Protein AF-A0A7C1CJ80-F1 (afdb_monomer)

Mean predicted aligned error: 14.69 Å

Foldseek 3Di:
DDDDDDDYDDDDDDDDDDDDDDDDDDPPVVVVVVVVVVVVVCCVVVVPQWPLNVPDPPVLVPPVVPPDPDPPPVNVVVVVCVCCVVVVVVCVPADDDDPVVVCLVPVLLVVLSLLLVVLLVPQQFAQEEEEEQAQAEPWQFLLDLSNVPPCPPVLLHVFDDLVLLLVLLVLCLVSGHAEYEYHLHYACCVVVVSVLSSLLSNLVSNHAYEYEHCQLNDDLVSLVSCLVSQHAYYEHEAAALDQVLRCVGTNDSSHVSSLVRLLSNQVSCVVVVGPDHQYEYEHEQFQSCLLCLQVVLVSCLVSVHQEYEYDYGDDNDPSSVRGHHDPVSLVCSVVSLVNNVVNNSVSNHHYQSQQSDFDPPDDVPPLDDDDDLCPPDPQLRSLSFLFSQLSHYWYQRRSQFIDSDSQDDDPPGDGSVPDRPVCSNVDPVSVVVSNCRSRVNDDPSRSPDSVCRGPSNVSSSVSSNCCCPDPSNDDNPPVSVVVLLVVCCVPPNDPVSVVVVVVVVVVVVVVVPDD

Radius of gyration: 27.19 Å; Cα contacts (8 Å, |Δi|>4): 680; chains: 1; bounding box: 58×79×98 Å

Structure (mmCIF, N/CA/C/O backbone):
data_AF-A0A7C1CJ80-F1
#
_entry.id   AF-A0A7C1CJ80-F1
#
loop_
_atom_site.group_PDB
_atom_site.id
_atom_site.type_symbol
_atom_site.label_atom_id
_atom_site.label_alt_id
_atom_site.label_comp_id
_atom_site.label_asym_id
_atom_site.label_entity_id
_atom_site.label_seq_id
_atom_site.pdbx_PDB_ins_code
_atom_site.Cartn_x
_atom_site.Cartn_y
_atom_site.Cartn_z
_atom_site.occupancy
_atom_site.B_iso_or_equiv
_atom_site.auth_seq_id
_atom_site.auth_comp_id
_atom_site.auth_asym_id
_atom_site.auth_atom_id
_atom_site.pdbx_PDB_model_num
ATOM 1 N N . MET A 1 1 ? -9.833 -29.906 66.293 1.00 32.06 1 MET A N 1
ATOM 2 C CA . MET A 1 1 ? -9.841 -31.360 66.577 1.00 32.06 1 MET A CA 1
ATOM 3 C C . MET A 1 1 ? -9.552 -32.049 65.247 1.00 32.06 1 MET A C 1
ATOM 5 O O . MET A 1 1 ? -10.345 -31.872 64.340 1.00 32.06 1 MET A O 1
ATOM 9 N N . LEU A 1 2 ? -8.313 -32.477 64.955 1.00 24.19 2 LEU A N 1
ATOM 10 C CA . LEU A 1 2 ? -7.686 -33.752 65.395 1.00 24.19 2 LEU A CA 1
ATOM 11 C C . LEU A 1 2 ? -8.567 -34.959 65.008 1.00 24.19 2 LEU A C 1
ATOM 13 O O . LEU A 1 2 ? -9.756 -34.901 65.272 1.00 24.19 2 LEU A O 1
ATOM 17 N N . MET A 1 3 ? -8.135 -36.101 64.471 1.00 23.27 3 MET A N 1
ATOM 18 C CA . MET A 1 3 ? -6.884 -36.723 64.008 1.00 23.27 3 MET A CA 1
ATOM 19 C C . MET A 1 3 ? -7.325 -38.038 63.287 1.00 23.27 3 MET A C 1
ATOM 21 O O . MET A 1 3 ? -8.325 -38.623 63.682 1.00 23.27 3 MET A O 1
ATOM 25 N N . ARG A 1 4 ? -6.781 -38.420 62.119 1.00 25.86 4 ARG A N 1
ATOM 26 C CA . ARG A 1 4 ? -5.706 -39.425 61.881 1.00 25.86 4 ARG A CA 1
ATOM 27 C C . ARG A 1 4 ? -5.922 -40.857 62.412 1.00 25.86 4 ARG A C 1
ATOM 29 O O . ARG A 1 4 ? -5.970 -41.050 63.617 1.00 25.86 4 ARG A O 1
ATOM 36 N N . SER A 1 5 ? -5.713 -41.831 61.515 1.00 27.09 5 SER A N 1
ATOM 37 C CA . SER A 1 5 ? -4.835 -43.001 61.735 1.00 27.09 5 SER A CA 1
ATOM 38 C C . SER A 1 5 ? -4.381 -43.643 60.399 1.00 27.09 5 SER A C 1
ATOM 40 O O . SER A 1 5 ? -5.200 -44.004 59.562 1.00 27.09 5 SER A O 1
ATOM 42 N N . GLY A 1 6 ? -3.052 -43.725 60.193 1.00 23.97 6 GLY A N 1
ATOM 43 C CA . GLY A 1 6 ? -2.359 -44.654 59.264 1.00 23.97 6 GLY A CA 1
ATOM 44 C C . GLY A 1 6 ? -2.085 -46.007 59.956 1.00 23.97 6 GLY A C 1
ATOM 45 O O . GLY A 1 6 ? -2.734 -46.228 60.982 1.00 23.97 6 GLY A O 1
ATOM 46 N N . PRO A 1 7 ? -1.159 -46.899 59.499 1.00 35.75 7 PRO A N 1
ATOM 47 C CA . PRO A 1 7 ? 0.264 -46.623 59.143 1.00 35.75 7 PRO A CA 1
ATOM 48 C C . PRO A 1 7 ? 0.810 -47.394 57.890 1.00 35.75 7 PRO A C 1
ATOM 50 O O . PRO A 1 7 ? 0.202 -48.363 57.461 1.00 35.75 7 PRO A O 1
ATOM 53 N N . GLY A 1 8 ? 1.842 -46.939 57.146 1.00 24.77 8 GLY A N 1
ATOM 54 C CA . GLY A 1 8 ? 3.305 -47.205 57.301 1.00 24.77 8 GLY A CA 1
ATOM 55 C C . GLY A 1 8 ? 3.822 -48.165 56.186 1.00 24.77 8 GLY A C 1
ATOM 56 O O . GLY A 1 8 ? 3.079 -49.059 55.820 1.00 24.77 8 GLY A O 1
ATOM 57 N N . GLY A 1 9 ? 5.002 -48.112 55.538 1.00 22.58 9 GLY A N 1
ATOM 58 C CA . GLY A 1 9 ? 6.196 -47.253 55.510 1.00 22.58 9 GLY A CA 1
ATOM 59 C C . GLY A 1 9 ? 7.297 -47.851 54.573 1.00 22.58 9 GLY A C 1
ATOM 60 O O . GLY A 1 9 ? 7.325 -49.057 54.369 1.00 22.58 9 GLY A O 1
ATOM 61 N N . PHE A 1 10 ? 8.190 -46.979 54.066 1.00 24.66 10 PHE A N 1
ATOM 62 C CA . PHE A 1 10 ? 9.623 -47.140 53.680 1.00 24.66 10 PHE A CA 1
ATOM 63 C C . PHE A 1 10 ? 10.163 -47.831 52.381 1.00 24.66 10 PHE A C 1
ATOM 65 O O . PHE A 1 10 ? 10.167 -49.044 52.234 1.00 24.66 10 PHE A O 1
ATOM 72 N N . GLU A 1 11 ? 10.755 -46.965 51.525 1.00 23.78 11 GLU A N 1
ATOM 73 C CA . GLU A 1 11 ? 12.081 -46.962 50.832 1.00 23.78 11 GLU A CA 1
ATOM 74 C C . GLU A 1 11 ? 12.670 -48.169 50.048 1.00 23.78 11 GLU A C 1
ATOM 76 O O . GLU A 1 11 ? 12.978 -49.209 50.619 1.00 23.78 11 GLU A O 1
ATOM 81 N N . LYS A 1 12 ? 13.086 -47.929 48.781 1.00 24.56 12 LYS A N 1
ATOM 82 C CA . LYS A 1 12 ? 14.504 -47.722 48.350 1.00 24.56 12 LYS A CA 1
ATOM 83 C C . LYS A 1 12 ? 14.667 -47.590 46.815 1.00 24.56 12 LYS A C 1
ATOM 85 O O . LYS A 1 12 ? 14.111 -48.363 46.043 1.00 24.56 12 LYS A O 1
ATOM 90 N N . LEU A 1 13 ? 15.494 -46.629 46.387 1.00 31.25 13 LEU A N 1
ATOM 91 C CA . LEU A 1 13 ? 16.082 -46.501 45.037 1.00 31.25 13 LEU A CA 1
ATOM 92 C C . LEU A 1 13 ? 17.229 -47.513 44.831 1.00 31.25 13 LEU A C 1
ATOM 94 O O . LEU A 1 13 ? 17.943 -47.793 45.796 1.00 31.25 13 LEU A O 1
ATOM 98 N N . PRO A 1 14 ? 17.523 -47.925 43.579 1.00 26.61 14 PRO A N 1
ATOM 99 C CA . PRO A 1 14 ? 18.894 -48.285 43.217 1.00 26.61 14 PRO A CA 1
ATOM 100 C C . PRO A 1 14 ? 19.442 -47.540 41.982 1.00 26.61 14 PRO A C 1
ATOM 102 O O . PRO A 1 14 ? 18.918 -47.609 40.873 1.00 26.61 14 PRO A O 1
ATOM 105 N N . ASP A 1 15 ? 20.516 -46.811 42.282 1.00 24.42 15 ASP A N 1
ATOM 106 C CA . ASP A 1 15 ? 21.799 -46.548 41.612 1.00 24.42 15 ASP A CA 1
ATOM 107 C C . ASP A 1 15 ? 22.055 -46.851 40.113 1.00 24.42 15 ASP A C 1
ATOM 109 O O . ASP A 1 15 ? 21.655 -47.856 39.525 1.00 24.42 15 ASP A O 1
ATOM 113 N N . GLN A 1 16 ? 22.865 -45.967 39.519 1.00 28.50 16 GLN A N 1
ATOM 114 C CA . GLN A 1 16 ? 23.411 -46.040 38.170 1.00 28.50 16 GLN A CA 1
ATOM 115 C C . GLN A 1 16 ? 24.690 -46.898 38.086 1.00 28.50 16 GLN A C 1
ATOM 117 O O . GLN A 1 16 ? 25.599 -46.757 38.895 1.00 28.50 16 GLN A O 1
ATOM 122 N N . ARG A 1 17 ? 24.830 -47.578 36.931 1.00 24.22 17 ARG A N 1
ATOM 123 C CA . ARG A 1 17 ? 26.057 -47.971 36.178 1.00 24.22 17 ARG A CA 1
ATOM 124 C C . ARG A 1 17 ? 26.317 -49.484 36.084 1.00 24.22 17 ARG A C 1
ATOM 126 O O . ARG A 1 17 ? 27.004 -50.046 36.923 1.00 24.22 17 ARG A O 1
ATOM 133 N N . ARG A 1 18 ? 26.022 -50.072 34.910 1.00 24.44 18 ARG A N 1
ATOM 134 C CA . ARG A 1 18 ? 27.035 -50.614 33.963 1.00 24.44 18 ARG A CA 1
ATOM 135 C C . ARG A 1 18 ? 26.413 -51.249 32.700 1.00 24.44 18 ARG A C 1
ATOM 137 O O . ARG A 1 18 ? 25.606 -52.154 32.770 1.00 24.44 18 ARG A O 1
ATOM 144 N N . MET A 1 19 ? 26.944 -50.797 31.559 1.00 21.62 19 MET A N 1
ATOM 145 C CA . MET A 1 19 ? 27.255 -51.528 30.313 1.00 21.62 19 MET A CA 1
ATOM 146 C C . MET A 1 19 ? 26.172 -52.075 29.344 1.00 21.62 19 MET A C 1
ATOM 148 O O . MET A 1 19 ? 25.641 -53.159 29.499 1.00 21.62 19 MET A O 1
ATOM 152 N N . ARG A 1 20 ? 26.141 -51.387 28.184 1.00 23.27 20 ARG A N 1
ATOM 153 C CA . ARG A 1 20 ? 26.343 -51.875 26.792 1.00 23.27 20 ARG A CA 1
ATOM 154 C C . ARG A 1 20 ? 25.223 -52.623 26.029 1.00 23.27 20 ARG A C 1
ATOM 156 O O . ARG A 1 20 ? 25.040 -53.816 26.159 1.00 23.27 20 ARG A O 1
ATOM 163 N N . ARG A 1 21 ? 24.745 -51.891 25.004 1.00 26.27 21 ARG A N 1
ATOM 164 C CA . ARG A 1 21 ? 24.535 -52.264 23.582 1.00 26.27 21 ARG A CA 1
ATOM 165 C C . ARG A 1 21 ? 23.590 -53.437 23.258 1.00 26.27 21 ARG A C 1
ATOM 167 O O . ARG A 1 21 ? 24.019 -54.579 23.213 1.00 26.27 21 ARG A O 1
ATOM 174 N N . SER A 1 22 ? 22.440 -53.099 22.673 1.00 24.34 22 SER A N 1
ATOM 175 C CA . SER A 1 22 ? 22.038 -53.709 21.401 1.00 24.34 22 SER A CA 1
ATOM 176 C C . SER A 1 22 ? 21.477 -52.637 20.457 1.00 24.34 22 SER A C 1
ATOM 178 O O . SER A 1 22 ? 20.646 -51.799 20.796 1.00 24.34 22 SER A O 1
ATOM 180 N N . THR A 1 23 ? 22.087 -52.585 19.282 1.00 31.33 23 THR A N 1
ATOM 181 C CA . THR A 1 23 ? 21.821 -51.685 18.164 1.00 31.33 23 THR A CA 1
ATOM 182 C C . THR A 1 23 ? 21.024 -52.449 17.126 1.00 31.33 23 THR A C 1
ATOM 184 O O . THR A 1 23 ? 21.566 -53.397 16.578 1.00 31.33 23 THR A O 1
ATOM 187 N N . PHE A 1 24 ? 19.818 -52.002 16.793 1.00 26.25 24 PHE A N 1
ATOM 188 C CA . PHE A 1 24 ? 19.193 -52.153 15.473 1.00 26.25 24 PHE A CA 1
ATOM 189 C C . PHE A 1 24 ? 17.956 -51.230 15.465 1.00 26.25 24 PHE A C 1
ATOM 191 O O . PHE A 1 24 ? 17.377 -51.000 16.515 1.00 26.25 24 PHE A O 1
ATOM 198 N N . ILE A 1 25 ? 17.556 -50.650 14.327 1.00 26.50 25 ILE A N 1
ATOM 199 C CA . ILE A 1 25 ? 16.473 -49.630 14.192 1.00 26.50 25 ILE A CA 1
ATOM 200 C C . ILE A 1 25 ? 16.898 -48.165 14.503 1.00 26.50 25 ILE A C 1
ATOM 202 O O . ILE A 1 25 ? 16.121 -47.327 14.945 1.00 26.50 25 ILE A O 1
ATOM 206 N N . GLY A 1 26 ? 18.151 -47.787 14.216 1.00 27.77 26 GLY A N 1
ATOM 207 C CA . GLY A 1 26 ? 18.629 -46.393 14.360 1.00 27.77 26 GLY A CA 1
ATOM 208 C C . GLY A 1 26 ? 18.973 -45.651 13.059 1.00 27.77 26 GLY A C 1
ATOM 209 O O . GLY A 1 26 ? 19.124 -44.425 13.065 1.00 27.77 26 GLY A O 1
ATOM 210 N N . SER A 1 27 ? 19.140 -46.359 11.937 1.00 28.72 27 SER A N 1
ATOM 211 C CA . SER A 1 27 ? 19.806 -45.806 10.745 1.00 28.72 27 SER A CA 1
ATOM 212 C C . SER A 1 27 ? 18.858 -45.344 9.633 1.00 28.72 27 SER A C 1
ATOM 214 O O . SER A 1 27 ? 19.208 -44.413 8.904 1.00 28.72 27 SER A O 1
ATOM 216 N N . ILE A 1 28 ? 17.650 -45.907 9.531 1.00 28.52 28 ILE A N 1
ATOM 217 C CA . ILE A 1 28 ? 16.726 -45.612 8.421 1.00 28.52 28 ILE A CA 1
ATOM 218 C C . ILE A 1 28 ? 15.969 -44.286 8.649 1.00 28.52 28 ILE A C 1
ATOM 220 O O . ILE A 1 28 ? 15.872 -43.468 7.734 1.00 28.52 28 ILE A O 1
ATOM 224 N N . ASN A 1 29 ? 15.584 -43.962 9.890 1.00 32.41 29 ASN A N 1
ATOM 225 C CA . ASN A 1 29 ? 14.816 -42.739 10.178 1.00 32.41 29 ASN A CA 1
ATOM 226 C C . ASN A 1 29 ? 15.629 -41.430 10.108 1.00 32.41 29 ASN A C 1
ATOM 228 O O . ASN A 1 29 ? 15.096 -40.379 9.757 1.00 32.41 29 ASN A O 1
ATOM 232 N N . ARG A 1 30 ? 16.947 -41.451 10.364 1.00 30.34 30 ARG A N 1
ATOM 233 C CA . ARG A 1 30 ? 17.761 -40.215 10.338 1.00 30.34 30 ARG A CA 1
ATOM 234 C C . ARG A 1 30 ? 18.088 -39.723 8.931 1.00 30.34 30 ARG A C 1
ATOM 236 O O . ARG A 1 30 ? 18.327 -38.530 8.772 1.00 30.34 30 ARG A O 1
ATOM 243 N N . ARG A 1 31 ? 18.136 -40.593 7.917 1.00 29.23 31 ARG A N 1
ATOM 244 C CA . ARG A 1 31 ? 18.405 -40.177 6.526 1.00 29.23 31 ARG A CA 1
ATOM 245 C C . ARG A 1 31 ? 17.174 -39.534 5.883 1.00 29.23 31 ARG A C 1
ATOM 247 O O . ARG A 1 31 ? 17.321 -38.508 5.223 1.00 29.23 31 ARG A O 1
ATOM 254 N N . ILE A 1 32 ? 15.982 -40.060 6.166 1.00 29.53 32 ILE A N 1
ATOM 255 C CA . ILE A 1 32 ? 14.705 -39.547 5.644 1.00 29.53 32 ILE A CA 1
ATOM 256 C C . ILE A 1 32 ? 14.380 -38.172 6.258 1.00 29.53 32 ILE A C 1
ATOM 258 O O . ILE A 1 32 ? 14.171 -37.211 5.518 1.00 29.53 32 ILE A O 1
ATOM 262 N N . LEU A 1 33 ? 14.504 -38.020 7.586 1.00 29.06 33 LEU A N 1
ATOM 263 C CA . LEU A 1 33 ? 14.348 -36.728 8.282 1.00 29.06 33 LEU A CA 1
ATOM 264 C C . LEU A 1 33 ? 15.415 -35.684 7.890 1.00 29.06 33 LEU A C 1
ATOM 266 O O . LEU A 1 33 ? 15.130 -34.486 7.848 1.00 29.06 33 LEU A O 1
ATOM 270 N N . LYS A 1 34 ? 16.650 -36.106 7.571 1.00 34.12 34 LYS A N 1
ATOM 271 C CA . LYS A 1 34 ? 17.707 -35.211 7.053 1.00 34.12 34 LYS A CA 1
ATOM 272 C C . LYS A 1 34 ? 17.404 -34.721 5.636 1.00 34.12 34 LYS A C 1
ATOM 274 O O . LYS A 1 34 ? 17.614 -33.544 5.356 1.00 34.12 34 LYS A O 1
ATOM 279 N N . ALA A 1 35 ? 16.902 -35.591 4.760 1.00 31.19 35 ALA A N 1
ATOM 280 C CA . ALA A 1 35 ? 16.550 -35.235 3.387 1.00 31.19 35 ALA A CA 1
ATOM 281 C C . ALA A 1 35 ? 15.314 -34.322 3.323 1.00 31.19 35 ALA A C 1
ATOM 283 O O . ALA A 1 35 ? 15.304 -33.371 2.543 1.00 31.19 35 ALA A O 1
ATOM 284 N N . GLN A 1 36 ? 14.309 -34.559 4.172 1.00 30.47 36 GLN A N 1
ATOM 285 C CA . GLN A 1 36 ? 13.109 -33.721 4.265 1.00 30.47 36 GLN A CA 1
ATOM 286 C C . GLN A 1 36 ? 13.424 -32.308 4.780 1.00 30.47 36 GLN A C 1
ATOM 288 O O . GLN A 1 36 ? 12.963 -31.341 4.184 1.00 30.47 36 GLN A O 1
ATOM 293 N N . ASN A 1 37 ? 14.292 -32.161 5.787 1.00 34.91 37 ASN A N 1
ATOM 294 C CA . ASN A 1 37 ? 14.703 -30.845 6.299 1.00 34.91 37 ASN A CA 1
ATOM 295 C C . ASN A 1 37 ? 15.610 -30.063 5.331 1.00 34.91 37 ASN A C 1
ATOM 297 O O . ASN A 1 37 ? 15.487 -28.847 5.214 1.00 34.91 37 ASN A O 1
ATOM 301 N N . LEU A 1 38 ? 16.491 -30.743 4.587 1.00 34.38 38 LEU A N 1
ATOM 302 C CA . LEU A 1 38 ? 17.273 -30.120 3.508 1.00 34.38 38 LEU A CA 1
ATOM 303 C C . LEU A 1 38 ? 16.391 -29.698 2.332 1.00 34.38 38 LEU A C 1
ATOM 305 O O . LEU A 1 38 ? 16.620 -28.635 1.758 1.00 34.38 38 LEU A O 1
ATOM 309 N N . LYS A 1 39 ? 15.379 -30.502 1.985 1.00 32.44 39 LYS A N 1
ATOM 310 C CA . LYS A 1 39 ? 14.361 -30.123 1.000 1.00 32.44 39 LYS A CA 1
ATOM 311 C C . LYS A 1 39 ? 13.548 -28.933 1.494 1.00 32.44 39 LYS A C 1
ATOM 313 O O . LYS A 1 39 ? 13.377 -28.018 0.710 1.00 32.44 39 LYS A O 1
ATOM 318 N N . LEU A 1 40 ? 13.131 -28.895 2.761 1.00 32.91 40 LEU A N 1
ATOM 319 C CA . LEU A 1 40 ? 12.368 -27.792 3.353 1.00 32.91 40 LEU A CA 1
ATOM 320 C C . LEU A 1 40 ? 13.165 -26.481 3.372 1.00 32.91 40 LEU A C 1
ATOM 322 O O . LEU A 1 40 ? 12.684 -25.475 2.872 1.00 32.91 40 LEU A O 1
ATOM 326 N N . LEU A 1 41 ? 14.418 -26.503 3.833 1.00 33.41 41 LEU A N 1
ATOM 327 C CA . LEU A 1 41 ? 15.299 -25.328 3.819 1.00 33.41 41 LEU A CA 1
ATOM 328 C C . LEU A 1 41 ? 15.647 -24.878 2.398 1.00 33.41 41 LEU A C 1
ATOM 330 O O . LEU A 1 41 ? 15.712 -23.681 2.131 1.00 33.41 41 LEU A O 1
ATOM 334 N N . ARG A 1 42 ? 15.825 -25.816 1.457 1.00 32.03 42 ARG A N 1
ATOM 335 C CA . ARG A 1 42 ? 15.950 -25.469 0.037 1.00 32.03 42 ARG A CA 1
ATOM 336 C C . ARG A 1 42 ? 14.641 -24.918 -0.522 1.00 32.03 42 ARG A C 1
ATOM 338 O O . ARG A 1 42 ? 14.708 -24.015 -1.332 1.00 32.03 42 ARG A O 1
ATOM 345 N N . ARG A 1 43 ? 13.473 -25.399 -0.100 1.00 31.52 43 ARG A N 1
ATOM 346 C CA . ARG A 1 43 ? 12.167 -24.900 -0.553 1.00 31.52 43 ARG A CA 1
ATOM 347 C C . ARG A 1 43 ? 11.888 -23.496 -0.019 1.00 31.52 43 ARG A C 1
ATOM 349 O O . ARG A 1 43 ? 11.425 -22.670 -0.783 1.00 31.52 43 ARG A O 1
ATOM 356 N N . ILE A 1 44 ? 12.257 -23.213 1.229 1.00 34.66 44 ILE A N 1
ATOM 357 C CA . ILE A 1 44 ? 12.165 -21.882 1.845 1.00 34.66 44 ILE A CA 1
ATOM 358 C C . ILE A 1 44 ? 13.151 -20.917 1.165 1.00 34.66 44 ILE A C 1
ATOM 360 O O . ILE A 1 44 ? 12.764 -19.854 0.700 1.00 34.66 44 ILE A O 1
ATOM 364 N N . TYR A 1 45 ? 14.418 -21.312 1.001 1.00 31.52 45 TYR A N 1
ATOM 365 C CA . TYR A 1 45 ? 15.436 -20.432 0.416 1.00 31.52 45 TYR A CA 1
ATOM 366 C C . TYR A 1 45 ? 15.276 -20.252 -1.106 1.00 31.52 45 TYR A C 1
ATOM 368 O O . TYR A 1 45 ? 15.279 -19.132 -1.604 1.00 31.52 45 TYR A O 1
ATOM 376 N N . TRP A 1 46 ? 15.092 -21.336 -1.870 1.00 35.56 46 TRP A N 1
ATOM 377 C CA . TRP A 1 46 ? 14.916 -21.277 -3.330 1.00 35.56 46 TRP A CA 1
ATOM 378 C C . TRP A 1 46 ? 13.499 -20.893 -3.757 1.00 35.56 46 TRP A C 1
ATOM 380 O O . TRP A 1 46 ? 13.339 -20.351 -4.851 1.00 35.56 46 TRP A O 1
ATOM 390 N N . GLY A 1 47 ? 12.486 -21.153 -2.925 1.00 37.97 47 GLY A N 1
ATOM 391 C CA . GLY A 1 47 ? 11.126 -20.649 -3.129 1.00 37.97 47 GLY A CA 1
ATOM 392 C C . GLY A 1 47 ? 11.084 -19.126 -3.065 1.00 37.97 47 GLY A C 1
ATOM 393 O O . GLY A 1 47 ? 10.415 -18.509 -3.884 1.00 37.97 47 GLY A O 1
ATOM 394 N N . HIS A 1 48 ? 11.901 -18.517 -2.202 1.00 39.38 48 HIS A N 1
ATOM 395 C CA . HIS A 1 48 ? 12.021 -17.061 -2.11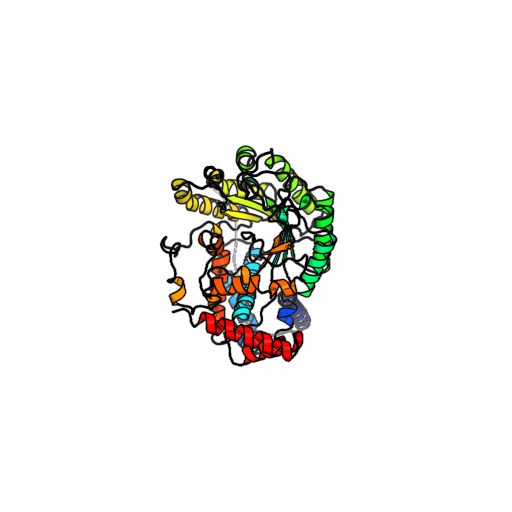5 1.00 39.38 48 HIS A CA 1
ATOM 396 C C . HIS A 1 48 ? 13.027 -16.459 -3.117 1.00 39.38 48 HIS A C 1
ATOM 398 O O . HIS A 1 48 ? 12.879 -15.293 -3.475 1.00 39.38 48 HIS A O 1
AT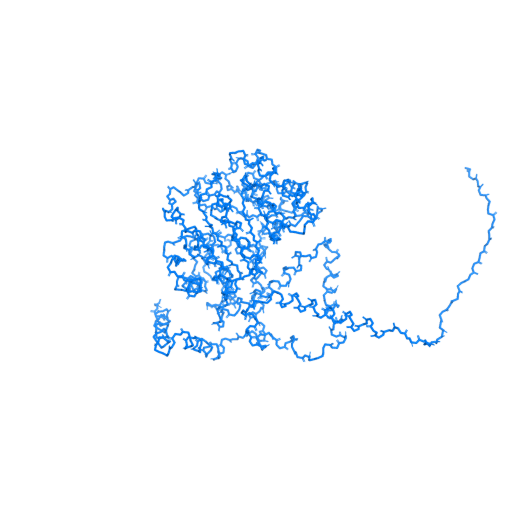OM 404 N N . CYS A 1 49 ? 13.967 -17.233 -3.686 1.00 38.47 49 CYS A N 1
ATOM 405 C CA . CYS A 1 49 ? 14.918 -16.724 -4.692 1.00 38.47 49 CYS A CA 1
ATOM 406 C C . CYS A 1 49 ? 14.308 -16.474 -6.089 1.00 38.47 49 CYS A C 1
ATOM 408 O O . CYS A 1 49 ? 13.857 -17.414 -6.758 1.00 38.47 49 CYS A O 1
ATOM 410 N N . SER A 1 50 ? 14.339 -15.216 -6.540 1.00 47.09 50 SER A N 1
ATOM 411 C CA . SER A 1 50 ? 13.893 -14.724 -7.858 1.00 47.09 50 SER A CA 1
ATOM 412 C C . SER A 1 50 ? 14.656 -15.326 -9.031 1.00 47.09 50 SER A C 1
ATOM 414 O O . SER A 1 50 ? 15.796 -15.745 -8.844 1.00 47.09 50 SER A O 1
ATOM 416 N N . PRO A 1 51 ? 14.071 -15.377 -10.251 1.00 45.88 51 PRO A N 1
ATOM 417 C CA . PRO A 1 51 ? 14.808 -15.763 -11.456 1.00 45.88 51 PRO A CA 1
ATOM 418 C C . PRO A 1 51 ? 16.140 -15.010 -11.577 1.00 45.88 51 PRO A C 1
ATOM 420 O O . PRO A 1 51 ? 17.170 -15.617 -11.861 1.00 45.88 51 PRO A O 1
ATOM 423 N N . TYR A 1 52 ? 16.139 -13.721 -1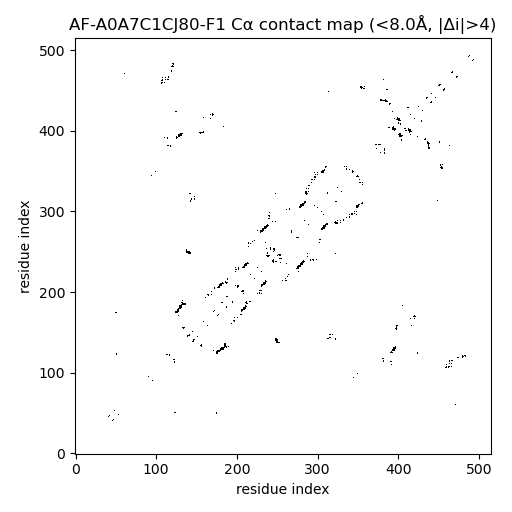1.218 1.00 54.22 52 TYR A N 1
ATOM 424 C CA . TYR A 1 52 ? 17.345 -12.911 -11.063 1.00 54.22 52 TYR A CA 1
ATOM 425 C C . TYR A 1 52 ? 18.333 -13.502 -10.038 1.00 54.22 52 TYR A C 1
ATOM 427 O O . TYR A 1 52 ? 19.479 -13.771 -10.383 1.00 54.22 52 TYR A O 1
ATOM 435 N N . GLU A 1 53 ? 17.914 -13.779 -8.802 1.00 51.09 53 GLU A N 1
ATOM 436 C CA . GLU A 1 53 ? 18.790 -14.363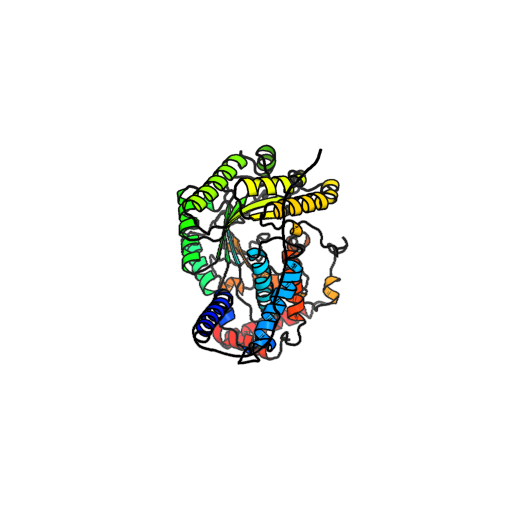 -7.767 1.00 51.09 53 GLU A CA 1
ATOM 437 C C . GLU A 1 53 ? 19.341 -15.739 -8.154 1.00 51.09 53 GLU A C 1
ATOM 439 O O . GLU A 1 53 ? 20.505 -16.035 -7.893 1.00 51.09 53 GLU A O 1
ATOM 444 N N . ARG A 1 54 ? 18.545 -16.556 -8.850 1.00 46.31 54 ARG A N 1
ATOM 445 C CA . ARG A 1 54 ? 18.986 -17.851 -9.389 1.00 46.31 54 ARG A CA 1
ATOM 446 C C . ARG A 1 54 ? 20.012 -17.704 -10.518 1.00 46.31 54 ARG A C 1
ATOM 448 O O . ARG A 1 54 ? 20.781 -18.633 -10.744 1.00 46.31 54 ARG A O 1
ATOM 455 N N . SER A 1 55 ? 20.032 -16.560 -11.206 1.00 43.41 55 SER A N 1
ATOM 456 C CA . SER A 1 55 ? 20.971 -16.264 -12.297 1.00 43.41 55 SER A CA 1
ATOM 457 C C . SER A 1 55 ? 22.319 -15.697 -11.825 1.00 43.41 55 SER A C 1
ATOM 459 O O . SER A 1 55 ? 23.276 -15.658 -12.601 1.00 43.41 55 SER A O 1
ATOM 461 N N . LEU A 1 56 ? 22.434 -15.273 -10.558 1.00 42.72 56 LEU A N 1
ATOM 462 C CA . LEU A 1 56 ? 23.673 -14.699 -10.031 1.00 42.72 56 LEU A CA 1
ATOM 463 C C . LEU A 1 56 ? 24.751 -15.780 -9.806 1.00 42.72 56 LEU A C 1
ATOM 465 O O . LEU A 1 56 ? 24.461 -16.836 -9.239 1.00 42.72 56 LEU A O 1
ATOM 469 N N . PRO A 1 57 ? 26.030 -15.537 -10.168 1.00 37.03 57 PRO A N 1
ATOM 470 C CA . PRO A 1 57 ? 27.094 -16.511 -9.939 1.00 37.03 57 PRO A CA 1
ATOM 471 C C . PRO A 1 57 ? 27.251 -16.841 -8.445 1.00 37.03 57 PRO A C 1
ATOM 473 O O . PRO A 1 57 ? 27.292 -15.943 -7.605 1.00 37.03 57 PRO A O 1
ATOM 476 N N . HIS A 1 58 ? 27.469 -18.116 -8.101 1.00 36.53 58 HIS A N 1
ATOM 477 C CA . HIS A 1 58 ? 27.595 -18.602 -6.712 1.00 36.53 58 HIS A CA 1
ATOM 478 C C . HIS A 1 58 ? 28.595 -17.835 -5.814 1.00 36.53 58 HIS A C 1
ATOM 480 O O . HIS A 1 58 ? 28.500 -17.913 -4.593 1.00 36.53 58 HIS A O 1
ATOM 486 N N . ARG A 1 59 ? 29.551 -17.081 -6.382 1.00 31.30 59 ARG A N 1
ATOM 487 C CA . ARG A 1 59 ? 30.507 -16.237 -5.635 1.00 31.30 59 ARG A CA 1
ATOM 488 C C . ARG A 1 59 ? 29.913 -14.951 -5.040 1.00 31.30 59 ARG A C 1
ATOM 490 O O . ARG A 1 59 ? 30.557 -14.390 -4.159 1.00 31.30 59 ARG A O 1
ATOM 497 N N . TRP A 1 60 ? 28.745 -14.498 -5.502 1.00 34.53 60 TRP A N 1
ATOM 498 C CA . TRP A 1 60 ? 28.056 -13.294 -5.002 1.00 34.53 60 TRP A CA 1
ATOM 499 C C . TRP A 1 60 ? 27.282 -13.557 -3.699 1.00 34.53 60 TRP A C 1
ATOM 501 O O . TRP A 1 60 ? 26.961 -12.640 -2.950 1.00 34.53 60 TRP A O 1
ATOM 511 N N . TYR A 1 61 ? 27.070 -14.832 -3.364 1.00 36.50 61 TYR A N 1
ATOM 512 C CA . TYR A 1 61 ? 26.682 -15.271 -2.031 1.00 36.50 61 TYR A CA 1
ATOM 513 C C . TYR A 1 61 ? 27.968 -15.468 -1.222 1.00 36.50 61 TYR A C 1
ATOM 515 O O . TYR A 1 61 ? 28.702 -16.425 -1.455 1.00 36.50 61 TYR A O 1
ATOM 523 N N . GLY A 1 62 ? 28.284 -14.530 -0.323 1.00 32.69 62 GLY A N 1
ATOM 524 C CA . GLY A 1 62 ? 29.555 -14.465 0.412 1.00 32.69 62 GLY A CA 1
ATOM 525 C C . GLY A 1 62 ? 30.165 -15.823 0.803 1.00 32.69 62 GLY A C 1
ATOM 526 O O . GLY A 1 62 ? 29.487 -16.727 1.300 1.00 32.69 62 GLY A O 1
ATOM 527 N N . LYS A 1 63 ? 31.488 -15.948 0.609 1.00 29.56 63 LYS A N 1
ATOM 528 C CA . LYS A 1 63 ? 32.297 -17.171 0.818 1.00 29.56 63 LYS A CA 1
ATOM 529 C C . LYS A 1 63 ? 32.112 -17.855 2.184 1.00 29.56 63 LYS A C 1
ATOM 531 O O . LYS A 1 63 ? 32.479 -19.022 2.302 1.00 29.56 63 LYS A O 1
ATOM 536 N N . GLN A 1 64 ? 31.557 -17.180 3.192 1.00 34.59 64 GLN A N 1
ATOM 537 C CA . GLN A 1 64 ? 31.339 -17.754 4.523 1.00 34.59 64 GLN A CA 1
ATOM 538 C C . GLN A 1 64 ? 30.197 -18.784 4.584 1.00 34.59 64 GLN A C 1
ATOM 540 O O . GLN A 1 64 ? 30.256 -19.675 5.425 1.00 34.59 64 GLN A O 1
ATOM 545 N N . PHE A 1 65 ? 29.220 -18.754 3.668 1.00 30.14 65 PHE A N 1
ATOM 546 C CA . PHE A 1 65 ? 28.133 -19.752 3.651 1.00 30.14 65 PHE A CA 1
ATOM 547 C C . PHE A 1 65 ? 28.444 -21.006 2.818 1.00 30.14 65 PHE A C 1
ATOM 549 O O . PHE A 1 65 ? 27.826 -22.051 3.014 1.00 30.14 65 PHE A O 1
ATOM 556 N N . TYR A 1 66 ? 29.411 -20.922 1.899 1.00 31.06 66 TYR A N 1
ATOM 557 C CA . TYR A 1 66 ? 29.620 -21.931 0.852 1.00 31.06 66 TYR A CA 1
ATOM 558 C C . TYR A 1 66 ? 30.892 -22.780 1.001 1.00 31.06 66 TYR A C 1
ATOM 560 O O . TYR A 1 66 ? 31.092 -23.713 0.224 1.00 31.06 66 TYR A O 1
ATOM 568 N N . ARG A 1 67 ? 31.769 -22.510 1.980 1.00 25.14 67 ARG A N 1
ATOM 569 C CA . ARG A 1 67 ? 33.089 -23.173 2.057 1.00 25.14 67 ARG A CA 1
ATOM 570 C C . ARG A 1 67 ? 33.182 -24.469 2.861 1.00 25.14 67 ARG A C 1
ATOM 572 O O . ARG A 1 67 ? 34.290 -24.912 3.148 1.00 25.14 67 ARG A O 1
ATOM 579 N N . ARG A 1 68 ? 32.073 -25.155 3.135 1.00 28.11 68 ARG A N 1
ATOM 580 C CA . ARG A 1 68 ? 32.136 -26.586 3.467 1.00 28.11 68 ARG A CA 1
ATOM 581 C C . ARG A 1 68 ? 31.118 -27.352 2.634 1.00 28.11 68 ARG A C 1
ATOM 583 O O . ARG A 1 68 ? 29.922 -27.284 2.887 1.00 28.11 68 ARG A O 1
ATOM 590 N N . LYS A 1 69 ? 31.627 -28.115 1.658 1.00 30.66 69 LYS A N 1
ATOM 591 C CA . LYS A 1 69 ? 30.879 -29.145 0.912 1.00 30.66 69 LYS A CA 1
ATOM 592 C C . LYS A 1 69 ? 30.304 -30.244 1.819 1.00 30.66 69 LYS A C 1
ATOM 594 O O . LYS A 1 69 ? 29.527 -31.062 1.354 1.00 30.66 69 LYS A O 1
ATOM 599 N N . GLU A 1 70 ? 30.596 -30.207 3.115 1.00 32.81 70 GLU A N 1
ATOM 600 C CA . GLU A 1 70 ? 29.970 -31.032 4.134 1.00 32.81 70 GLU A CA 1
ATOM 601 C C . GLU A 1 70 ? 29.662 -30.166 5.356 1.00 32.81 70 GLU A C 1
ATOM 603 O O . GLU A 1 70 ? 30.548 -29.761 6.114 1.00 32.81 70 GLU A O 1
ATOM 608 N N . TRP A 1 71 ? 28.384 -29.865 5.574 1.00 31.72 71 TRP A N 1
ATOM 609 C CA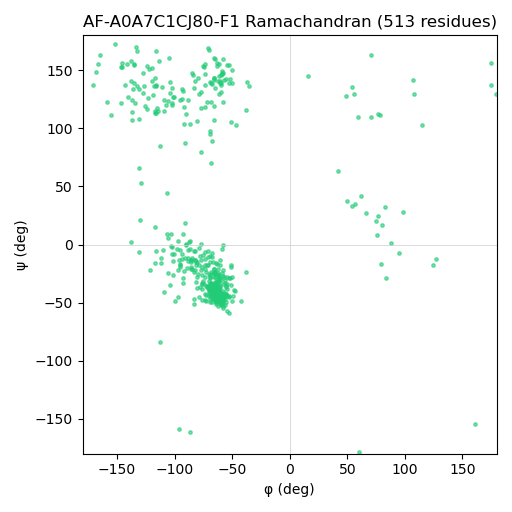 . TRP A 1 71 ? 27.947 -29.373 6.874 1.00 31.72 71 TRP A CA 1
ATOM 610 C C . TRP A 1 71 ? 28.066 -30.534 7.866 1.00 31.72 71 TRP A C 1
ATOM 612 O O . TRP A 1 71 ? 27.178 -31.379 7.962 1.00 31.72 71 TRP A O 1
ATOM 622 N N . SER A 1 72 ? 29.187 -30.610 8.589 1.00 37.75 72 SER A N 1
ATOM 623 C CA . SER A 1 72 ? 29.342 -31.587 9.672 1.00 37.75 72 SER A CA 1
ATOM 624 C C . SER A 1 72 ? 28.248 -31.367 10.728 1.00 37.75 72 SER A C 1
ATOM 626 O O . SER A 1 72 ? 27.849 -30.227 10.988 1.00 37.75 72 SER A O 1
ATOM 628 N N . CYS A 1 73 ? 27.771 -32.438 11.376 1.00 31.00 73 CYS A N 1
ATOM 629 C CA . CYS A 1 73 ? 26.711 -32.368 12.395 1.00 31.00 73 CYS A CA 1
ATOM 630 C C . CYS A 1 73 ? 26.975 -31.315 13.491 1.00 31.00 73 CYS A C 1
ATOM 632 O O . CYS A 1 73 ? 26.021 -30.749 14.017 1.00 31.00 73 CYS A O 1
ATOM 634 N N . ARG A 1 74 ? 28.241 -30.995 13.793 1.00 30.03 74 ARG A N 1
ATOM 635 C CA . ARG A 1 74 ? 28.621 -29.942 14.749 1.00 30.03 74 ARG A CA 1
ATOM 636 C C . ARG A 1 74 ? 28.276 -28.528 14.268 1.00 30.03 74 ARG A C 1
ATOM 638 O O . ARG A 1 74 ? 27.877 -27.709 15.083 1.00 30.03 74 ARG A O 1
ATOM 645 N N . THR A 1 75 ? 28.352 -28.247 12.967 1.00 35.06 75 THR A N 1
ATOM 646 C CA . THR A 1 75 ? 28.046 -26.927 12.384 1.00 35.06 75 THR A CA 1
ATOM 647 C C . THR A 1 75 ? 26.538 -26.672 12.316 1.00 35.06 75 THR A C 1
ATOM 649 O O . THR A 1 75 ? 26.096 -25.559 12.564 1.00 35.06 75 THR A O 1
ATOM 652 N N . LEU A 1 76 ? 25.731 -27.712 12.078 1.00 34.19 76 LEU A N 1
ATOM 653 C 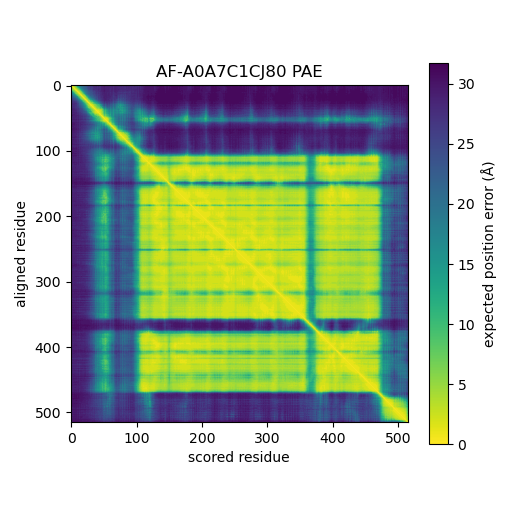CA . LEU A 1 76 ? 24.264 -27.635 12.143 1.00 34.19 76 LEU A CA 1
ATOM 654 C C . LEU A 1 76 ? 23.741 -27.572 13.583 1.00 34.19 76 LEU A C 1
ATOM 656 O O . LEU A 1 76 ? 22.763 -26.882 13.838 1.00 34.19 76 LEU A O 1
ATOM 660 N N . LEU A 1 77 ? 24.401 -28.235 14.538 1.00 31.69 77 LEU A N 1
ATOM 661 C CA . LEU A 1 77 ? 24.127 -28.058 15.969 1.00 31.69 77 LEU A CA 1
ATOM 662 C C . LEU A 1 77 ? 24.566 -26.680 16.470 1.00 31.69 77 LEU A C 1
ATOM 664 O O . LEU A 1 77 ? 23.887 -26.129 17.326 1.00 31.69 77 LEU A O 1
ATOM 668 N N . ALA A 1 78 ? 25.637 -26.103 15.916 1.00 33.53 78 ALA A N 1
ATOM 669 C CA . ALA A 1 78 ? 26.038 -24.723 16.174 1.00 33.53 78 ALA A CA 1
ATOM 670 C C . ALA A 1 78 ? 25.081 -23.713 15.525 1.00 33.53 78 ALA A C 1
ATOM 672 O O . ALA A 1 78 ? 24.758 -22.731 16.169 1.00 33.53 78 ALA A O 1
ATOM 673 N N . PHE A 1 79 ? 24.554 -23.972 14.321 1.00 33.56 79 PHE A N 1
ATOM 674 C CA . PHE A 1 79 ? 23.531 -23.140 13.670 1.00 33.56 79 PHE A CA 1
ATOM 675 C C . PHE A 1 79 ? 22.179 -23.252 14.382 1.00 33.56 79 PHE A C 1
ATOM 677 O O . PHE A 1 79 ? 21.536 -22.249 14.650 1.00 33.56 79 PHE A O 1
ATOM 684 N N . ARG A 1 80 ? 21.794 -24.460 14.813 1.00 32.06 80 ARG A N 1
ATOM 685 C CA . ARG A 1 80 ? 20.623 -24.681 15.665 1.00 32.06 80 ARG A CA 1
ATOM 686 C C . ARG A 1 80 ? 20.817 -24.044 17.037 1.00 32.06 80 ARG A C 1
ATOM 688 O O . ARG A 1 80 ? 19.887 -23.415 17.499 1.00 32.06 80 ARG A O 1
ATOM 695 N N . ARG A 1 81 ? 22.002 -24.112 17.659 1.00 30.64 81 ARG A N 1
ATOM 696 C CA . ARG A 1 81 ? 22.330 -23.353 18.882 1.00 30.64 81 ARG A CA 1
ATOM 697 C C . ARG A 1 81 ? 22.440 -21.852 18.629 1.00 30.64 81 ARG A C 1
ATOM 699 O O . ARG A 1 81 ? 22.151 -21.107 19.541 1.00 30.64 81 ARG A O 1
ATOM 706 N N . PHE A 1 82 ? 22.812 -21.377 17.447 1.00 34.97 82 PHE A N 1
ATOM 707 C CA . PHE A 1 82 ? 22.859 -19.950 17.116 1.00 34.97 82 PHE A CA 1
ATOM 708 C C . PHE A 1 82 ? 21.437 -19.401 16.950 1.00 34.97 82 PHE A C 1
ATOM 710 O O . PHE A 1 82 ? 21.073 -18.438 17.617 1.00 34.97 82 PHE A O 1
ATOM 717 N N . CYS A 1 83 ? 20.597 -20.099 16.181 1.00 33.38 83 CYS A N 1
ATOM 718 C CA . CYS A 1 83 ? 19.174 -19.810 16.043 1.00 33.38 83 CYS A CA 1
ATOM 719 C C . CYS A 1 83 ? 18.421 -19.987 17.369 1.00 33.38 83 CYS A C 1
ATOM 721 O O . CYS A 1 83 ? 17.664 -19.100 17.712 1.00 33.38 83 CYS A O 1
ATOM 723 N N . PHE A 1 84 ? 18.663 -21.042 18.162 1.00 30.95 84 PHE A N 1
ATOM 724 C CA . PHE A 1 84 ? 18.005 -21.257 19.466 1.00 30.95 84 PHE A CA 1
ATOM 725 C C . PHE A 1 84 ? 18.628 -20.486 20.638 1.00 30.95 84 PHE A C 1
ATOM 727 O O . PHE A 1 84 ? 17.937 -20.287 21.620 1.00 30.95 84 PHE A O 1
ATOM 734 N N . SER A 1 85 ? 19.888 -20.041 20.605 1.00 30.23 85 SER A N 1
ATOM 735 C CA . SER A 1 85 ? 20.450 -19.192 21.682 1.00 30.23 85 SER A CA 1
ATOM 736 C C . SER A 1 85 ? 20.158 -17.711 21.471 1.00 30.23 85 SER A C 1
ATOM 738 O O . SER A 1 85 ? 20.175 -16.957 22.443 1.00 30.23 85 SER A O 1
ATOM 740 N N . ARG A 1 86 ? 19.862 -17.296 20.228 1.00 32.75 86 ARG A N 1
ATOM 741 C CA . ARG A 1 86 ? 19.219 -16.008 19.951 1.00 32.75 86 ARG A CA 1
ATOM 742 C C . ARG A 1 86 ? 17.704 -16.114 20.111 1.00 32.75 86 ARG A C 1
ATOM 744 O O . ARG A 1 86 ? 17.176 -15.391 20.939 1.00 32.75 86 ARG A O 1
ATOM 751 N N . ALA A 1 87 ? 17.021 -17.078 19.492 1.00 30.75 87 ALA A N 1
ATOM 752 C CA . ALA A 1 87 ? 15.583 -17.279 19.717 1.00 30.75 87 ALA A CA 1
ATOM 753 C C . ALA A 1 87 ? 15.251 -17.613 21.178 1.00 30.75 87 ALA A C 1
ATOM 755 O O . ALA A 1 87 ? 14.227 -17.186 21.665 1.00 30.75 87 ALA A O 1
ATOM 756 N N . GLY A 1 88 ? 16.124 -18.291 21.924 1.00 25.92 88 GLY A N 1
ATOM 757 C CA . GLY A 1 88 ? 15.943 -18.568 23.355 1.00 25.92 88 GLY A CA 1
ATOM 758 C C . GLY A 1 88 ? 16.206 -17.368 24.269 1.00 25.92 88 GLY A C 1
ATOM 759 O O . GLY A 1 88 ? 15.719 -17.364 25.390 1.00 25.92 88 GLY A O 1
ATOM 760 N N . ARG A 1 89 ? 16.928 -16.341 23.794 1.00 28.62 89 ARG A N 1
ATOM 761 C CA . ARG A 1 89 ? 17.025 -15.032 24.467 1.00 28.62 89 ARG A CA 1
ATOM 762 C C . ARG A 1 89 ? 15.870 -14.092 24.110 1.00 28.62 89 ARG A C 1
ATOM 764 O O . ARG A 1 89 ? 15.598 -13.176 24.871 1.00 28.62 89 ARG A O 1
ATOM 771 N N . TYR A 1 90 ? 15.193 -14.333 22.987 1.00 29.28 90 TYR A N 1
ATOM 772 C CA . TYR A 1 90 ? 13.995 -13.596 22.572 1.00 29.28 90 TYR A CA 1
ATOM 773 C C . TYR A 1 90 ? 12.684 -14.269 23.042 1.00 29.28 90 TYR A C 1
ATOM 775 O O . TYR A 1 90 ? 11.732 -13.569 23.364 1.00 29.28 90 TYR A O 1
ATOM 783 N N . ASN A 1 91 ? 12.655 -15.597 23.208 1.00 25.86 91 ASN A N 1
ATOM 784 C CA . ASN A 1 91 ? 11.499 -16.369 23.693 1.00 25.86 91 ASN A CA 1
ATOM 785 C C . ASN A 1 91 ? 11.235 -16.217 25.197 1.00 25.86 91 ASN A C 1
ATOM 787 O O . ASN A 1 91 ? 10.187 -16.645 25.665 1.00 25.86 91 ASN A O 1
ATOM 791 N N . SER A 1 92 ? 12.166 -15.649 25.970 1.00 24.83 92 SER A N 1
ATOM 792 C CA . SER A 1 92 ? 11.899 -15.276 27.365 1.00 24.83 92 SER A CA 1
ATOM 793 C C . SER A 1 92 ? 11.317 -13.865 27.503 1.00 24.83 92 SER A C 1
ATOM 795 O O . SER A 1 92 ? 11.009 -13.462 28.618 1.00 24.83 92 SER A O 1
ATOM 797 N N . LEU A 1 93 ? 11.200 -13.108 26.402 1.00 27.03 93 LEU A N 1
ATOM 798 C CA . LEU A 1 93 ? 10.709 -11.725 26.395 1.00 27.03 93 LEU A CA 1
ATOM 799 C C . LEU A 1 93 ? 9.480 -11.514 25.504 1.00 27.03 93 LEU A C 1
ATOM 801 O O . LEU A 1 93 ? 8.734 -10.575 25.750 1.00 27.03 93 LEU A O 1
ATOM 805 N N . PHE A 1 94 ? 9.227 -12.383 24.522 1.00 26.33 94 PHE A N 1
ATOM 806 C CA . PHE A 1 94 ? 8.069 -12.261 23.641 1.00 26.33 94 PHE A CA 1
ATOM 807 C C . PHE A 1 94 ? 7.378 -13.611 23.470 1.00 26.33 94 PHE A C 1
ATOM 809 O O . PHE A 1 94 ? 7.990 -14.605 23.069 1.00 26.33 94 PHE A O 1
ATOM 816 N N . GLY A 1 95 ? 6.097 -13.620 23.845 1.00 25.33 95 GLY A N 1
ATOM 817 C CA . GLY A 1 95 ? 5.171 -14.720 23.637 1.00 25.33 95 GLY A CA 1
ATOM 818 C C . GLY A 1 95 ? 5.044 -15.074 22.158 1.00 25.33 95 GLY A C 1
ATOM 819 O O . GLY A 1 95 ? 5.403 -14.312 21.267 1.00 25.33 95 GLY A O 1
ATOM 820 N N . SER A 1 96 ? 4.584 -16.293 21.932 1.00 29.92 96 SER A N 1
ATOM 821 C CA . SER A 1 96 ? 4.465 -16.975 20.651 1.00 29.92 96 SER A CA 1
ATOM 822 C C . SER A 1 96 ? 3.832 -16.140 19.531 1.00 29.92 96 SER A C 1
ATOM 824 O O . SER A 1 96 ? 2.615 -16.098 19.441 1.00 29.92 96 SER A O 1
ATOM 826 N N . ASP A 1 97 ? 4.648 -15.618 18.612 1.00 31.22 97 ASP A N 1
ATOM 827 C CA . ASP A 1 97 ? 4.324 -15.671 17.185 1.00 31.22 97 ASP A CA 1
ATOM 828 C C . ASP A 1 97 ? 5.571 -15.584 16.304 1.00 31.22 97 ASP A C 1
ATOM 830 O O . ASP A 1 97 ? 6.304 -14.598 16.253 1.00 31.22 97 ASP A O 1
ATOM 834 N N . SER A 1 98 ? 5.866 -16.698 15.640 1.00 28.12 98 SER A N 1
ATOM 835 C CA . SER A 1 98 ? 7.147 -16.912 14.965 1.00 28.12 98 SER A CA 1
ATOM 836 C C . SER A 1 98 ? 7.111 -16.558 13.480 1.00 28.12 98 SER A C 1
ATOM 838 O O . SER A 1 98 ? 8.161 -16.351 12.895 1.00 28.12 98 SER A O 1
ATOM 840 N N . THR A 1 99 ? 5.955 -16.419 12.840 1.00 27.66 99 THR A N 1
ATOM 841 C CA . THR A 1 99 ? 5.857 -16.254 11.377 1.00 27.66 99 THR A CA 1
ATOM 842 C C . THR A 1 99 ? 6.171 -14.834 10.895 1.00 27.66 99 THR A C 1
ATOM 844 O O . THR A 1 99 ? 6.984 -14.690 9.981 1.00 27.66 99 THR A O 1
ATOM 847 N N . ALA A 1 100 ? 5.642 -13.791 11.544 1.00 29.23 100 ALA A N 1
ATOM 848 C CA . ALA A 1 100 ? 5.933 -12.393 11.193 1.00 29.23 100 ALA A CA 1
ATOM 849 C C . ALA A 1 100 ? 7.404 -12.014 11.474 1.00 29.23 100 ALA A C 1
ATOM 851 O O . ALA A 1 100 ? 8.091 -11.430 10.634 1.00 29.23 100 ALA A O 1
ATOM 852 N N . ILE A 1 101 ? 7.938 -12.457 12.618 1.00 30.34 101 ILE A N 1
ATOM 853 C CA . ILE A 1 101 ? 9.331 -12.212 13.024 1.00 30.34 101 ILE A CA 1
ATOM 854 C C . ILE A 1 101 ? 10.320 -13.022 12.164 1.00 30.34 101 ILE A C 1
ATOM 856 O O . ILE A 1 101 ? 11.405 -12.532 11.833 1.00 30.34 101 ILE A O 1
ATOM 860 N N . LEU A 1 102 ? 9.965 -14.250 11.754 1.00 26.22 102 LEU A N 1
ATOM 861 C CA . LEU A 1 102 ? 10.795 -15.032 10.830 1.00 26.22 102 LEU A CA 1
ATOM 862 C C . LEU A 1 102 ? 10.816 -14.400 9.430 1.00 26.22 102 LEU A C 1
ATOM 864 O O . LEU A 1 102 ? 11.886 -14.360 8.823 1.00 26.22 102 LEU A O 1
ATOM 868 N N . GLY A 1 103 ? 9.697 -13.850 8.948 1.00 32.59 103 GLY A N 1
ATOM 869 C CA . GLY A 1 103 ? 9.638 -13.089 7.695 1.00 32.59 103 GLY A CA 1
ATOM 870 C C . GLY A 1 103 ? 10.617 -11.911 7.685 1.00 32.59 103 GLY A C 1
ATOM 871 O O . GLY A 1 103 ? 11.483 -11.839 6.809 1.00 32.59 103 GLY A O 1
ATOM 872 N N . GLU A 1 104 ? 10.583 -11.052 8.710 1.00 35.84 104 GLU A N 1
ATOM 873 C CA . GLU A 1 104 ? 11.525 -9.926 8.831 1.00 35.84 104 GLU A CA 1
ATOM 874 C C . GLU A 1 104 ? 12.990 -10.389 8.928 1.00 35.84 104 GLU A C 1
ATOM 876 O O . GLU A 1 104 ? 13.871 -9.815 8.282 1.00 35.84 104 GLU A O 1
ATOM 881 N N . CYS A 1 105 ? 13.267 -11.472 9.663 1.00 37.28 105 CYS A N 1
ATOM 882 C CA . CYS A 1 105 ? 14.622 -12.010 9.820 1.00 37.28 105 CYS A CA 1
ATOM 883 C C . CYS A 1 105 ? 15.232 -12.574 8.522 1.00 37.28 105 CYS A C 1
ATOM 885 O O . CYS A 1 105 ? 16.460 -12.634 8.411 1.00 37.28 105 CYS A O 1
ATOM 887 N N . PHE A 1 106 ? 14.420 -12.993 7.543 1.00 46.59 106 PHE A N 1
ATOM 888 C CA . PHE A 1 106 ? 14.901 -13.544 6.266 1.00 46.59 106 PHE A CA 1
ATOM 889 C C . PHE A 1 106 ? 14.790 -12.566 5.090 1.00 46.59 106 PHE A C 1
ATOM 891 O O . PHE A 1 106 ? 15.681 -12.557 4.235 1.00 46.59 106 PHE A O 1
ATOM 898 N N . VAL A 1 107 ? 13.753 -11.726 5.048 1.00 58.03 107 VAL A N 1
ATOM 899 C CA . VAL A 1 107 ? 13.520 -10.777 3.947 1.00 58.03 107 VAL A CA 1
ATOM 900 C C . VAL A 1 107 ? 14.500 -9.609 4.011 1.00 58.03 107 VAL A C 1
ATOM 902 O O . VAL A 1 107 ? 15.085 -9.257 2.986 1.00 58.03 107 VAL A O 1
ATOM 905 N N . GLN A 1 108 ? 14.763 -9.061 5.203 1.00 67.88 108 GLN A N 1
ATOM 906 C CA . GLN A 1 108 ? 15.644 -7.898 5.367 1.00 67.88 108 GLN A CA 1
ATOM 907 C C . GLN A 1 108 ? 17.074 -8.163 4.847 1.00 67.88 108 GLN A C 1
ATOM 909 O O . GLN A 1 108 ? 17.572 -7.371 4.042 1.00 67.88 108 GLN A O 1
ATOM 914 N N . PRO A 1 109 ? 17.733 -9.302 5.156 1.00 74.00 109 PRO A N 1
ATOM 915 C CA . PRO A 1 109 ? 19.055 -9.604 4.601 1.00 74.00 109 PRO A CA 1
ATOM 916 C C . PRO A 1 109 ? 19.068 -9.872 3.090 1.00 74.00 109 PRO A C 1
ATOM 918 O O . PRO A 1 109 ? 20.061 -9.569 2.423 1.00 74.00 109 PRO A O 1
ATOM 921 N N . VAL A 1 110 ? 18.007 -10.468 2.531 1.00 80.62 110 VAL A N 1
ATOM 922 C CA . VAL A 1 110 ? 17.896 -10.701 1.079 1.00 80.62 110 VAL A CA 1
ATOM 923 C C . VAL A 1 110 ? 17.717 -9.369 0.359 1.00 80.62 110 VAL A C 1
ATOM 925 O O . VAL A 1 110 ? 18.477 -9.064 -0.562 1.00 80.62 110 VAL A O 1
ATOM 928 N N . MET A 1 111 ? 16.783 -8.546 0.831 1.00 86.19 111 MET A N 1
ATOM 929 C CA . MET A 1 111 ? 16.526 -7.219 0.288 1.00 86.19 111 MET A CA 1
ATOM 930 C C . MET A 1 111 ? 17.765 -6.331 0.378 1.00 86.19 111 MET A C 1
ATOM 932 O O . MET A 1 111 ? 18.171 -5.746 -0.624 1.00 86.19 111 MET A O 1
ATOM 936 N N . ALA A 1 112 ? 18.440 -6.305 1.529 1.00 86.75 112 ALA A N 1
ATOM 937 C CA . ALA A 1 112 ? 19.667 -5.539 1.705 1.00 86.75 112 ALA A CA 1
ATOM 938 C C . ALA A 1 112 ? 20.737 -5.904 0.664 1.00 86.75 112 ALA A C 1
ATOM 940 O O . ALA A 1 112 ? 21.359 -5.025 0.068 1.00 86.75 112 ALA A O 1
ATOM 941 N N . ARG A 1 113 ? 20.913 -7.198 0.363 1.00 84.19 113 ARG A N 1
ATOM 942 C CA . ARG A 1 113 ? 21.840 -7.646 -0.691 1.00 84.19 113 ARG A CA 1
ATOM 943 C C . ARG A 1 113 ? 21.403 -7.210 -2.085 1.00 84.19 113 ARG A C 1
ATOM 945 O O . ARG A 1 113 ? 22.252 -6.789 -2.868 1.00 84.19 113 ARG A O 1
ATOM 952 N N . ARG A 1 114 ? 20.106 -7.296 -2.404 1.00 88.88 114 ARG A N 1
ATOM 953 C CA . ARG A 1 114 ? 19.566 -6.785 -3.677 1.00 88.88 114 ARG A CA 1
ATOM 954 C C . ARG A 1 114 ? 19.869 -5.297 -3.822 1.00 88.88 114 ARG A C 1
ATOM 956 O O . ARG A 1 114 ? 20.401 -4.887 -4.845 1.00 88.88 114 ARG A O 1
ATOM 963 N N . LEU A 1 115 ? 19.622 -4.512 -2.781 1.00 90.31 115 LEU A N 1
ATOM 964 C CA . LEU A 1 115 ? 19.909 -3.081 -2.773 1.00 90.31 115 LEU A CA 1
ATOM 965 C C . LEU A 1 115 ? 21.409 -2.813 -2.982 1.00 90.31 115 LEU A C 1
ATOM 967 O O . LEU A 1 115 ? 21.779 -2.060 -3.877 1.00 90.31 115 LEU A O 1
ATOM 971 N N . VAL A 1 116 ? 22.305 -3.524 -2.294 1.00 87.19 116 VAL A N 1
ATOM 972 C CA . VAL A 1 116 ? 23.761 -3.391 -2.517 1.00 87.19 116 VAL A CA 1
ATOM 973 C C . VAL A 1 116 ? 24.191 -3.773 -3.949 1.00 87.19 116 VAL A C 1
ATOM 975 O O . VAL A 1 116 ? 25.179 -3.247 -4.467 1.00 87.19 116 VAL A O 1
ATOM 978 N N . HIS A 1 117 ? 23.460 -4.640 -4.657 1.00 86.62 117 HIS A N 1
ATOM 979 C CA . HIS A 1 117 ? 23.753 -4.941 -6.066 1.00 86.62 117 HIS A CA 1
ATOM 980 C C . HIS A 1 117 ? 23.526 -3.749 -7.012 1.00 86.62 117 HIS A C 1
ATOM 982 O O . HIS A 1 117 ? 24.186 -3.681 -8.055 1.00 86.62 117 HIS A O 1
ATOM 988 N N . TRP A 1 118 ? 22.666 -2.790 -6.653 1.00 86.38 118 TRP A N 1
ATOM 989 C CA . TRP A 1 118 ? 22.513 -1.543 -7.408 1.00 86.38 118 TRP A CA 1
ATOM 990 C C . TRP A 1 118 ? 23.797 -0.715 -7.414 1.00 86.38 118 TRP A C 1
ATOM 992 O O . TRP A 1 118 ? 24.210 -0.256 -8.480 1.00 86.38 118 TRP A O 1
ATOM 1002 N N . GLN A 1 119 ? 24.496 -0.639 -6.275 1.00 79.94 119 GLN A N 1
ATOM 1003 C CA . GLN A 1 119 ? 25.809 0.013 -6.167 1.00 79.94 119 GLN A CA 1
ATOM 1004 C C . GLN A 1 119 ? 26.827 -0.575 -7.157 1.00 79.94 119 GLN A C 1
ATOM 1006 O O . GLN A 1 119 ? 27.686 0.121 -7.696 1.00 79.94 119 GLN A O 1
ATOM 1011 N N . ASN A 1 120 ? 26.698 -1.873 -7.435 1.00 76.44 120 ASN A N 1
ATOM 1012 C CA . ASN A 1 120 ? 27.575 -2.626 -8.327 1.00 76.44 120 ASN A CA 1
ATOM 1013 C C . ASN A 1 120 ? 27.116 -2.632 -9.790 1.00 76.44 120 ASN A C 1
ATOM 1015 O O . ASN A 1 120 ? 27.788 -3.207 -10.648 1.00 76.44 120 ASN A O 1
ATOM 1019 N N . GLY A 1 121 ? 25.996 -1.973 -10.095 1.00 78.44 121 GLY A N 1
ATOM 1020 C CA . GLY A 1 121 ? 25.508 -1.824 -11.456 1.00 78.44 121 GLY A CA 1
ATOM 1021 C C . GLY A 1 121 ? 24.764 -3.023 -12.033 1.00 78.44 121 GLY A C 1
ATOM 1022 O O . GLY A 1 121 ? 24.626 -3.083 -13.251 1.00 78.44 121 GLY A O 1
ATOM 1023 N N . LEU A 1 122 ? 24.314 -3.961 -11.193 1.00 79.25 122 LEU A N 1
ATOM 1024 C CA . LEU A 1 122 ? 23.552 -5.135 -11.633 1.00 79.25 122 LEU A CA 1
ATOM 1025 C C . LEU A 1 122 ? 22.054 -4.857 -11.835 1.00 79.25 122 LEU A C 1
ATOM 1027 O O . LEU A 1 122 ? 21.380 -5.686 -12.431 1.00 79.25 122 LEU A O 1
ATOM 1031 N N . CYS A 1 123 ? 21.554 -3.717 -11.344 1.00 87.06 123 CYS A N 1
ATOM 1032 C CA . CYS A 1 123 ? 20.171 -3.247 -11.489 1.00 87.06 123 CYS A CA 1
ATOM 1033 C C . CYS A 1 123 ? 19.099 -4.349 -11.308 1.00 87.06 123 CYS A C 1
ATOM 1035 O O . CYS A 1 123 ? 18.389 -4.660 -12.265 1.00 87.06 123 CYS A O 1
ATOM 1037 N N . PRO A 1 124 ? 18.986 -4.969 -10.112 1.00 89.88 124 PRO A N 1
ATOM 1038 C CA . PRO A 1 124 ? 17.946 -5.957 -9.833 1.00 89.88 124 PRO A CA 1
ATOM 1039 C C . PRO A 1 124 ? 16.540 -5.474 -10.220 1.00 89.88 124 PRO A C 1
ATOM 1041 O O . PRO A 1 124 ? 16.263 -4.275 -10.122 1.00 89.88 124 PRO A O 1
ATOM 1044 N N . PRO A 1 125 ? 15.629 -6.389 -10.589 1.00 91.31 125 PRO A N 1
ATOM 1045 C CA . PRO A 1 125 ? 14.241 -6.026 -10.846 1.00 91.31 125 PRO A CA 1
ATOM 1046 C C . PRO A 1 125 ? 13.545 -5.529 -9.568 1.00 91.31 125 PRO A C 1
ATOM 1048 O O . PRO A 1 125 ? 14.009 -5.857 -8.461 1.00 91.31 125 PRO A O 1
ATOM 1051 N N . PRO A 1 126 ? 12.430 -4.784 -9.696 1.00 94.44 126 PRO A N 1
ATOM 1052 C CA . PRO A 1 126 ? 11.642 -4.397 -8.537 1.00 94.44 126 PRO A CA 1
ATOM 1053 C C . PRO A 1 126 ? 11.161 -5.657 -7.816 1.00 94.44 126 PRO A C 1
ATOM 1055 O O . PRO A 1 126 ? 10.791 -6.653 -8.439 1.00 94.44 126 PRO A O 1
ATOM 1058 N N . TRP A 1 127 ? 11.231 -5.640 -6.490 1.00 93.94 127 TRP A N 1
ATOM 1059 C CA . TRP A 1 127 ? 10.659 -6.697 -5.663 1.00 93.94 127 TRP A CA 1
ATOM 1060 C C . TRP A 1 127 ? 9.137 -6.604 -5.655 1.00 93.94 127 TRP A C 1
ATOM 1062 O O . TRP A 1 127 ? 8.453 -7.616 -5.808 1.00 93.94 127 TRP A O 1
ATOM 1072 N N . GLU A 1 128 ? 8.637 -5.380 -5.514 1.00 95.44 128 GLU A N 1
ATOM 1073 C CA . GLU A 1 128 ? 7.221 -5.062 -5.428 1.00 95.44 128 GLU A CA 1
ATOM 1074 C C . GLU A 1 128 ? 6.784 -4.204 -6.616 1.00 95.44 128 GLU A C 1
ATOM 1076 O O . GLU A 1 128 ? 7.467 -3.254 -7.005 1.00 95.44 128 GLU A O 1
ATOM 1081 N N . LEU A 1 129 ? 5.629 -4.543 -7.178 1.00 97.88 129 LEU A N 1
ATOM 1082 C CA . LEU A 1 129 ? 4.888 -3.698 -8.098 1.00 97.88 129 LEU A CA 1
ATOM 1083 C C . LEU A 1 129 ? 3.564 -3.338 -7.429 1.00 97.88 129 LEU A C 1
ATOM 1085 O O . LEU A 1 129 ? 2.746 -4.217 -7.170 1.00 97.88 129 LEU A O 1
ATOM 1089 N N . MET A 1 130 ? 3.343 -2.054 -7.174 1.00 97.81 130 MET A N 1
ATOM 1090 C CA . MET A 1 130 ? 2.030 -1.543 -6.805 1.00 97.81 130 MET A CA 1
ATOM 1091 C C . MET A 1 130 ? 1.315 -1.060 -8.063 1.00 97.81 130 MET A C 1
ATOM 1093 O O . MET A 1 130 ? 1.895 -0.346 -8.879 1.00 97.81 130 MET A O 1
ATOM 1097 N N . ILE A 1 131 ? 0.051 -1.426 -8.222 1.00 97.81 131 ILE A N 1
ATOM 1098 C CA . ILE A 1 131 ? -0.801 -0.931 -9.299 1.00 97.81 131 ILE A CA 1
ATOM 1099 C C . ILE A 1 131 ? -2.006 -0.202 -8.714 1.00 97.81 131 ILE A C 1
ATOM 1101 O O . ILE A 1 131 ? -2.609 -0.661 -7.741 1.00 97.81 131 ILE A O 1
ATOM 1105 N N . CYS A 1 132 ? -2.381 0.901 -9.357 1.00 96.25 132 CYS A N 1
ATOM 1106 C CA . CYS A 1 132 ? -3.577 1.680 -9.060 1.00 96.25 132 CYS A CA 1
ATOM 1107 C C . CYS A 1 132 ? -4.540 1.558 -10.253 1.00 96.25 132 CYS A C 1
ATOM 1109 O O . CYS A 1 132 ? -4.523 2.420 -11.127 1.00 96.25 132 CYS A O 1
ATOM 1111 N N . PRO A 1 133 ? -5.382 0.512 -10.352 1.00 95.81 133 PRO A N 1
ATOM 1112 C CA . PRO A 1 133 ? -6.148 0.239 -11.576 1.00 95.81 133 PRO A CA 1
ATOM 1113 C C . PRO A 1 133 ? -7.188 1.309 -11.907 1.00 95.81 133 PRO A C 1
ATOM 1115 O O . PRO A 1 133 ? -7.651 1.417 -13.037 1.00 95.81 133 PRO A O 1
ATOM 1118 N N . THR A 1 134 ? -7.594 2.097 -10.920 1.00 94.75 134 THR A N 1
ATOM 1119 C CA . THR A 1 134 ? -8.544 3.192 -11.075 1.00 94.75 134 THR A CA 1
ATOM 1120 C C . THR A 1 134 ? -8.176 4.311 -10.120 1.00 94.75 134 THR A C 1
ATOM 1122 O O . THR A 1 134 ? -7.576 4.063 -9.073 1.00 94.75 134 THR A O 1
ATOM 1125 N N . HIS A 1 135 ? -8.546 5.535 -10.487 1.00 92.19 135 HIS A N 1
ATOM 1126 C CA . HIS A 1 135 ? -8.492 6.696 -9.603 1.00 92.19 135 HIS A CA 1
ATOM 1127 C C . HIS A 1 135 ? -9.889 7.112 -9.112 1.00 92.19 135 HIS A C 1
ATOM 1129 O O . HIS A 1 135 ? -10.054 8.127 -8.442 1.00 92.19 135 HIS A O 1
ATOM 1135 N N . ARG A 1 136 ? -10.930 6.335 -9.429 1.00 93.06 136 ARG A N 1
ATOM 1136 C CA . ARG A 1 136 ? -12.299 6.564 -8.954 1.00 93.06 136 ARG A CA 1
ATOM 1137 C C . ARG A 1 136 ? -12.486 5.930 -7.575 1.00 93.06 136 ARG A C 1
ATOM 1139 O O . ARG A 1 136 ? -11.888 4.905 -7.279 1.00 93.06 136 ARG A O 1
ATOM 1146 N N . CYS A 1 137 ? -13.324 6.527 -6.727 1.00 93.81 137 CYS A N 1
ATOM 1147 C CA . CYS A 1 137 ? -13.791 5.947 -5.458 1.00 93.81 137 CYS A CA 1
ATOM 1148 C C . CYS A 1 137 ? -15.286 6.170 -5.343 1.00 93.81 137 CYS A C 1
ATOM 1150 O O . CYS A 1 137 ? -15.786 7.196 -5.798 1.00 93.81 137 CYS A O 1
ATOM 1152 N N . ASN A 1 138 ? -15.936 5.298 -4.583 1.00 94.31 138 ASN A N 1
ATOM 1153 C CA . ASN A 1 138 ? -17.249 5.562 -4.015 1.00 94.31 138 ASN A CA 1
ATOM 1154 C C . ASN A 1 138 ? -17.206 6.411 -2.723 1.00 94.31 138 ASN A C 1
ATOM 1156 O O . ASN A 1 138 ? -18.221 6.997 -2.379 1.00 94.31 138 ASN A O 1
ATOM 1160 N N . LEU A 1 139 ? -16.060 6.531 -2.036 1.00 93.31 139 LEU A N 1
ATOM 1161 C CA . LEU A 1 139 ? -15.879 7.392 -0.850 1.00 93.31 139 LEU A CA 1
ATOM 1162 C C . LEU A 1 139 ? -15.087 8.681 -1.150 1.00 93.31 139 LEU A C 1
ATOM 1164 O O . LEU A 1 139 ? -14.322 8.739 -2.114 1.00 93.31 139 LEU A O 1
ATOM 1168 N N . LYS A 1 140 ? -15.217 9.695 -0.283 1.00 91.62 140 LYS A N 1
ATOM 1169 C CA . LYS A 1 140 ? -14.498 10.987 -0.364 1.00 91.62 140 LYS A CA 1
ATOM 1170 C C . LYS A 1 140 ? -13.814 11.355 0.962 1.00 91.62 140 LYS A C 1
ATOM 1172 O O . LYS A 1 140 ? -14.068 12.417 1.510 1.00 91.62 140 LYS A O 1
ATOM 1177 N N . CYS A 1 141 ? -13.008 10.448 1.516 1.00 93.06 141 CYS A N 1
ATOM 1178 C CA . CYS A 1 141 ? -12.422 10.592 2.857 1.00 93.06 141 CYS A CA 1
ATOM 1179 C C . CYS A 1 141 ? -11.677 11.929 3.033 1.00 93.06 141 CYS A C 1
ATOM 1181 O O . CYS A 1 141 ? -10.901 12.311 2.156 1.00 93.06 141 CYS A O 1
ATOM 1183 N N . GLY A 1 142 ? -11.818 12.582 4.189 1.00 91.75 142 GLY A N 1
ATOM 1184 C CA . GLY A 1 142 ? -11.145 13.850 4.506 1.00 91.75 142 GLY A CA 1
ATOM 1185 C C . GLY A 1 142 ? -9.622 13.744 4.650 1.00 91.75 142 GLY A C 1
ATOM 1186 O O . GLY A 1 142 ? -8.931 14.748 4.733 1.00 91.75 142 GLY A O 1
ATOM 1187 N N . ILE A 1 143 ? -9.070 12.533 4.631 1.00 90.44 143 ILE A N 1
ATOM 1188 C CA . ILE A 1 143 ? -7.622 12.268 4.688 1.00 90.44 143 ILE A CA 1
ATOM 1189 C C . ILE A 1 143 ? -7.009 11.897 3.332 1.00 90.44 143 ILE A C 1
ATOM 1191 O O . ILE A 1 143 ? -5.818 11.614 3.243 1.00 90.44 143 ILE A O 1
ATOM 1195 N N . CYS A 1 144 ? -7.818 11.820 2.275 1.00 89.38 144 CYS A N 1
ATOM 1196 C CA . CYS A 1 144 ? -7.363 11.369 0.965 1.00 89.38 144 CYS A CA 1
ATOM 1197 C C . CYS A 1 144 ? -6.926 12.561 0.111 1.00 89.38 144 CYS A C 1
ATOM 1199 O O . CYS A 1 144 ? -7.703 13.499 -0.045 1.00 89.38 144 CYS A O 1
ATOM 1201 N N . ALA A 1 145 ? -5.749 12.480 -0.522 1.00 81.94 145 ALA A N 1
ATOM 1202 C CA . ALA A 1 145 ? -5.284 13.477 -1.497 1.00 81.94 145 ALA A CA 1
ATOM 1203 C C . ALA A 1 145 ? -6.364 13.820 -2.536 1.00 81.94 145 ALA A C 1
ATOM 1205 O O . ALA A 1 145 ? -6.624 14.978 -2.826 1.00 81.94 145 ALA A O 1
ATOM 1206 N N . ARG A 1 146 ? -7.106 12.805 -2.989 1.00 84.38 146 ARG A N 1
ATOM 1207 C CA . ARG A 1 146 ? -8.168 12.919 -4.001 1.00 84.38 146 ARG A CA 1
ATOM 1208 C C . ARG A 1 146 ? -9.349 13.798 -3.613 1.00 84.38 146 ARG A C 1
ATOM 1210 O O . ARG A 1 146 ? -10.120 14.187 -4.483 1.00 84.38 146 ARG A O 1
ATOM 1217 N N . THR A 1 147 ? -9.549 14.017 -2.319 1.00 82.00 147 THR A N 1
ATOM 1218 C CA . THR A 1 147 ? -10.602 14.902 -1.815 1.00 82.00 147 THR A CA 1
ATOM 1219 C C . THR A 1 147 ? -10.169 16.364 -1.901 1.00 82.00 147 THR A C 1
ATOM 1221 O O . THR A 1 147 ? -11.026 17.226 -2.058 1.00 82.00 147 THR A O 1
ATOM 1224 N N . TRP A 1 148 ? -8.861 16.627 -1.829 1.00 74.75 148 TRP A N 1
ATOM 1225 C CA . TRP A 1 148 ? -8.281 17.967 -1.704 1.00 74.75 148 TRP A CA 1
ATOM 1226 C C . TRP A 1 148 ? -7.503 18.435 -2.929 1.00 74.75 148 TRP A C 1
ATOM 1228 O O . TRP A 1 148 ? -7.164 19.608 -3.023 1.00 74.75 148 TRP A O 1
ATOM 1238 N N . GLU A 1 149 ? -7.209 17.544 -3.871 1.00 67.88 149 GLU A N 1
ATOM 1239 C CA . GLU A 1 149 ? -6.686 17.922 -5.177 1.00 67.88 149 GLU A CA 1
ATOM 1240 C C . GLU A 1 149 ? -7.779 18.679 -5.950 1.00 67.88 149 GLU A C 1
ATOM 1242 O O . GLU A 1 149 ? -8.570 18.084 -6.686 1.00 67.88 149 GLU A O 1
ATOM 1247 N N . GLU A 1 150 ? -7.819 20.008 -5.783 1.00 48.97 150 GLU A N 1
ATOM 1248 C CA . GLU A 1 150 ? -8.727 20.925 -6.498 1.00 48.97 150 GLU A CA 1
ATOM 1249 C C . GLU A 1 150 ? -8.661 20.724 -8.021 1.00 48.97 150 GLU A C 1
ATOM 1251 O O . GLU A 1 150 ? -9.647 20.907 -8.741 1.00 48.97 150 GLU A O 1
ATOM 1256 N N . HIS A 1 151 ? -7.501 20.279 -8.510 1.00 52.75 151 HIS A N 1
ATOM 1257 C CA . HIS A 1 151 ? -7.234 19.941 -9.900 1.00 52.75 151 HIS A CA 1
ATOM 1258 C C . HIS A 1 151 ? -6.557 18.575 -9.995 1.00 52.75 151 HIS A C 1
ATOM 1260 O O . HIS A 1 151 ? -5.400 18.476 -10.404 1.00 52.75 151 HIS A O 1
ATOM 1266 N N . LEU A 1 152 ? -7.287 17.515 -9.621 1.00 65.06 152 LEU A N 1
ATOM 1267 C CA . LEU A 1 152 ? -6.961 16.143 -10.025 1.00 65.06 152 LEU A CA 1
ATOM 1268 C C . LEU A 1 152 ? -6.451 16.160 -11.464 1.00 65.06 152 LEU A C 1
ATOM 1270 O O . LEU A 1 152 ? -7.199 16.539 -12.372 1.00 65.06 152 LEU A O 1
ATOM 1274 N N . HIS A 1 153 ? -5.186 15.788 -11.672 1.00 70.81 153 HIS A N 1
ATOM 1275 C CA . HIS A 1 153 ? -4.602 15.917 -12.999 1.00 70.81 153 HIS A CA 1
ATOM 1276 C C . HIS A 1 153 ? -5.459 15.107 -13.987 1.00 70.81 153 HIS A C 1
ATOM 1278 O O . HIS A 1 153 ? -5.624 13.901 -13.774 1.00 70.81 153 HIS A O 1
ATOM 1284 N N . PRO A 1 154 ? -6.018 15.707 -15.061 1.00 75.75 154 PRO A N 1
ATOM 1285 C CA . PRO A 1 154 ? -7.037 15.053 -15.887 1.00 75.75 154 PRO A CA 1
ATOM 1286 C C . PRO A 1 154 ? -6.605 13.689 -16.435 1.00 75.75 154 PRO A C 1
ATOM 1288 O O . PRO A 1 154 ? -7.421 12.787 -16.632 1.00 75.75 154 PRO A O 1
ATOM 1291 N N . THR A 1 155 ? -5.297 13.500 -16.630 1.00 81.12 155 THR A N 1
ATOM 1292 C CA . THR A 1 155 ? -4.734 12.225 -17.080 1.00 81.12 155 THR A CA 1
ATOM 1293 C C . THR A 1 155 ? -4.969 11.080 -16.095 1.00 81.12 155 THR A C 1
ATOM 1295 O O . THR A 1 155 ? -5.126 9.959 -16.562 1.00 81.12 155 THR A O 1
ATOM 1298 N N . LEU A 1 156 ? -5.068 11.309 -14.778 1.00 82.69 156 LEU A N 1
ATOM 1299 C CA . LEU A 1 156 ? -5.366 10.271 -13.774 1.00 82.69 156 LEU A CA 1
ATOM 1300 C C . LEU A 1 156 ? -6.732 9.606 -13.990 1.00 82.69 156 LEU A C 1
ATOM 1302 O O . LEU A 1 156 ? -6.905 8.430 -13.653 1.00 82.69 156 LEU A O 1
ATOM 1306 N N . LEU A 1 157 ? -7.682 10.332 -14.585 1.00 85.12 157 LEU A N 1
ATOM 1307 C CA . LEU A 1 157 ? -9.000 9.815 -14.959 1.00 85.12 157 LEU A CA 1
ATOM 1308 C C . LEU A 1 157 ? -9.005 9.146 -16.342 1.00 85.12 157 LEU A C 1
ATOM 1310 O O . LEU A 1 157 ? -9.918 8.379 -16.646 1.00 85.12 157 LEU A O 1
ATOM 1314 N N . ASN A 1 158 ? -7.970 9.368 -17.157 1.00 90.69 158 ASN A N 1
ATOM 1315 C CA . ASN A 1 158 ? -7.732 8.606 -18.378 1.00 90.69 158 ASN A CA 1
ATOM 1316 C C . ASN A 1 158 ? -7.131 7.241 -18.010 1.00 90.69 158 ASN A C 1
ATOM 1318 O O . ASN A 1 158 ? -5.917 7.030 -18.066 1.00 90.69 158 ASN A O 1
ATOM 1322 N N . GLU A 1 159 ? -7.994 6.321 -17.582 1.00 94.12 159 GLU A N 1
ATOM 1323 C CA . GLU A 1 159 ? -7.609 4.990 -17.117 1.00 94.12 159 GLU A CA 1
ATOM 1324 C C . GLU A 1 159 ? -7.019 4.128 -18.245 1.00 94.12 159 GLU A C 1
ATOM 1326 O O . GLU A 1 159 ? -7.452 4.160 -19.399 1.00 94.12 159 GLU A O 1
ATOM 1331 N N . VAL A 1 160 ? -6.017 3.320 -17.909 1.00 95.50 160 VAL A N 1
ATOM 1332 C CA . VAL A 1 160 ? -5.460 2.316 -18.817 1.00 95.50 160 VAL A CA 1
ATOM 1333 C C . VAL A 1 160 ? -6.495 1.195 -19.067 1.00 95.50 160 VAL A C 1
ATOM 1335 O O . VAL A 1 160 ? -7.167 0.761 -18.115 1.00 95.50 160 VAL A O 1
ATOM 1338 N N . PRO A 1 161 ? -6.627 0.705 -20.319 1.00 96.50 161 PRO A N 1
ATOM 1339 C CA . PRO A 1 161 ? -7.490 -0.429 -20.661 1.00 96.50 161 PRO A CA 1
ATOM 1340 C C . PRO A 1 161 ? -7.150 -1.731 -19.911 1.00 96.50 161 PRO A C 1
ATOM 1342 O O . PRO A 1 161 ? -5.990 -1.999 -19.592 1.00 96.50 161 PRO A O 1
ATOM 1345 N N . ASP A 1 162 ? -8.161 -2.567 -19.657 1.00 97.81 162 ASP A N 1
ATOM 1346 C CA . ASP A 1 162 ? -8.046 -3.843 -18.923 1.00 97.81 162 ASP A CA 1
ATOM 1347 C C . ASP A 1 162 ? -6.962 -4.779 -19.480 1.00 97.81 162 ASP A C 1
ATOM 1349 O O . ASP A 1 162 ? -6.172 -5.361 -18.732 1.00 97.81 162 ASP A O 1
ATOM 1353 N N . ASP A 1 163 ? -6.906 -4.932 -20.802 1.00 97.81 163 ASP A N 1
ATOM 1354 C CA . ASP A 1 163 ? -5.951 -5.802 -21.488 1.00 97.81 163 ASP A CA 1
ATOM 1355 C C . ASP A 1 163 ? -4.503 -5.368 -21.232 1.00 97.81 163 ASP A C 1
ATOM 1357 O O . ASP A 1 163 ? -3.613 -6.211 -21.086 1.00 97.81 163 ASP A O 1
ATOM 1361 N N . ARG A 1 164 ? -4.258 -4.059 -21.103 1.00 97.88 164 ARG A N 1
ATOM 1362 C CA . ARG A 1 164 ? -2.923 -3.538 -20.813 1.00 97.88 164 ARG A CA 1
ATOM 1363 C C . ARG A 1 164 ? -2.490 -3.829 -19.378 1.00 97.88 164 ARG A C 1
ATOM 1365 O O . ARG A 1 164 ? -1.314 -4.148 -19.178 1.00 97.88 164 ARG A O 1
ATOM 1372 N N . TRP A 1 165 ? -3.403 -3.789 -18.408 1.00 98.19 165 TRP A N 1
ATOM 1373 C CA . TRP A 1 165 ? -3.122 -4.226 -17.034 1.00 98.19 165 TRP A CA 1
ATOM 1374 C C . TRP A 1 165 ? -2.770 -5.711 -16.974 1.00 98.19 165 TRP A C 1
ATOM 1376 O O . TRP A 1 165 ? -1.821 -6.103 -16.301 1.00 98.19 165 TRP A O 1
ATOM 1386 N N . LEU A 1 166 ? -3.474 -6.549 -17.733 1.00 98.31 166 LEU A N 1
ATOM 1387 C CA . LEU A 1 166 ? -3.173 -7.980 -17.782 1.00 98.31 166 LEU A CA 1
ATOM 1388 C C . LEU A 1 166 ? -1.835 -8.275 -18.464 1.00 98.31 166 LEU A C 1
ATOM 1390 O O . LEU A 1 166 ? -1.153 -9.207 -18.037 1.00 98.31 166 LEU A O 1
ATOM 1394 N N . ARG A 1 167 ? -1.440 -7.484 -19.473 1.00 98.12 167 ARG A N 1
ATOM 1395 C CA . ARG A 1 167 ? -0.076 -7.522 -20.033 1.00 98.12 167 ARG A CA 1
ATOM 1396 C C . ARG A 1 167 ? 0.974 -7.052 -19.029 1.00 98.12 167 ARG A C 1
ATOM 1398 O O . ARG A 1 167 ? 2.058 -7.615 -18.984 1.00 98.12 167 ARG A O 1
ATOM 1405 N N . LEU A 1 168 ? 0.662 -6.056 -18.195 1.00 98.44 168 LEU A N 1
ATOM 1406 C CA . LEU A 1 168 ? 1.583 -5.583 -17.156 1.00 98.44 168 LEU A CA 1
ATOM 1407 C C . LEU A 1 168 ? 1.926 -6.704 -16.167 1.00 98.44 168 LEU A C 1
ATOM 1409 O O . LEU A 1 168 ? 3.075 -6.809 -15.754 1.00 98.44 168 LEU A O 1
ATOM 1413 N N . VAL A 1 169 ? 0.960 -7.564 -15.824 1.00 98.31 169 VAL A N 1
ATOM 1414 C CA . VAL A 1 169 ? 1.223 -8.739 -14.978 1.00 98.31 169 VAL A CA 1
ATOM 1415 C C . VAL A 1 169 ? 2.203 -9.703 -15.660 1.00 98.31 169 VAL A C 1
ATOM 1417 O O . VAL A 1 169 ? 3.132 -10.164 -15.003 1.00 98.31 169 VAL A O 1
ATOM 1420 N N . ASP A 1 170 ? 2.064 -9.959 -16.969 1.00 97.75 170 ASP A N 1
ATOM 1421 C CA . ASP A 1 170 ? 3.034 -10.782 -17.719 1.00 97.75 170 ASP A CA 1
ATOM 1422 C C . ASP A 1 170 ? 4.436 -10.160 -17.696 1.00 97.75 170 ASP A C 1
ATOM 1424 O O . ASP A 1 170 ? 5.428 -10.842 -17.432 1.00 97.75 170 ASP A O 1
ATOM 1428 N N . GLU A 1 171 ? 4.521 -8.850 -17.936 1.00 98.25 171 GLU A N 1
ATOM 1429 C CA . GLU A 1 171 ? 5.777 -8.096 -17.909 1.00 98.25 171 GLU A CA 1
ATOM 1430 C C . GLU A 1 171 ? 6.421 -8.122 -16.515 1.00 98.25 171 GLU A C 1
ATOM 1432 O O . GLU A 1 171 ? 7.633 -8.299 -16.402 1.00 98.25 171 GLU A O 1
ATOM 1437 N N . ALA A 1 172 ? 5.625 -8.004 -15.448 1.00 97.38 172 ALA A N 1
ATOM 1438 C CA . ALA A 1 172 ? 6.082 -8.088 -14.063 1.00 97.38 172 ALA A CA 1
ATOM 1439 C C . ALA A 1 172 ? 6.665 -9.469 -13.738 1.00 97.38 172 ALA A C 1
ATOM 1441 O O . ALA A 1 172 ? 7.761 -9.566 -13.173 1.00 97.38 172 ALA A O 1
ATOM 1442 N N . VAL A 1 173 ? 5.978 -10.537 -14.151 1.00 94.56 173 VAL A N 1
ATOM 1443 C CA . VAL A 1 173 ? 6.454 -11.921 -14.013 1.00 94.56 173 VAL A CA 1
ATOM 1444 C C . VAL A 1 173 ? 7.771 -12.108 -14.767 1.00 94.56 173 VAL A C 1
ATOM 1446 O O . VAL A 1 173 ? 8.739 -12.617 -14.197 1.00 94.56 173 VAL A O 1
ATOM 1449 N N . ALA A 1 174 ? 7.833 -11.661 -16.025 1.00 94.38 174 ALA A N 1
ATOM 1450 C CA . ALA A 1 174 ? 9.021 -11.775 -16.867 1.00 94.38 174 ALA A CA 1
ATOM 1451 C C . ALA A 1 174 ? 10.215 -10.984 -16.308 1.00 94.38 174 ALA A C 1
ATOM 1453 O O . ALA A 1 174 ? 11.350 -11.464 -16.346 1.00 94.38 174 ALA A O 1
ATOM 1454 N N . LEU A 1 175 ? 9.963 -9.799 -15.743 1.00 93.56 175 LEU A N 1
ATOM 1455 C CA . LEU A 1 175 ? 10.978 -8.966 -15.099 1.00 93.56 175 LEU A CA 1
ATOM 1456 C C . LEU A 1 175 ? 11.473 -9.577 -13.776 1.00 93.56 175 LEU A C 1
ATOM 1458 O O . LEU A 1 175 ? 12.612 -9.341 -13.376 1.00 93.56 175 LEU A O 1
ATOM 1462 N N . GLY A 1 176 ? 10.659 -10.405 -13.118 1.00 90.62 176 GLY A N 1
ATOM 1463 C CA . GLY A 1 176 ? 11.008 -11.095 -11.876 1.00 90.62 176 GLY A CA 1
ATOM 1464 C C . GLY A 1 176 ? 10.487 -10.416 -10.608 1.00 90.62 176 GLY A C 1
ATOM 1465 O O . GLY A 1 176 ? 11.102 -10.584 -9.548 1.00 90.62 176 GLY A O 1
ATOM 1466 N N . VAL A 1 177 ? 9.376 -9.680 -10.718 1.00 94.31 177 VAL A N 1
ATOM 1467 C CA . VAL A 1 177 ? 8.604 -9.148 -9.582 1.00 94.31 177 VAL A CA 1
ATOM 1468 C C . VAL A 1 177 ? 8.148 -10.291 -8.672 1.00 94.31 177 VAL A C 1
ATOM 1470 O O . VAL A 1 177 ? 7.918 -11.416 -9.124 1.00 94.31 177 VAL A O 1
ATOM 1473 N N . ARG A 1 178 ? 8.065 -10.017 -7.367 1.00 90.69 178 ARG A N 1
ATOM 1474 C CA . ARG A 1 178 ? 7.643 -10.987 -6.346 1.00 90.69 178 ARG A CA 1
ATOM 1475 C C . ARG A 1 178 ? 6.284 -10.702 -5.759 1.00 90.69 178 ARG A C 1
ATOM 1477 O O . ARG A 1 178 ? 5.526 -11.638 -5.531 1.00 90.69 178 ARG A O 1
ATOM 1484 N N . TYR A 1 179 ? 6.028 -9.428 -5.517 1.00 95.31 179 TYR A N 1
ATOM 1485 C CA . TYR A 1 179 ? 4.883 -8.973 -4.761 1.00 95.31 179 TYR A CA 1
ATOM 1486 C C . TYR A 1 179 ? 4.070 -8.002 -5.610 1.00 95.31 179 TYR A C 1
ATOM 1488 O O . TYR A 1 179 ? 4.622 -7.037 -6.142 1.00 95.31 179 TYR A O 1
ATOM 1496 N N . LEU A 1 180 ? 2.779 -8.280 -5.764 1.00 98.25 180 LEU A N 1
ATOM 1497 C CA . LEU A 1 180 ? 1.830 -7.414 -6.451 1.00 98.25 180 LEU A CA 1
ATOM 1498 C C . LEU A 1 180 ? 0.883 -6.797 -5.425 1.00 98.25 180 LEU A C 1
ATOM 1500 O O . LEU A 1 180 ? 0.080 -7.498 -4.814 1.00 98.25 180 LEU A O 1
ATOM 1504 N N . SER A 1 181 ? 0.951 -5.480 -5.279 1.00 97.81 181 SER A N 1
ATOM 1505 C CA . SER A 1 181 ? 0.055 -4.712 -4.417 1.00 97.81 181 SER A CA 1
ATOM 1506 C C . SER A 1 181 ? -0.977 -3.980 -5.275 1.00 97.81 181 SER A C 1
ATOM 1508 O O . SER A 1 181 ? -0.630 -3.333 -6.262 1.00 97.81 181 SER A O 1
ATOM 1510 N N . ILE A 1 182 ? -2.256 -4.098 -4.938 1.00 98.31 182 ILE A N 1
ATOM 1511 C CA . ILE A 1 182 ? -3.373 -3.496 -5.670 1.00 98.31 182 ILE A CA 1
ATOM 1512 C C . ILE A 1 182 ? -4.050 -2.494 -4.737 1.00 98.31 182 ILE A C 1
ATOM 1514 O O . ILE A 1 182 ? -4.648 -2.894 -3.739 1.00 98.31 182 ILE A O 1
ATOM 1518 N N . GLY A 1 183 ? -3.968 -1.200 -5.048 1.00 94.12 183 GLY A N 1
ATOM 1519 C CA . GLY A 1 183 ? -4.530 -0.146 -4.197 1.00 94.12 183 GLY A CA 1
ATOM 1520 C C . GLY A 1 183 ? -3.933 1.232 -4.480 1.00 94.12 183 GLY A C 1
ATOM 1521 O O . GLY A 1 183 ? -3.477 1.494 -5.585 1.00 94.12 183 GLY A O 1
ATOM 1522 N N . GLY A 1 184 ? -3.956 2.128 -3.491 1.00 79.38 184 GLY A N 1
ATOM 1523 C CA . GLY A 1 184 ? -3.169 3.374 -3.482 1.00 79.38 184 GLY A CA 1
ATOM 1524 C C . GLY A 1 184 ? -3.690 4.562 -4.307 1.00 79.38 184 GLY A C 1
ATOM 1525 O O . GLY A 1 184 ? -3.268 5.681 -4.053 1.00 79.38 184 GLY A O 1
ATOM 1526 N N . GLY A 1 185 ? -4.609 4.364 -5.258 1.00 83.88 185 GLY A N 1
ATOM 1527 C CA . GLY A 1 185 ? -5.240 5.453 -6.023 1.00 83.88 185 GLY A CA 1
ATOM 1528 C C . GLY A 1 185 ? -6.727 5.609 -5.703 1.00 83.88 185 GLY A C 1
ATOM 1529 O O . GLY A 1 185 ? -7.148 6.445 -4.908 1.00 83.88 185 GLY A O 1
ATOM 1530 N N . GLY A 1 186 ? -7.543 4.802 -6.369 1.00 91.81 186 GLY A N 1
ATOM 1531 C CA . GLY A 1 186 ? -8.986 4.721 -6.193 1.00 91.81 186 GLY A CA 1
ATOM 1532 C C . GLY A 1 186 ? -9.444 3.602 -5.259 1.00 91.81 186 GLY A C 1
ATOM 1533 O O . GLY A 1 186 ? -8.672 3.061 -4.473 1.00 91.81 186 GLY A O 1
ATOM 1534 N N . GLU A 1 187 ? -10.709 3.221 -5.410 1.00 96.31 187 GLU A N 1
ATOM 1535 C CA . GLU A 1 187 ? -11.253 1.974 -4.884 1.00 96.31 187 GLU A CA 1
ATOM 1536 C C . GLU A 1 187 ? -11.132 0.883 -5.963 1.00 96.31 187 GLU A C 1
ATOM 1538 O O . GLU A 1 187 ? -11.917 0.892 -6.919 1.00 96.31 187 GLU A O 1
ATOM 1543 N N . PRO A 1 188 ? -10.172 -0.057 -5.859 1.00 97.00 188 PRO A N 1
ATOM 1544 C CA . PRO A 1 188 ? -9.949 -1.063 -6.898 1.00 97.00 188 PRO A CA 1
ATOM 1545 C C . PRO A 1 188 ? -11.175 -1.947 -7.152 1.00 97.00 188 PRO A C 1
ATOM 1547 O O . PRO A 1 188 ? -11.393 -2.360 -8.292 1.00 97.00 188 PRO A O 1
ATOM 1550 N N . THR A 1 189 ? -12.018 -2.194 -6.145 1.00 96.25 189 THR A N 1
ATOM 1551 C CA . THR A 1 189 ? -13.210 -3.051 -6.290 1.00 96.25 189 THR A CA 1
ATOM 1552 C C . THR A 1 189 ? -14.309 -2.446 -7.175 1.00 96.25 189 THR A C 1
ATOM 1554 O O . THR A 1 189 ? -15.198 -3.177 -7.615 1.00 96.25 189 THR A O 1
ATOM 1557 N N . LEU A 1 190 ? -14.206 -1.167 -7.571 1.00 96.44 190 LEU A N 1
ATOM 1558 C CA . LEU A 1 190 ? -15.015 -0.604 -8.667 1.00 96.44 190 LEU A CA 1
ATOM 1559 C C . LEU A 1 190 ? -14.746 -1.294 -10.015 1.00 96.44 190 LEU A C 1
ATOM 1561 O O . LEU A 1 190 ? -15.625 -1.320 -10.874 1.00 96.44 190 LEU A O 1
ATOM 1565 N N . ARG A 1 191 ? -13.553 -1.872 -10.206 1.00 96.75 191 ARG A N 1
ATOM 1566 C CA . ARG A 1 191 ? -13.170 -2.666 -11.387 1.00 96.75 191 ARG A CA 1
ATOM 1567 C C . ARG A 1 191 ? -13.103 -4.161 -11.046 1.00 96.75 191 ARG A C 1
ATOM 1569 O O . ARG A 1 191 ? -12.151 -4.835 -11.430 1.00 96.75 191 ARG A O 1
ATOM 1576 N N . ARG A 1 192 ? -14.101 -4.682 -10.315 1.00 95.81 192 ARG A N 1
ATOM 1577 C CA . ARG A 1 192 ? -14.134 -6.056 -9.760 1.00 95.81 192 ARG A CA 1
ATOM 1578 C C . ARG A 1 192 ? -13.647 -7.147 -10.723 1.00 95.81 192 ARG A C 1
ATOM 1580 O O . ARG A 1 192 ? -12.776 -7.930 -10.361 1.00 95.81 192 ARG A O 1
ATOM 1587 N N . GLU A 1 193 ? -14.142 -7.157 -11.962 1.00 96.94 193 GLU A N 1
ATOM 1588 C CA . GLU A 1 193 ? -13.803 -8.188 -12.952 1.00 96.94 193 GLU A CA 1
ATOM 1589 C C . GLU A 1 193 ? -12.321 -8.141 -13.331 1.00 96.94 193 GLU A C 1
ATOM 1591 O O . GLU A 1 193 ? -11.650 -9.174 -13.375 1.00 96.94 193 GLU A O 1
ATOM 1596 N N . LEU A 1 194 ? -11.783 -6.937 -13.540 1.00 98.00 194 LEU A N 1
ATOM 1597 C CA . LEU A 1 194 ? -10.361 -6.738 -13.793 1.00 98.00 194 LEU A CA 1
ATOM 1598 C C . LEU A 1 194 ? -9.522 -7.197 -12.597 1.00 98.00 194 LEU A C 1
ATOM 1600 O O . LEU A 1 194 ? -8.545 -7.917 -12.794 1.00 98.00 194 LEU A O 1
ATOM 1604 N N . ILE A 1 195 ? -9.896 -6.811 -11.372 1.00 98.12 195 ILE A N 1
ATOM 1605 C CA . ILE A 1 195 ? -9.144 -7.183 -10.165 1.00 98.12 195 ILE A CA 1
ATOM 1606 C C . ILE A 1 195 ? -9.089 -8.701 -10.011 1.00 98.12 195 ILE A C 1
ATOM 1608 O O . ILE A 1 195 ? -7.999 -9.243 -9.850 1.00 98.12 195 ILE A O 1
ATOM 1612 N N . MET A 1 196 ? -10.217 -9.402 -10.150 1.00 98.12 196 MET A N 1
ATOM 1613 C CA . MET A 1 196 ? -10.237 -10.865 -10.048 1.00 98.12 196 MET A CA 1
ATOM 1614 C C . MET A 1 196 ? -9.373 -11.529 -11.128 1.00 98.12 196 MET A C 1
ATOM 1616 O O . MET A 1 196 ? -8.637 -12.472 -10.832 1.00 98.12 196 MET A O 1
ATOM 1620 N N . ARG A 1 197 ? -9.376 -11.006 -12.364 1.00 98.50 197 ARG A N 1
ATOM 1621 C CA . ARG A 1 197 ? -8.499 -11.495 -13.445 1.00 98.50 197 ARG A CA 1
ATOM 1622 C C . ARG A 1 197 ? -7.019 -11.241 -13.155 1.00 98.50 197 ARG A C 1
ATOM 1624 O O . ARG A 1 197 ? -6.201 -12.124 -13.408 1.00 98.50 197 ARG A O 1
ATOM 1631 N N . ILE A 1 198 ? -6.670 -10.073 -12.613 1.00 98.56 198 ILE A N 1
ATOM 1632 C CA . ILE A 1 198 ? -5.301 -9.745 -12.188 1.00 98.56 198 ILE A CA 1
ATOM 1633 C C . ILE A 1 198 ? -4.859 -10.684 -11.064 1.00 98.56 198 ILE A C 1
ATOM 1635 O O . ILE A 1 198 ? -3.786 -11.277 -11.169 1.00 98.56 198 ILE A O 1
ATOM 1639 N N . CYS A 1 199 ? -5.685 -10.866 -10.030 1.00 98.44 199 CYS A N 1
ATOM 1640 C CA . CYS A 1 199 ? -5.392 -11.753 -8.907 1.00 98.44 199 CYS A CA 1
ATOM 1641 C C . CYS A 1 199 ? -5.177 -13.195 -9.380 1.00 98.44 199 CYS A C 1
ATOM 1643 O O . CYS A 1 199 ? -4.150 -13.797 -9.067 1.00 98.44 199 CYS A O 1
ATOM 1645 N N . ALA A 1 200 ? -6.093 -13.727 -10.197 1.00 98.12 200 ALA A N 1
ATOM 1646 C CA . ALA A 1 200 ? -5.984 -15.076 -10.747 1.00 98.12 200 ALA A CA 1
ATOM 1647 C C . ALA A 1 200 ? -4.702 -15.259 -11.570 1.00 98.12 200 ALA A C 1
ATOM 1649 O O . ALA A 1 200 ? -3.980 -16.244 -11.401 1.00 98.12 200 ALA A O 1
ATOM 1650 N N . LYS A 1 201 ? -4.379 -14.279 -12.420 1.00 98.12 201 LYS A N 1
ATOM 1651 C CA . LYS A 1 201 ? -3.173 -14.300 -13.248 1.00 98.12 201 LYS A CA 1
ATOM 1652 C C . LYS A 1 201 ? -1.895 -14.237 -12.409 1.00 98.12 201 LYS A C 1
ATOM 1654 O O . LYS A 1 201 ? -1.003 -15.060 -12.597 1.00 98.12 201 LYS A O 1
ATOM 1659 N N . ALA A 1 202 ? -1.819 -13.311 -11.455 1.00 97.12 202 ALA A N 1
ATOM 1660 C CA . ALA A 1 202 ? -0.667 -13.164 -10.569 1.00 97.12 202 ALA A CA 1
ATOM 1661 C C . ALA A 1 202 ? -0.418 -14.440 -9.746 1.00 97.12 202 ALA A C 1
ATOM 1663 O O . ALA A 1 202 ? 0.705 -14.955 -9.737 1.00 97.12 202 ALA A O 1
ATOM 1664 N N . LYS A 1 203 ? -1.467 -15.017 -9.139 1.00 94.38 203 LYS A N 1
ATOM 1665 C CA . LYS A 1 203 ? -1.360 -16.285 -8.395 1.00 94.38 203 LYS A CA 1
ATOM 1666 C C . LYS A 1 203 ? -0.981 -17.459 -9.293 1.00 94.38 203 LYS A C 1
ATOM 1668 O O . LYS A 1 203 ? -0.144 -18.263 -8.891 1.00 94.38 203 LYS A O 1
ATOM 1673 N N . GLY A 1 204 ? -1.505 -17.524 -10.520 1.00 95.19 204 GLY A N 1
ATOM 1674 C CA . GLY A 1 204 ? -1.132 -18.539 -11.514 1.00 95.19 204 GLY A CA 1
ATOM 1675 C C . GLY A 1 204 ? 0.365 -18.551 -11.860 1.00 95.19 204 GLY A C 1
ATOM 1676 O O . GLY A 1 204 ? 0.915 -19.604 -12.178 1.00 95.19 204 GLY A O 1
ATOM 1677 N N . HIS A 1 205 ? 1.046 -17.409 -11.722 1.00 93.56 205 HIS A N 1
ATOM 1678 C CA . HIS A 1 205 ? 2.496 -17.279 -11.900 1.00 93.56 205 HIS A CA 1
ATOM 1679 C C . HIS A 1 205 ? 3.303 -17.323 -10.589 1.00 93.56 205 HIS A C 1
ATOM 1681 O O . HIS A 1 205 ? 4.530 -17.205 -10.618 1.00 93.56 205 HIS A O 1
ATOM 1687 N N . GLY A 1 206 ? 2.644 -17.532 -9.446 1.00 90.12 206 GLY A N 1
ATOM 1688 C CA . GLY A 1 206 ? 3.289 -17.653 -8.139 1.00 90.12 206 GLY A CA 1
ATOM 1689 C C . GLY A 1 206 ? 3.747 -16.329 -7.526 1.00 90.12 206 GLY A C 1
ATOM 1690 O O . GLY A 1 206 ? 4.685 -16.344 -6.729 1.00 90.12 206 GLY A O 1
ATOM 1691 N N . LEU A 1 207 ? 3.129 -15.203 -7.900 1.00 92.62 207 LEU A N 1
ATOM 1692 C CA . LEU A 1 207 ? 3.322 -13.936 -7.190 1.00 92.62 207 LEU A CA 1
ATOM 1693 C C . LEU A 1 207 ? 2.582 -13.975 -5.848 1.00 92.62 207 LEU A C 1
ATOM 1695 O O . LEU A 1 207 ? 1.515 -14.585 -5.730 1.00 92.62 207 LEU A O 1
ATOM 1699 N N . GLU A 1 208 ? 3.154 -13.297 -4.860 1.00 94.38 208 GLU A N 1
ATOM 1700 C CA . GLU A 1 208 ? 2.445 -12.913 -3.642 1.00 94.38 208 GLU A CA 1
ATOM 1701 C C . GLU A 1 208 ? 1.603 -11.666 -3.934 1.00 94.38 208 GLU A C 1
ATOM 1703 O O . GLU A 1 208 ? 2.002 -10.805 -4.726 1.00 94.38 208 GLU A O 1
ATOM 1708 N N . GLY A 1 209 ? 0.416 -11.595 -3.340 1.00 95.62 209 GLY A N 1
ATOM 1709 C CA . GLY A 1 209 ? -0.598 -10.613 -3.684 1.00 95.62 209 GLY A CA 1
ATOM 1710 C C . GLY A 1 209 ? -1.209 -9.909 -2.479 1.00 95.62 209 GLY A C 1
ATOM 1711 O O . GLY A 1 209 ? -1.596 -10.548 -1.504 1.00 95.62 209 GLY A O 1
ATOM 1712 N N . HIS A 1 210 ? -1.376 -8.595 -2.589 1.00 98.25 210 HIS A N 1
ATOM 1713 C CA . HIS A 1 210 ? -2.091 -7.775 -1.618 1.00 98.25 210 HIS A CA 1
ATOM 1714 C C . HIS A 1 210 ? -3.160 -6.929 -2.295 1.00 98.25 210 HIS A C 1
ATOM 1716 O O . HIS A 1 210 ? -2.895 -6.257 -3.290 1.00 98.25 210 HIS A O 1
ATOM 1722 N N . LEU A 1 211 ? -4.377 -6.973 -1.755 1.00 98.50 211 LEU A N 1
ATOM 1723 C CA . LEU A 1 211 ? -5.492 -6.134 -2.180 1.00 98.50 211 LEU A CA 1
ATOM 1724 C C . LEU A 1 211 ? -5.868 -5.193 -1.040 1.00 98.50 211 LEU A C 1
ATOM 1726 O O . LEU A 1 211 ? -6.365 -5.643 -0.011 1.00 98.50 211 LEU A O 1
ATOM 1730 N N . GLN A 1 212 ? -5.681 -3.894 -1.249 1.00 97.94 212 GLN A N 1
ATOM 1731 C CA . GLN A 1 212 ? -6.141 -2.857 -0.336 1.00 97.94 212 GLN A CA 1
ATOM 1732 C C . GLN A 1 212 ? -7.432 -2.235 -0.866 1.00 97.94 212 GLN A C 1
ATOM 1734 O O . GLN A 1 212 ? -7.495 -1.776 -2.005 1.00 97.94 212 GLN A O 1
ATOM 1739 N N . THR A 1 213 ? -8.464 -2.194 -0.031 1.00 97.75 213 THR A N 1
ATOM 1740 C CA . THR A 1 213 ? -9.793 -1.688 -0.391 1.00 97.75 213 THR A CA 1
ATOM 1741 C C . THR A 1 213 ? -10.445 -1.004 0.812 1.00 97.75 213 THR A C 1
ATOM 1743 O O . THR A 1 213 ? -10.106 -1.270 1.965 1.00 97.75 213 THR A O 1
ATOM 1746 N N . ASN A 1 214 ? -11.393 -0.100 0.575 1.00 96.50 214 ASN A N 1
ATOM 1747 C CA . ASN A 1 214 ? -12.280 0.407 1.622 1.00 96.50 214 ASN A CA 1
ATOM 1748 C C . ASN A 1 214 ? -13.305 -0.651 2.085 1.00 96.50 214 ASN A C 1
ATOM 1750 O O . ASN A 1 214 ? -13.994 -0.451 3.082 1.00 96.50 214 ASN A O 1
ATOM 1754 N N . GLY A 1 215 ? -13.413 -1.774 1.370 1.00 95.50 215 GLY A N 1
ATOM 1755 C CA . GLY A 1 215 ? -14.246 -2.923 1.708 1.00 95.50 215 GLY A CA 1
ATOM 1756 C C . GLY A 1 215 ? -15.704 -2.807 1.273 1.00 95.50 215 GLY A C 1
ATOM 1757 O O . GLY A 1 215 ? -16.305 -3.824 0.949 1.00 95.50 215 GLY A O 1
ATOM 1758 N N . THR A 1 216 ? -16.269 -1.600 1.190 1.00 95.50 216 THR A N 1
ATOM 1759 C CA . THR A 1 216 ? -17.722 -1.359 1.050 1.00 95.50 216 THR A CA 1
ATOM 1760 C C . THR A 1 216 ? -18.379 -2.024 -0.172 1.00 95.50 216 THR A C 1
ATOM 1762 O O . THR A 1 216 ? -19.559 -2.379 -0.126 1.00 95.50 216 THR A O 1
ATOM 1765 N N . LEU A 1 217 ? -17.620 -2.249 -1.251 1.00 95.88 217 LEU A N 1
ATOM 1766 C CA . LEU A 1 217 ? -18.107 -2.844 -2.502 1.00 95.88 217 LEU A CA 1
ATOM 1767 C C . LEU A 1 217 ? -17.745 -4.325 -2.689 1.00 95.88 217 LEU A C 1
ATOM 1769 O O . LEU A 1 217 ? -18.162 -4.917 -3.688 1.00 95.88 217 LEU A O 1
ATOM 1773 N N . LEU A 1 218 ? -16.998 -4.935 -1.760 1.00 95.81 218 LEU A N 1
ATOM 1774 C CA . LEU A 1 218 ? -16.722 -6.373 -1.817 1.00 95.81 218 LEU A CA 1
ATOM 1775 C C . LEU A 1 218 ? -18.032 -7.160 -1.752 1.00 95.81 218 LEU A C 1
ATOM 1777 O O . LEU A 1 218 ? -18.926 -6.833 -0.971 1.00 95.81 218 LEU A O 1
ATOM 1781 N N . ARG A 1 219 ? -18.149 -8.212 -2.553 1.00 96.06 219 ARG A N 1
ATOM 1782 C CA . ARG A 1 219 ? -19.290 -9.131 -2.551 1.00 96.06 219 ARG A CA 1
ATOM 1783 C C . ARG A 1 219 ? -18.848 -10.533 -2.133 1.00 96.06 219 ARG A C 1
ATOM 1785 O O . ARG A 1 219 ? -17.655 -10.826 -2.070 1.00 96.06 219 ARG A O 1
ATOM 1792 N N . GLU A 1 220 ? -19.810 -11.398 -1.822 1.00 96.19 220 GLU A N 1
ATOM 1793 C CA . GLU A 1 220 ? -19.513 -12.765 -1.371 1.00 96.19 220 GLU A CA 1
ATOM 1794 C C . GLU A 1 220 ? -18.776 -13.583 -2.446 1.00 96.19 220 GLU A C 1
ATOM 1796 O O . GLU A 1 220 ? -17.854 -14.323 -2.115 1.00 96.19 220 GLU A O 1
ATOM 1801 N N . ASP A 1 221 ? -19.093 -13.386 -3.729 1.00 96.94 221 ASP A N 1
ATOM 1802 C CA . ASP A 1 221 ? -18.387 -14.000 -4.862 1.00 96.94 221 ASP A CA 1
ATOM 1803 C C . ASP A 1 221 ? -16.927 -13.527 -4.979 1.00 96.94 221 ASP A C 1
ATOM 1805 O O . ASP A 1 221 ? -16.055 -14.345 -5.271 1.00 96.94 221 ASP A O 1
ATOM 1809 N N . ASP A 1 222 ? -16.630 -12.252 -4.687 1.00 96.81 222 ASP A N 1
ATOM 1810 C CA . ASP A 1 222 ? -15.243 -11.752 -4.645 1.00 96.81 222 ASP A CA 1
ATOM 1811 C C . ASP A 1 222 ? -14.449 -12.443 -3.534 1.00 96.81 222 ASP A C 1
ATOM 1813 O O . ASP A 1 222 ? -13.330 -12.909 -3.744 1.00 96.81 222 ASP A O 1
ATOM 1817 N N . VAL A 1 223 ? -15.037 -12.521 -2.337 1.00 97.50 223 VAL A N 1
ATOM 1818 C CA . VAL A 1 223 ? -14.422 -13.165 -1.168 1.00 97.50 223 VAL A CA 1
ATOM 1819 C C . VAL A 1 223 ? -14.162 -14.638 -1.443 1.00 97.50 223 VAL A C 1
ATOM 1821 O O . VAL A 1 223 ? -13.070 -15.149 -1.184 1.00 97.50 223 VAL A O 1
ATOM 1824 N N . ASP A 1 224 ? -15.149 -15.314 -2.016 1.00 97.12 224 ASP A N 1
ATOM 1825 C CA . ASP A 1 224 ? -15.051 -16.715 -2.369 1.00 97.12 224 ASP A CA 1
ATOM 1826 C C . ASP A 1 224 ? -13.978 -16.972 -3.429 1.00 97.12 224 ASP A C 1
ATOM 1828 O O . ASP A 1 224 ? -13.232 -17.949 -3.295 1.00 97.12 224 ASP A O 1
ATOM 1832 N N . ALA A 1 225 ? -13.852 -16.088 -4.421 1.00 97.38 225 ALA A N 1
ATOM 1833 C CA . ALA A 1 225 ? -12.800 -16.144 -5.428 1.00 97.38 225 ALA A CA 1
ATOM 1834 C C . ALA A 1 225 ? -11.410 -15.910 -4.818 1.00 97.38 225 ALA A C 1
ATOM 1836 O O . ALA A 1 225 ? -10.496 -16.693 -5.074 1.00 97.38 225 ALA A O 1
ATOM 1837 N N . LEU A 1 226 ? -11.241 -14.890 -3.970 1.00 98.12 226 LEU A N 1
ATOM 1838 C CA . LEU A 1 226 ? -9.964 -14.590 -3.307 1.00 98.12 226 LEU A CA 1
ATOM 1839 C C . LEU A 1 226 ? -9.495 -15.751 -2.416 1.00 98.12 226 LEU A C 1
ATOM 1841 O O . LEU A 1 226 ? -8.320 -16.125 -2.464 1.00 98.12 226 LEU A O 1
ATOM 1845 N N . ILE A 1 227 ? -10.413 -16.368 -1.662 1.00 98.00 227 ILE A N 1
ATOM 1846 C CA . ILE A 1 227 ? -10.131 -17.566 -0.857 1.00 98.00 227 ILE A CA 1
ATOM 1847 C C . ILE A 1 227 ? -9.754 -18.750 -1.757 1.00 98.00 227 ILE A C 1
ATOM 1849 O O . ILE A 1 227 ? -8.766 -19.432 -1.490 1.00 98.00 227 ILE A O 1
ATOM 1853 N N . ALA A 1 228 ? -10.513 -19.000 -2.830 1.00 97.19 228 ALA A N 1
ATOM 1854 C CA . ALA A 1 228 ? -10.256 -20.116 -3.743 1.00 97.19 228 ALA A CA 1
ATOM 1855 C C . ALA A 1 228 ? -8.907 -19.985 -4.472 1.00 97.19 228 ALA A C 1
ATOM 1857 O O . ALA A 1 228 ? -8.217 -20.983 -4.678 1.00 97.19 228 ALA A O 1
ATOM 1858 N N . LEU A 1 229 ? -8.510 -18.759 -4.821 1.00 96.75 229 LEU A N 1
ATOM 1859 C CA . LEU A 1 229 ? -7.204 -18.450 -5.408 1.00 96.75 229 LEU A CA 1
ATOM 1860 C C . LEU A 1 229 ? -6.043 -18.592 -4.412 1.00 96.75 229 LEU A C 1
ATOM 1862 O O . LEU A 1 229 ? -4.885 -18.646 -4.833 1.00 96.75 229 LEU A O 1
ATOM 1866 N N . GLY A 1 230 ? -6.331 -18.608 -3.107 1.00 95.69 230 GLY A N 1
ATOM 1867 C CA . GLY A 1 230 ? -5.316 -18.480 -2.066 1.00 95.69 230 GLY A CA 1
ATOM 1868 C C . GLY A 1 230 ? -4.584 -17.140 -2.152 1.00 95.69 230 GLY A C 1
ATOM 1869 O O . GLY A 1 230 ? -3.355 -17.115 -2.072 1.00 95.69 230 GLY A O 1
ATOM 1870 N N . TRP A 1 231 ? -5.321 -16.049 -2.403 1.00 97.94 231 TRP A N 1
ATOM 1871 C CA . TRP A 1 231 ? -4.776 -14.687 -2.372 1.00 97.94 231 TRP A CA 1
ATOM 1872 C C . TRP A 1 231 ? -4.161 -14.398 -1.002 1.00 97.94 231 TRP A C 1
ATOM 1874 O O . TRP A 1 231 ? -4.707 -14.860 -0.009 1.00 97.94 231 TRP A O 1
ATOM 1884 N N . ASP A 1 232 ? -3.033 -13.688 -0.931 1.00 97.50 232 ASP A N 1
ATOM 1885 C CA . ASP A 1 232 ? -2.215 -13.688 0.290 1.00 97.50 232 ASP A CA 1
ATOM 1886 C C . ASP A 1 232 ? -2.715 -12.690 1.336 1.00 97.50 232 ASP A C 1
ATOM 1888 O O . ASP A 1 232 ? -2.885 -13.077 2.487 1.00 97.50 232 ASP A O 1
ATOM 1892 N N . HIS A 1 233 ? -3.016 -11.447 0.944 1.00 97.94 233 HIS A N 1
ATOM 1893 C CA . HIS A 1 233 ? -3.434 -10.394 1.876 1.00 97.94 233 HIS A CA 1
ATOM 1894 C C . HIS A 1 233 ? -4.627 -9.587 1.350 1.00 97.94 233 HIS A C 1
ATOM 1896 O O . HIS A 1 233 ? -4.631 -9.128 0.200 1.00 97.94 233 HIS A O 1
ATOM 1902 N N . VAL A 1 234 ? -5.626 -9.364 2.208 1.00 98.50 234 VAL A N 1
ATOM 1903 C CA . VAL A 1 234 ? -6.734 -8.428 1.956 1.00 98.50 234 VAL A CA 1
ATOM 1904 C C . VAL A 1 234 ? -6.796 -7.423 3.095 1.00 98.50 234 VAL A C 1
ATOM 1906 O O . VAL A 1 234 ? -7.080 -7.792 4.232 1.00 98.50 234 VAL A O 1
ATOM 1909 N N . THR A 1 235 ? -6.579 -6.154 2.767 1.00 98.50 235 THR A N 1
ATOM 1910 C CA . THR A 1 235 ? -6.579 -5.048 3.723 1.00 98.50 235 THR A CA 1
ATOM 1911 C C . THR A 1 235 ? -7.818 -4.192 3.557 1.00 98.50 235 THR A C 1
ATOM 1913 O O . THR A 1 235 ? -8.027 -3.582 2.504 1.00 98.50 235 THR A O 1
ATOM 1916 N N . ILE A 1 236 ? -8.611 -4.102 4.622 1.00 98.31 236 ILE A N 1
ATOM 1917 C CA . ILE A 1 236 ? -9.771 -3.218 4.714 1.00 98.31 236 ILE A CA 1
ATOM 1918 C C . ILE A 1 236 ? -9.350 -1.918 5.398 1.00 98.31 236 ILE A C 1
ATOM 1920 O O . ILE A 1 236 ? -8.813 -1.921 6.504 1.00 98.31 236 ILE A O 1
ATOM 1924 N N . SER A 1 237 ? -9.584 -0.788 4.737 1.00 97.69 237 SER A N 1
ATOM 1925 C CA . SER A 1 237 ? -9.301 0.529 5.316 1.00 97.69 237 SER A CA 1
ATOM 1926 C C . SER A 1 237 ? -10.390 0.916 6.322 1.00 97.69 237 SER A C 1
ATOM 1928 O O . SER A 1 237 ? -11.546 1.075 5.922 1.00 97.69 237 SER A O 1
ATOM 1930 N N . LEU A 1 238 ? -10.023 1.089 7.593 1.00 97.94 238 LEU A N 1
ATOM 1931 C CA . LEU A 1 238 ? -10.930 1.453 8.686 1.00 97.94 238 LEU A CA 1
ATOM 1932 C C . LEU A 1 238 ? -10.179 2.333 9.696 1.00 97.94 238 LEU A C 1
ATOM 1934 O O . LEU A 1 238 ? -9.164 1.916 10.249 1.00 97.94 238 LEU A O 1
ATOM 1938 N N . ASP A 1 239 ? -10.674 3.548 9.933 1.00 97.81 239 ASP A N 1
ATOM 1939 C CA . ASP A 1 239 ? -9.933 4.602 10.646 1.00 97.81 239 ASP A CA 1
ATOM 1940 C C . ASP A 1 239 ? -10.436 4.856 12.076 1.00 97.81 239 ASP A C 1
ATOM 1942 O O . ASP A 1 239 ? -10.013 5.806 12.736 1.00 97.81 239 ASP A O 1
ATOM 1946 N N . GLY A 1 240 ? -11.333 4.011 12.582 1.00 96.25 240 GLY A N 1
ATOM 1947 C CA . GLY A 1 240 ? -11.808 4.085 13.957 1.00 96.25 240 GLY A CA 1
ATOM 1948 C C . GLY A 1 240 ? -12.570 2.830 14.383 1.00 96.25 240 GLY A C 1
ATOM 1949 O O . GLY A 1 240 ? -13.146 2.154 13.531 1.00 96.25 240 GLY A O 1
ATOM 1950 N N . PRO A 1 241 ? -12.617 2.528 15.694 1.00 96.75 241 PRO A N 1
ATOM 1951 C CA . PRO A 1 241 ? -13.320 1.359 16.228 1.00 96.75 241 PRO A CA 1
ATOM 1952 C C . PRO A 1 241 ? -14.844 1.558 16.324 1.00 96.75 241 PRO A C 1
ATOM 1954 O O . PRO A 1 241 ? -15.559 0.655 16.752 1.00 96.75 241 PRO A O 1
ATOM 1957 N N . THR A 1 242 ? -15.350 2.746 15.977 1.00 97.31 242 THR A N 1
ATOM 1958 C CA . THR A 1 242 ? -16.774 3.099 16.006 1.00 97.31 242 THR A CA 1
ATOM 1959 C C . THR A 1 242 ? -17.156 3.904 14.767 1.00 97.31 242 THR A C 1
ATOM 1961 O O . THR A 1 242 ? -16.308 4.578 14.172 1.00 97.31 242 THR A O 1
ATOM 1964 N N . ALA A 1 243 ? -18.449 3.895 14.425 1.00 96.44 243 ALA A N 1
ATOM 1965 C CA . ALA A 1 243 ? -18.998 4.707 13.339 1.00 96.44 243 ALA A CA 1
ATOM 1966 C C . ALA A 1 243 ? -18.685 6.197 13.524 1.00 96.44 243 ALA A C 1
ATOM 1968 O O . ALA A 1 243 ? -18.221 6.842 12.593 1.00 96.44 243 ALA A O 1
ATOM 1969 N N . THR A 1 244 ? -18.828 6.722 14.745 1.00 95.75 244 THR A N 1
ATOM 1970 C CA . THR A 1 244 ? -18.545 8.131 15.051 1.00 95.75 244 THR A CA 1
ATOM 1971 C C . THR A 1 244 ? -17.123 8.540 14.668 1.00 95.75 244 THR A C 1
ATOM 1973 O O . THR A 1 244 ? -16.941 9.570 14.027 1.00 95.75 244 THR A O 1
ATOM 1976 N N . VAL A 1 245 ? -16.112 7.740 15.028 1.00 95.44 245 VAL A N 1
ATOM 1977 C CA . VAL A 1 245 ? -14.705 8.075 14.747 1.00 95.44 245 VAL A CA 1
ATOM 1978 C C . VAL A 1 245 ? -14.368 7.826 13.279 1.00 95.44 245 VAL A C 1
ATOM 1980 O O . VAL A 1 245 ? -13.797 8.690 12.616 1.00 95.44 245 VAL A O 1
ATOM 1983 N N . ASN A 1 246 ? -14.739 6.659 12.748 1.00 97.25 246 ASN A N 1
ATOM 1984 C CA . ASN A 1 246 ? -14.414 6.302 11.372 1.00 97.25 246 ASN A CA 1
ATOM 1985 C C . ASN A 1 246 ? -15.102 7.228 10.366 1.00 97.25 246 ASN A C 1
ATOM 1987 O O . ASN A 1 246 ? -14.464 7.694 9.426 1.00 97.25 246 ASN A O 1
ATOM 1991 N N . ASP A 1 247 ? -16.388 7.514 10.552 1.00 95.50 247 ASP A N 1
ATOM 1992 C CA . ASP A 1 247 ? -17.161 8.287 9.583 1.00 95.50 247 ASP A CA 1
ATOM 1993 C C . ASP A 1 247 ? -16.893 9.790 9.703 1.00 95.50 247 ASP A C 1
ATOM 1995 O O . ASP A 1 247 ? -17.092 10.504 8.724 1.00 95.50 247 ASP A O 1
ATOM 1999 N N . ALA A 1 248 ? -16.334 10.271 10.819 1.00 94.81 248 ALA A N 1
ATOM 2000 C CA . ALA A 1 248 ? -15.754 11.615 10.887 1.00 94.81 248 ALA A CA 1
ATOM 2001 C C . ALA A 1 248 ? -14.524 11.779 9.967 1.00 94.81 248 ALA A C 1
ATOM 2003 O O . ALA A 1 248 ? -14.208 12.893 9.557 1.00 94.81 248 ALA A O 1
ATOM 2004 N N . ILE A 1 249 ? -13.845 10.679 9.621 1.00 95.38 249 ILE A N 1
ATOM 2005 C CA . ILE A 1 249 ? -12.652 10.664 8.759 1.00 95.38 249 ILE A CA 1
ATOM 2006 C C . ILE A 1 249 ? -13.006 10.259 7.321 1.00 95.38 249 ILE A C 1
ATOM 2008 O O . ILE A 1 249 ? -12.588 10.902 6.353 1.00 95.38 249 ILE A O 1
ATOM 2012 N N . ARG A 1 250 ? -13.759 9.167 7.160 1.00 93.75 250 ARG A N 1
ATOM 2013 C CA . ARG A 1 250 ? -14.045 8.531 5.862 1.00 93.75 250 ARG A CA 1
ATOM 2014 C C . ARG A 1 250 ? -15.366 8.975 5.232 1.00 93.75 250 ARG A C 1
ATOM 2016 O O . ARG A 1 250 ? -15.524 8.827 4.018 1.00 93.75 250 ARG A O 1
ATOM 2023 N N . PHE A 1 251 ? -16.259 9.564 6.032 1.00 89.31 251 PHE A N 1
ATOM 2024 C CA . PHE A 1 251 ? -17.614 9.992 5.670 1.00 89.31 251 PHE A CA 1
ATOM 2025 C C . PHE A 1 251 ? -18.528 8.849 5.186 1.00 89.31 251 PHE A C 1
ATOM 2027 O O . PHE A 1 251 ? -18.146 7.683 5.140 1.00 89.31 251 PHE A O 1
ATOM 2034 N N . GLN A 1 252 ? -19.765 9.206 4.819 1.00 81.62 252 GLN A N 1
ATOM 2035 C CA . GLN A 1 252 ? -20.715 8.360 4.075 1.00 81.62 252 GLN A CA 1
ATOM 2036 C C . GLN A 1 252 ? -21.059 7.000 4.719 1.00 81.62 252 GLN A C 1
ATOM 2038 O O . GLN A 1 252 ? -21.293 6.032 4.000 1.00 81.62 252 GLN A O 1
ATOM 2043 N N . ASN A 1 253 ? -21.127 6.921 6.056 1.00 84.75 253 ASN A N 1
ATOM 2044 C CA . ASN A 1 253 ? -21.480 5.689 6.783 1.00 84.75 253 ASN A CA 1
ATOM 2045 C C . ASN A 1 253 ? -20.589 4.487 6.392 1.00 84.75 253 ASN A C 1
ATOM 2047 O O . ASN A 1 253 ? -21.046 3.343 6.320 1.00 84.75 253 ASN A O 1
ATOM 2051 N N . ALA A 1 254 ? -19.316 4.756 6.077 1.00 92.69 254 ALA A N 1
ATOM 2052 C CA . ALA A 1 254 ? -18.379 3.746 5.603 1.00 92.69 254 ALA A CA 1
ATOM 2053 C C . ALA A 1 254 ? -18.132 2.657 6.656 1.00 92.69 254 ALA A C 1
ATOM 2055 O O . ALA A 1 254 ? -17.921 1.504 6.286 1.00 92.69 254 ALA A O 1
ATOM 2056 N N . PHE A 1 255 ? -18.203 2.995 7.949 1.00 97.19 255 PHE A N 1
ATOM 2057 C CA . PHE A 1 255 ? -17.918 2.069 9.044 1.00 97.19 255 PHE A CA 1
ATOM 2058 C C . PHE A 1 255 ? -18.760 0.797 8.963 1.00 97.19 255 PHE A C 1
ATOM 2060 O O . PHE A 1 255 ? -18.213 -0.299 8.867 1.00 97.19 255 PHE A O 1
ATOM 2067 N N . ASN A 1 256 ? -20.087 0.933 8.949 1.00 95.88 256 ASN A N 1
ATOM 2068 C CA . ASN A 1 256 ? -20.994 -0.213 9.015 1.00 95.88 256 ASN A CA 1
ATOM 2069 C C . ASN A 1 256 ? -20.805 -1.166 7.827 1.00 95.88 256 ASN A C 1
ATOM 2071 O O . ASN A 1 256 ? -20.789 -2.386 8.001 1.00 95.88 256 ASN A O 1
ATOM 2075 N N . GLU A 1 257 ? -20.608 -0.622 6.623 1.00 95.62 257 GLU A N 1
ATOM 2076 C CA . GLU A 1 257 ? -20.340 -1.447 5.446 1.00 95.62 257 GLU A CA 1
ATOM 2077 C C . GLU A 1 257 ? -18.962 -2.109 5.509 1.00 95.62 257 GLU A C 1
ATOM 2079 O O . GLU A 1 257 ? -18.865 -3.304 5.236 1.00 95.62 257 GLU A O 1
ATOM 2084 N N . SER A 1 258 ? -17.906 -1.399 5.909 1.00 96.81 258 SER A N 1
ATOM 2085 C CA . SER A 1 258 ? -16.567 -1.986 6.046 1.00 96.81 258 SER A CA 1
ATOM 2086 C C . SER A 1 258 ? -16.536 -3.100 7.099 1.00 96.81 258 SER A C 1
ATOM 2088 O O . SER A 1 258 ? -16.008 -4.177 6.818 1.00 96.81 258 SER A O 1
ATOM 2090 N N . VAL A 1 259 ? -17.165 -2.904 8.265 1.00 97.69 259 VAL A N 1
ATOM 2091 C CA . VAL A 1 259 ? -17.252 -3.922 9.329 1.00 97.69 259 VAL A CA 1
ATOM 2092 C C . VAL A 1 259 ? -18.019 -5.153 8.859 1.00 97.69 259 VAL A C 1
ATOM 2094 O O . VAL A 1 259 ? -17.515 -6.269 8.972 1.00 97.69 259 VAL A O 1
ATOM 2097 N N . LYS A 1 260 ? -19.172 -4.965 8.205 1.00 96.94 260 LYS A N 1
ATOM 2098 C CA . LYS A 1 260 ? -19.936 -6.071 7.608 1.00 96.94 260 LYS A CA 1
ATOM 2099 C C . LYS A 1 260 ? -19.090 -6.905 6.639 1.00 96.94 260 LYS A C 1
ATOM 2101 O O . LYS A 1 260 ? -19.292 -8.113 6.519 1.00 96.94 260 LYS A O 1
ATOM 2106 N N . ARG A 1 261 ? -18.159 -6.281 5.913 1.00 96.62 261 ARG A N 1
ATOM 2107 C CA . ARG A 1 261 ? -17.297 -6.962 4.930 1.00 96.62 261 ARG A CA 1
ATOM 2108 C C . ARG A 1 261 ? -16.102 -7.651 5.580 1.00 96.62 261 ARG A C 1
ATOM 2110 O O . ARG A 1 261 ? -15.732 -8.725 5.110 1.00 96.62 261 ARG A O 1
ATOM 2117 N N . ILE A 1 262 ? -15.572 -7.105 6.675 1.00 98.12 262 ILE A N 1
ATOM 2118 C CA . ILE A 1 262 ? -14.610 -7.801 7.545 1.00 98.12 262 ILE A CA 1
ATOM 2119 C C . ILE A 1 262 ? -15.249 -9.084 8.089 1.00 98.12 262 ILE A C 1
ATOM 2121 O O . ILE A 1 262 ? -14.704 -10.167 7.884 1.00 98.12 262 ILE A O 1
ATOM 2125 N N . ASP A 1 263 ? -16.445 -8.991 8.674 1.00 98.06 263 ASP A N 1
ATOM 2126 C CA . ASP A 1 263 ? -17.151 -10.154 9.227 1.00 98.06 263 ASP A CA 1
ATOM 2127 C C . ASP A 1 263 ? -17.436 -11.212 8.153 1.00 98.06 263 ASP A C 1
ATOM 2129 O O . ASP A 1 263 ? -17.235 -12.407 8.378 1.00 98.06 263 ASP A O 1
ATOM 2133 N N . MET A 1 264 ? -17.843 -10.779 6.954 1.00 97.62 264 MET A N 1
ATOM 2134 C CA . MET A 1 264 ? -18.056 -11.655 5.798 1.00 97.62 264 MET A CA 1
ATOM 2135 C C . MET A 1 264 ? -16.774 -12.390 5.378 1.00 97.62 264 MET A C 1
ATOM 2137 O O . MET A 1 264 ? -16.810 -13.606 5.177 1.00 97.62 264 MET A O 1
ATOM 2141 N N . LEU A 1 265 ? -15.642 -11.682 5.274 1.00 97.50 265 LEU A N 1
ATOM 2142 C CA . LEU A 1 265 ? -14.329 -12.259 4.959 1.00 97.50 265 LEU A CA 1
ATOM 2143 C C . LEU A 1 265 ? -13.911 -13.297 6.010 1.00 97.50 265 LEU A C 1
ATOM 2145 O O . LEU A 1 265 ? -13.595 -14.440 5.663 1.00 97.50 265 LEU A O 1
ATOM 2149 N N . CYS A 1 266 ? -13.964 -12.927 7.292 1.00 97.62 266 CYS A N 1
ATOM 2150 C CA . CYS A 1 266 ? -13.587 -13.791 8.411 1.00 97.62 266 CYS A CA 1
ATOM 2151 C C . CYS A 1 266 ? -14.473 -15.043 8.482 1.00 97.62 266 CYS A C 1
ATOM 2153 O O . CYS A 1 266 ? -13.974 -16.169 8.605 1.00 97.62 266 CYS A O 1
ATOM 2155 N N . ALA A 1 267 ? -15.792 -14.874 8.344 1.00 97.88 267 ALA A N 1
ATOM 2156 C CA . ALA A 1 267 ? -16.748 -15.975 8.349 1.00 97.88 267 ALA A CA 1
ATOM 2157 C C . ALA A 1 267 ? -16.525 -16.929 7.168 1.00 97.88 267 ALA A C 1
ATOM 2159 O O . ALA A 1 267 ? -16.498 -18.148 7.365 1.00 97.88 267 ALA A O 1
ATOM 2160 N N . ALA A 1 268 ? -16.310 -16.405 5.958 1.00 97.94 268 ALA A N 1
ATOM 2161 C CA . ALA A 1 268 ? -16.049 -17.216 4.772 1.00 97.94 268 ALA A CA 1
ATOM 2162 C C . ALA A 1 268 ? -14.726 -17.992 4.883 1.00 97.94 268 ALA A C 1
ATOM 2164 O O . ALA A 1 268 ? -14.708 -19.202 4.624 1.00 97.94 268 ALA A O 1
ATOM 2165 N N . LYS A 1 269 ? -13.644 -17.342 5.341 1.00 97.31 269 LYS A N 1
ATOM 2166 C CA . LYS A 1 269 ? -12.338 -17.982 5.581 1.00 97.31 269 LYS A CA 1
ATOM 2167 C C . LYS A 1 269 ? -12.464 -19.127 6.587 1.00 97.31 269 LYS A C 1
ATOM 2169 O O . LYS A 1 269 ? -12.008 -20.242 6.315 1.00 97.31 269 LYS A O 1
ATOM 2174 N N . LYS A 1 270 ? -13.164 -18.895 7.705 1.00 97.00 270 LYS A N 1
ATOM 2175 C CA . LYS A 1 270 ? -13.428 -19.910 8.739 1.00 97.00 270 LYS A CA 1
ATOM 2176 C C . LYS A 1 270 ? -14.281 -21.066 8.211 1.00 97.00 270 LYS A C 1
ATOM 2178 O O . LYS A 1 270 ? -13.913 -22.226 8.402 1.00 97.00 270 LYS A O 1
ATOM 2183 N N . ARG A 1 271 ? -15.383 -20.767 7.512 1.00 97.31 271 ARG A N 1
ATOM 2184 C CA . ARG A 1 271 ? -16.291 -21.752 6.888 1.00 97.31 271 ARG A CA 1
ATOM 2185 C C . ARG A 1 271 ? -15.538 -22.683 5.939 1.00 97.31 271 ARG A C 1
ATOM 2187 O O . ARG A 1 271 ? -15.752 -23.892 5.971 1.00 97.31 271 ARG A O 1
ATOM 2194 N N . LYS A 1 272 ? -14.628 -22.128 5.137 1.00 97.06 272 LYS A N 1
ATOM 2195 C CA . LYS A 1 272 ? -13.816 -22.869 4.160 1.00 97.06 272 LYS A CA 1
ATOM 2196 C C . LYS A 1 272 ? -12.531 -23.467 4.742 1.00 97.06 272 LYS A C 1
ATOM 2198 O O . LYS A 1 272 ? -11.832 -24.177 4.025 1.00 97.06 272 LYS A O 1
ATOM 2203 N N . ARG A 1 273 ? -12.220 -23.212 6.023 1.00 96.31 273 ARG A N 1
ATOM 2204 C CA . ARG A 1 273 ? -10.961 -23.605 6.692 1.00 96.31 273 ARG A CA 1
ATOM 2205 C C . ARG A 1 273 ? -9.724 -23.200 5.880 1.00 96.31 273 ARG A C 1
ATOM 2207 O O . ARG A 1 273 ? -8.751 -23.948 5.796 1.00 96.31 273 ARG A O 1
ATOM 2214 N N . ALA A 1 274 ? -9.795 -22.037 5.243 1.00 95.69 274 ALA A N 1
ATOM 2215 C CA . ALA A 1 274 ? -8.742 -21.554 4.369 1.00 95.69 274 ALA A CA 1
ATOM 2216 C C . ALA A 1 274 ? -7.623 -20.892 5.182 1.00 95.69 274 ALA A C 1
ATOM 2218 O O . ALA A 1 274 ? -7.884 -20.171 6.142 1.00 95.69 274 ALA A O 1
ATOM 2219 N N . ALA A 1 275 ? -6.372 -21.122 4.780 1.00 92.00 275 ALA A N 1
ATOM 2220 C CA . ALA A 1 275 ? -5.215 -20.465 5.389 1.00 92.00 275 ALA A CA 1
ATOM 2221 C C . ALA A 1 275 ? -5.042 -19.010 4.912 1.00 92.00 275 ALA A C 1
ATOM 2223 O O . ALA A 1 275 ? -4.420 -18.213 5.603 1.00 92.00 275 ALA A O 1
ATOM 2224 N N . ALA A 1 276 ? -5.608 -18.668 3.753 1.00 92.75 276 ALA A N 1
ATOM 2225 C CA . ALA A 1 276 ? -5.476 -17.373 3.097 1.00 92.75 276 ALA A CA 1
ATOM 2226 C C . ALA A 1 276 ? -6.854 -16.883 2.593 1.00 92.75 276 ALA A C 1
ATOM 2228 O O . ALA A 1 276 ? -7.733 -17.726 2.359 1.00 92.75 276 ALA A O 1
ATOM 2229 N N . PRO A 1 277 ? -7.062 -15.565 2.426 1.00 96.81 277 PRO A N 1
ATOM 2230 C CA . PRO A 1 277 ? -6.105 -14.480 2.683 1.00 96.81 277 PRO A CA 1
ATOM 2231 C C . PRO A 1 277 ? -5.886 -14.200 4.168 1.00 96.81 277 PRO A C 1
ATOM 2233 O O . PRO A 1 277 ? -6.752 -14.494 4.986 1.00 96.81 277 PRO A O 1
ATOM 2236 N N . ASP A 1 278 ? -4.733 -13.634 4.505 1.00 96.38 278 ASP A N 1
ATOM 2237 C CA . ASP A 1 278 ? -4.520 -12.909 5.755 1.00 96.38 278 ASP A CA 1
ATOM 2238 C C . ASP A 1 278 ? -5.397 -11.649 5.735 1.00 96.38 278 ASP A C 1
ATOM 2240 O O . ASP A 1 278 ? -5.301 -10.824 4.815 1.00 96.38 278 ASP A O 1
ATOM 2244 N N . ILE A 1 279 ? -6.317 -11.553 6.692 1.00 98.12 279 ILE A N 1
ATOM 2245 C CA . ILE A 1 279 ? -7.307 -10.476 6.757 1.00 98.12 279 ILE A CA 1
ATOM 2246 C C . ILE A 1 279 ? -6.736 -9.363 7.623 1.00 98.12 279 ILE A C 1
ATOM 2248 O O . ILE A 1 279 ? -6.469 -9.554 8.811 1.00 98.12 279 ILE A O 1
ATOM 2252 N N . GLN A 1 280 ? -6.570 -8.190 7.022 1.00 98.50 280 GLN A N 1
ATOM 2253 C CA . GLN A 1 280 ? -5.874 -7.065 7.625 1.00 98.50 280 GLN A CA 1
ATOM 2254 C C . GLN A 1 280 ? -6.787 -5.845 7.702 1.00 98.50 280 GLN A C 1
ATOM 2256 O O . GLN A 1 280 ? -7.659 -5.634 6.854 1.00 98.50 280 GLN A O 1
ATOM 2261 N N . VAL A 1 281 ? -6.547 -4.999 8.697 1.00 98.56 281 VAL A N 1
ATOM 2262 C CA . VAL A 1 281 ? -7.124 -3.657 8.766 1.00 98.56 281 VAL A CA 1
ATOM 2263 C C . VAL A 1 281 ? -6.010 -2.628 8.694 1.00 98.56 281 VAL A C 1
ATOM 2265 O O . VAL A 1 281 ? -4.968 -2.790 9.328 1.00 98.56 281 VAL A O 1
ATOM 2268 N N . HIS A 1 282 ? -6.231 -1.567 7.920 1.00 97.94 282 HIS A N 1
ATOM 2269 C CA . HIS A 1 282 ? -5.323 -0.429 7.851 1.00 97.94 282 HIS A CA 1
ATOM 2270 C C . HIS A 1 282 ? -6.009 0.854 8.312 1.00 97.94 282 HIS A C 1
ATOM 2272 O O . HIS A 1 282 ? -7.066 1.221 7.796 1.00 97.94 282 HIS A O 1
ATOM 2278 N N . MET A 1 283 ? -5.351 1.549 9.234 1.00 97.25 283 MET A N 1
ATOM 2279 C CA . MET A 1 283 ? -5.778 2.805 9.841 1.00 97.25 283 MET A CA 1
ATOM 2280 C C . MET A 1 283 ? -4.764 3.908 9.519 1.00 97.25 283 MET A C 1
ATOM 2282 O O . MET A 1 283 ? -3.555 3.718 9.634 1.00 97.25 283 MET A O 1
ATOM 2286 N N . VAL A 1 284 ? -5.236 5.091 9.151 1.00 95.06 284 VAL A N 1
ATOM 2287 C CA . VAL A 1 284 ? -4.413 6.301 9.088 1.00 95.06 284 VAL A CA 1
ATOM 2288 C C . VAL A 1 284 ? -4.543 7.039 10.416 1.00 95.06 284 VAL A C 1
ATOM 2290 O O . VAL A 1 284 ? -5.646 7.350 10.872 1.00 95.06 284 VAL A O 1
ATOM 2293 N N . LEU A 1 285 ? -3.407 7.314 11.053 1.00 95.19 285 LEU A N 1
ATOM 2294 C CA . LEU A 1 285 ? -3.347 8.052 12.309 1.00 95.19 285 LEU A CA 1
ATOM 2295 C C . LEU A 1 285 ? -3.667 9.532 12.069 1.00 95.19 285 LEU A C 1
ATOM 2297 O O . LEU A 1 285 ? -2.963 10.203 11.319 1.00 95.19 285 LEU A O 1
ATOM 2301 N N . THR A 1 286 ? -4.678 10.051 12.756 1.00 95.44 286 THR A N 1
ATOM 2302 C CA . THR A 1 286 ? -5.136 11.444 12.694 1.00 95.44 286 THR A CA 1
ATOM 2303 C C . THR A 1 286 ? -5.360 12.003 14.097 1.00 95.44 286 THR A C 1
ATOM 2305 O O . THR A 1 286 ? -5.406 11.263 15.080 1.00 95.44 286 THR A O 1
ATOM 2308 N N . ALA A 1 287 ? -5.577 13.312 14.194 1.00 94.94 287 ALA A N 1
ATOM 2309 C CA . ALA A 1 287 ? -5.994 13.979 15.425 1.00 94.94 287 ALA A CA 1
ATOM 2310 C C . ALA A 1 287 ? -7.311 13.435 16.002 1.00 94.94 287 ALA A C 1
ATOM 2312 O O . ALA A 1 287 ? -7.566 13.607 17.189 1.00 94.94 287 ALA A O 1
ATOM 2313 N N . LEU A 1 288 ? -8.151 12.791 15.187 1.00 96.00 288 LEU A N 1
ATOM 2314 C CA . LEU A 1 288 ? -9.461 12.293 15.612 1.00 96.00 288 LEU A CA 1
ATOM 2315 C C . LEU A 1 288 ? -9.414 10.872 16.183 1.00 96.00 288 LEU A C 1
ATOM 2317 O O . LEU A 1 288 ? -10.396 10.419 16.765 1.00 96.00 288 LEU A O 1
ATOM 2321 N N . ASN A 1 289 ? -8.311 10.148 15.983 1.00 97.06 289 ASN A N 1
ATOM 2322 C CA . ASN A 1 289 ? -8.219 8.732 16.339 1.00 97.06 289 ASN A CA 1
ATOM 2323 C C . ASN A 1 289 ? -6.889 8.336 17.005 1.00 97.06 289 ASN A C 1
ATOM 2325 O O . ASN A 1 289 ? -6.689 7.157 17.307 1.00 97.06 289 ASN A O 1
ATOM 2329 N N . CYS A 1 290 ? -5.977 9.285 17.248 1.00 95.44 290 CYS A N 1
ATOM 2330 C CA . CYS A 1 290 ? -4.655 8.992 17.802 1.00 95.44 290 CYS A CA 1
ATOM 2331 C C . CYS A 1 290 ? -4.698 8.376 19.204 1.00 95.44 290 CYS A C 1
ATOM 2333 O O . CYS A 1 290 ? -3.787 7.643 19.593 1.00 95.44 290 CYS A O 1
ATOM 2335 N N . ASP A 1 291 ? -5.770 8.628 19.950 1.00 96.12 291 ASP A N 1
ATOM 2336 C CA . ASP A 1 291 ? -6.012 8.053 21.265 1.00 96.12 291 ASP A CA 1
ATOM 2337 C C . ASP A 1 291 ? -6.694 6.672 21.223 1.00 96.12 291 ASP A C 1
ATOM 2339 O O . ASP A 1 291 ? -6.664 5.944 22.219 1.00 96.12 291 ASP A O 1
ATOM 2343 N N . GLN A 1 292 ? -7.227 6.270 20.063 1.00 97.62 292 GLN A N 1
ATOM 2344 C CA . GLN A 1 292 ? -8.025 5.056 19.864 1.00 97.62 292 GLN A CA 1
ATOM 2345 C C . GLN A 1 292 ? -7.210 3.810 19.483 1.00 97.62 292 GLN A C 1
ATOM 2347 O O . GLN A 1 292 ? -7.794 2.741 19.316 1.00 97.62 292 GLN A O 1
ATOM 2352 N N . LEU A 1 293 ? -5.880 3.883 19.367 1.00 97.81 293 LEU A N 1
ATOM 2353 C CA . LEU A 1 293 ? -5.041 2.766 18.889 1.00 97.81 293 LEU A CA 1
ATOM 2354 C C . LEU A 1 293 ? -5.271 1.447 19.657 1.00 97.81 293 LEU A C 1
ATOM 2356 O O . LEU A 1 293 ? -5.434 0.386 19.054 1.00 97.81 293 LEU A O 1
ATOM 2360 N N . SER A 1 294 ? -5.354 1.505 20.991 1.00 98.19 294 SER A N 1
ATOM 2361 C CA . SER A 1 294 ? -5.633 0.323 21.823 1.00 98.19 294 SER A CA 1
ATOM 2362 C C . SER A 1 294 ? -7.044 -0.232 21.616 1.00 98.19 294 SER A C 1
ATOM 2364 O O . SER A 1 294 ? -7.241 -1.448 21.651 1.00 98.19 294 SER A O 1
ATOM 2366 N N . ALA A 1 295 ? -8.029 0.649 21.419 1.00 98.44 295 ALA A N 1
ATOM 2367 C CA . ALA A 1 295 ? -9.406 0.255 21.141 1.00 98.44 295 ALA A CA 1
ATOM 2368 C C . ALA A 1 295 ? -9.514 -0.380 19.750 1.00 98.44 295 ALA A C 1
ATOM 2370 O O . ALA A 1 295 ? -10.181 -1.399 19.597 1.00 98.44 295 ALA A O 1
ATOM 2371 N N . MET A 1 296 ? -8.777 0.146 18.771 1.00 98.25 296 MET A N 1
ATOM 2372 C CA . MET A 1 296 ? -8.685 -0.415 17.428 1.00 98.25 296 MET A CA 1
ATOM 2373 C C . MET A 1 296 ? -8.051 -1.813 17.420 1.00 98.25 296 MET A C 1
ATOM 2375 O O . MET A 1 296 ? -8.527 -2.701 16.713 1.00 98.25 296 MET A O 1
ATOM 2379 N N . ALA A 1 297 ? -7.028 -2.049 18.250 1.00 98.38 297 ALA A N 1
ATOM 2380 C CA . ALA A 1 297 ? -6.454 -3.384 18.434 1.00 98.38 297 ALA A CA 1
ATOM 2381 C C . ALA A 1 297 ? -7.473 -4.370 19.032 1.00 98.38 297 ALA A C 1
ATOM 2383 O O . ALA A 1 297 ? -7.616 -5.492 18.550 1.00 98.38 297 ALA A O 1
ATOM 2384 N N . ALA A 1 298 ? -8.222 -3.945 20.057 1.00 98.56 298 ALA A N 1
ATOM 2385 C CA . ALA A 1 298 ? -9.274 -4.766 20.655 1.00 98.56 298 ALA A CA 1
ATOM 2386 C C . ALA A 1 298 ? -10.410 -5.068 19.664 1.00 98.56 298 ALA A C 1
ATOM 2388 O O . ALA A 1 298 ? -10.847 -6.213 19.571 1.00 98.56 298 ALA A O 1
ATOM 2389 N N . PHE A 1 299 ? -10.840 -4.058 18.906 1.00 98.50 299 PHE A N 1
ATOM 2390 C CA . PHE A 1 299 ? -11.833 -4.181 17.845 1.00 98.50 299 PHE A CA 1
ATOM 2391 C C . PHE A 1 299 ? -11.387 -5.199 16.787 1.00 98.50 299 PHE A C 1
ATOM 2393 O O . PHE A 1 299 ? -12.097 -6.162 16.515 1.00 98.50 299 PHE A O 1
ATOM 2400 N N . SER A 1 300 ? -10.176 -5.037 16.252 1.00 98.25 300 SER A N 1
ATOM 2401 C CA . SER A 1 300 ? -9.640 -5.904 15.195 1.00 98.25 300 SER A CA 1
ATOM 2402 C C . SER A 1 300 ? -9.607 -7.370 15.640 1.00 98.25 300 SER A C 1
ATOM 2404 O O . SER A 1 300 ? -10.139 -8.241 14.951 1.00 98.25 300 SER A O 1
ATOM 2406 N N . ALA A 1 301 ? -9.084 -7.637 16.842 1.00 97.75 301 ALA A N 1
ATOM 2407 C CA . ALA A 1 301 ? -9.050 -8.988 17.397 1.00 97.75 301 ALA A CA 1
ATOM 2408 C C . ALA A 1 301 ? -10.459 -9.578 17.611 1.00 97.75 301 ALA A C 1
ATOM 2410 O O . ALA A 1 301 ? -10.682 -10.755 17.330 1.00 97.75 301 ALA A O 1
ATOM 2411 N N . ALA A 1 302 ? -11.424 -8.773 18.070 1.00 97.94 302 ALA A N 1
ATOM 2412 C CA . ALA A 1 302 ? -12.801 -9.222 18.290 1.00 97.94 302 ALA A CA 1
ATOM 2413 C C . ALA A 1 302 ? -13.519 -9.622 16.987 1.00 97.94 302 ALA A C 1
ATOM 2415 O O . ALA A 1 302 ? -14.311 -10.562 16.994 1.00 97.94 302 ALA A O 1
ATOM 2416 N N . HIS A 1 303 ? -13.203 -8.955 15.874 1.00 97.38 303 HIS A N 1
ATOM 2417 C CA . HIS A 1 303 ? -13.747 -9.254 14.543 1.00 97.38 303 HIS A CA 1
ATOM 2418 C C . HIS A 1 303 ? -12.961 -10.342 13.782 1.00 97.38 303 HIS A C 1
ATOM 2420 O O . HIS A 1 303 ? -13.288 -10.671 12.641 1.00 97.38 303 HIS A O 1
ATOM 2426 N N . GLY A 1 304 ? -11.935 -10.937 14.400 1.00 96.06 304 GLY A N 1
ATOM 2427 C CA . GLY A 1 304 ? -11.133 -12.003 13.791 1.00 96.06 304 GLY A CA 1
ATOM 2428 C C . GLY A 1 304 ? -10.143 -11.525 12.725 1.00 96.06 304 GLY A C 1
ATOM 2429 O O . GLY A 1 304 ? -9.720 -12.329 11.898 1.00 96.06 304 GLY A O 1
ATOM 2430 N N . VAL A 1 305 ? -9.788 -10.237 12.738 1.00 97.38 305 VAL A N 1
ATOM 2431 C CA . VAL A 1 305 ? -8.706 -9.672 11.919 1.00 97.38 305 VAL A CA 1
ATOM 2432 C C . VAL A 1 305 ? -7.365 -10.196 12.435 1.00 97.38 305 VAL A C 1
ATOM 2434 O O . VAL A 1 305 ? -7.149 -10.279 13.644 1.00 97.38 305 VAL A O 1
ATOM 2437 N N . GLU A 1 306 ? -6.457 -10.531 11.522 1.00 96.81 306 GLU A N 1
ATOM 2438 C CA . GLU A 1 306 ? -5.160 -11.143 11.840 1.00 96.81 306 GLU A CA 1
ATOM 2439 C C . GLU A 1 306 ? -4.048 -10.098 12.004 1.00 96.81 306 GLU A C 1
ATOM 2441 O O . GLU A 1 306 ? -3.169 -10.265 12.852 1.00 96.81 306 GLU A O 1
ATOM 2446 N N . SER A 1 307 ? -4.120 -8.993 11.250 1.00 96.44 307 SER A N 1
ATOM 2447 C CA . SER A 1 307 ? -3.137 -7.905 11.315 1.00 96.44 307 SER A CA 1
ATOM 2448 C C . SER A 1 307 ? -3.776 -6.513 11.331 1.00 96.44 307 SER A C 1
ATOM 2450 O O . SER A 1 307 ? -4.694 -6.230 10.561 1.00 96.44 307 SER A O 1
ATOM 2452 N N . LEU A 1 308 ? -3.241 -5.608 12.154 1.00 97.56 308 LEU A N 1
ATOM 2453 C CA . LEU A 1 308 ? -3.596 -4.188 12.185 1.00 97.56 308 LEU A CA 1
ATOM 2454 C C . LEU A 1 308 ? -2.386 -3.322 11.821 1.00 97.56 308 LEU A C 1
ATOM 2456 O O . LEU A 1 308 ? -1.410 -3.239 12.568 1.00 97.56 308 LEU A O 1
ATOM 2460 N N . PHE A 1 309 ? -2.478 -2.631 10.691 1.00 96.25 309 PHE A N 1
ATOM 2461 C CA . PHE A 1 309 ? -1.467 -1.689 10.231 1.00 96.25 309 PHE A CA 1
ATOM 2462 C C . PHE A 1 309 ? -1.916 -0.250 10.446 1.00 96.25 309 PHE A C 1
ATOM 2464 O O . PHE A 1 309 ? -3.068 0.103 10.205 1.00 96.25 309 PHE A O 1
ATOM 2471 N N . VAL A 1 310 ? -0.979 0.594 10.863 1.00 93.69 310 VAL A N 1
ATOM 2472 C CA . VAL A 1 310 ? -1.183 2.030 11.007 1.00 93.69 310 VAL A CA 1
ATOM 2473 C C . VAL A 1 310 ? -0.116 2.793 10.234 1.00 93.69 310 VAL A C 1
ATOM 2475 O O . VAL A 1 310 ? 1.068 2.445 10.291 1.00 93.69 310 VAL A O 1
ATOM 2478 N N . SER A 1 311 ? -0.527 3.842 9.524 1.00 90.12 311 SER A N 1
ATOM 2479 C CA . SER A 1 311 ? 0.372 4.791 8.863 1.00 90.12 311 SER A CA 1
ATOM 2480 C C . SER A 1 311 ? 0.168 6.211 9.400 1.00 90.12 311 SER A C 1
ATOM 2482 O O . SER A 1 311 ? -0.943 6.553 9.813 1.00 90.12 311 SER A O 1
ATOM 2484 N N . PRO A 1 312 ? 1.197 7.076 9.375 1.00 88.69 312 PRO A N 1
ATOM 2485 C CA . PRO A 1 312 ? 0.999 8.499 9.637 1.00 88.69 312 PRO A CA 1
ATOM 2486 C C . PRO A 1 312 ? 0.093 9.138 8.571 1.00 88.69 312 PRO A C 1
ATOM 2488 O O . PRO A 1 312 ? 0.035 8.661 7.433 1.00 88.69 312 PRO A O 1
ATOM 2491 N N . LEU A 1 313 ? -0.596 10.222 8.943 1.00 87.31 313 LEU A N 1
ATOM 2492 C CA . LEU A 1 313 ? -1.291 11.096 7.999 1.00 87.31 313 LEU A CA 1
ATOM 2493 C C . LEU A 1 313 ? -0.291 11.803 7.089 1.00 87.31 313 LEU A C 1
ATOM 2495 O O . LEU A 1 313 ? 0.778 12.229 7.526 1.00 87.31 313 LEU A O 1
ATOM 2499 N N . LEU A 1 314 ? -0.677 11.935 5.826 1.00 81.25 314 LEU A N 1
ATOM 2500 C CA . LEU A 1 314 ? 0.078 12.635 4.802 1.00 81.25 314 LEU A CA 1
ATOM 2501 C C . LEU A 1 314 ? -0.674 13.913 4.486 1.00 81.25 314 LEU A C 1
ATOM 2503 O O . LEU A 1 314 ? -1.866 13.868 4.187 1.00 81.25 314 LEU A O 1
ATOM 2507 N N . GLU A 1 315 ? 0.004 15.043 4.612 1.00 81.56 315 GLU A N 1
ATOM 2508 C CA . GLU A 1 315 ? -0.610 16.353 4.448 1.00 81.56 315 GLU A CA 1
ATOM 2509 C C . GLU A 1 315 ? -0.509 16.768 2.977 1.00 81.56 315 GLU A C 1
ATOM 2511 O O . GLU A 1 315 ? 0.586 16.988 2.467 1.00 81.56 315 GLU A O 1
ATOM 2516 N N . TYR A 1 316 ? -1.653 16.838 2.291 1.00 75.38 316 TYR A N 1
ATOM 2517 C CA . TYR A 1 316 ? -1.738 17.227 0.874 1.00 75.38 316 TYR A CA 1
ATOM 2518 C C . TYR A 1 316 ? -2.291 18.639 0.671 1.00 75.38 316 TYR A C 1
ATOM 2520 O O . TYR A 1 316 ? -2.036 19.263 -0.353 1.00 75.38 316 TYR A O 1
ATOM 2528 N N . SER A 1 317 ? -3.064 19.141 1.635 1.00 78.75 317 SER A N 1
ATOM 2529 C CA . SER A 1 317 ? -3.692 20.461 1.590 1.00 78.75 317 SER A CA 1
ATOM 2530 C C . SER A 1 317 ? -3.767 21.064 2.988 1.00 78.75 317 SER A C 1
ATOM 2532 O O . SER A 1 317 ? -3.879 20.350 3.990 1.00 78.75 317 SER A O 1
ATOM 2534 N N . SER A 1 318 ? -3.781 22.395 3.052 1.00 79.88 318 SER A N 1
ATOM 2535 C CA . SER A 1 318 ? -4.058 23.143 4.277 1.00 79.88 318 SER A CA 1
ATOM 2536 C C . SER A 1 318 ? -5.445 22.875 4.861 1.00 79.88 318 SER A C 1
ATOM 2538 O O . SER A 1 318 ? -5.659 23.170 6.036 1.00 79.88 318 SER A O 1
ATOM 2540 N N . ASP A 1 319 ? -6.377 22.316 4.093 1.00 82.94 319 ASP A N 1
ATOM 2541 C CA . ASP A 1 319 ? -7.727 21.998 4.574 1.00 82.94 319 ASP A CA 1
ATOM 2542 C C . ASP A 1 319 ? -7.766 20.729 5.433 1.00 82.94 319 ASP A C 1
ATOM 2544 O O . ASP A 1 319 ? -8.713 20.497 6.183 1.00 82.94 319 ASP A O 1
ATOM 2548 N N . MET A 1 320 ? -6.687 19.940 5.419 1.00 85.62 320 MET A N 1
ATOM 2549 C CA . MET A 1 320 ? -6.545 18.735 6.239 1.00 85.62 320 MET A CA 1
ATOM 2550 C C . MET A 1 320 ? -6.216 19.031 7.709 1.00 85.62 320 MET A C 1
ATOM 2552 O O . MET A 1 320 ? -6.069 18.096 8.494 1.00 85.62 320 MET A O 1
ATOM 2556 N N . LYS A 1 321 ? -6.105 20.309 8.106 1.00 85.00 321 LYS A N 1
ATOM 2557 C CA . LYS A 1 321 ? -5.685 20.747 9.453 1.00 85.00 321 LYS A CA 1
ATOM 2558 C C . LYS A 1 321 ? -6.450 20.075 10.593 1.00 85.00 321 LYS A C 1
ATOM 2560 O O . LYS A 1 321 ? -5.852 19.809 11.628 1.00 85.00 321 LYS A O 1
ATOM 2565 N N . SER A 1 322 ? -7.737 19.774 10.412 1.00 90.12 322 SER A N 1
ATOM 2566 C CA . SER A 1 322 ? -8.555 19.086 11.425 1.00 90.12 322 SER A CA 1
ATOM 2567 C C . SER A 1 322 ? -8.113 17.643 11.699 1.00 90.12 322 SER A C 1
ATOM 2569 O O . SER A 1 322 ? -8.410 17.106 12.763 1.00 90.12 322 SER A O 1
ATOM 2571 N N . PHE A 1 323 ? -7.390 17.019 10.768 1.00 92.56 323 PHE A N 1
ATOM 2572 C CA . PHE A 1 323 ? -6.853 15.665 10.898 1.00 92.56 323 PHE A CA 1
ATOM 2573 C C . PHE A 1 323 ? -5.392 15.646 11.368 1.00 92.56 323 PHE A C 1
ATOM 2575 O O . PHE A 1 323 ? -4.897 14.589 11.764 1.00 92.56 323 PHE A O 1
ATOM 2582 N N . VAL A 1 324 ? -4.696 16.785 11.349 1.00 90.56 324 VAL A N 1
ATOM 2583 C CA . VAL A 1 324 ? -3.288 16.894 11.754 1.00 90.56 324 VAL A CA 1
ATOM 2584 C C . VAL A 1 324 ? -3.178 16.930 13.275 1.00 90.56 324 VAL A C 1
ATOM 2586 O O . VAL A 1 324 ? -3.830 17.737 13.932 1.00 90.56 324 VAL A O 1
ATOM 2589 N N . LEU A 1 325 ? -2.321 16.077 13.847 1.00 90.56 325 LEU A N 1
ATOM 2590 C CA . LEU A 1 325 ? -2.129 16.010 15.298 1.00 90.56 325 LEU A CA 1
ATOM 2591 C C . LEU A 1 325 ? -1.638 17.352 15.855 1.00 90.56 325 LEU A C 1
ATOM 2593 O O . LEU A 1 325 ? -0.627 17.898 15.387 1.00 90.56 325 LEU A O 1
ATOM 2597 N N . SER A 1 326 ? -2.296 17.812 16.919 1.00 91.88 326 SER A N 1
ATOM 2598 C CA . SER A 1 326 ? -1.864 18.976 17.691 1.00 91.88 326 SER A CA 1
ATOM 2599 C C . SER A 1 326 ? -0.524 18.716 18.403 1.00 91.88 326 SER A C 1
ATOM 2601 O O . SER A 1 326 ? -0.151 17.557 18.619 1.00 91.88 326 SER A O 1
ATOM 2603 N N . PRO A 1 327 ? 0.217 19.760 18.823 1.00 90.88 327 PRO A N 1
ATOM 2604 C CA . PRO A 1 327 ? 1.450 19.584 19.594 1.00 90.88 327 PRO A CA 1
ATOM 2605 C C . PRO A 1 327 ? 1.257 18.734 20.858 1.00 90.88 327 PRO A C 1
ATOM 2607 O O . PRO A 1 327 ? 2.094 17.887 21.163 1.00 90.88 327 PRO A O 1
ATOM 2610 N N . GLN A 1 328 ? 0.126 18.908 21.547 1.00 92.75 328 GLN A N 1
ATOM 2611 C CA . GLN A 1 328 ? -0.231 18.105 22.714 1.00 92.75 328 GLN A CA 1
ATOM 2612 C C . GLN A 1 328 ? -0.432 16.632 22.335 1.00 92.75 328 GLN A C 1
ATOM 2614 O O . GLN A 1 328 ? 0.185 15.753 22.931 1.00 92.75 328 GLN A O 1
ATOM 2619 N N . GLN A 1 329 ? -1.219 16.357 21.291 1.00 92.75 329 GLN A N 1
ATOM 2620 C CA . GLN A 1 329 ? -1.457 14.987 20.828 1.00 92.75 329 GLN A CA 1
ATOM 2621 C C . GLN A 1 329 ? -0.163 14.298 20.383 1.00 92.75 329 GLN A C 1
ATOM 2623 O O . GLN A 1 329 ? 0.032 13.115 20.651 1.00 92.75 329 GLN A O 1
ATOM 2628 N N . ARG A 1 330 ? 0.759 15.029 19.744 1.00 91.00 330 ARG A N 1
ATOM 2629 C CA . ARG A 1 330 ? 2.087 14.505 19.380 1.00 91.00 330 ARG A CA 1
ATOM 2630 C C . ARG A 1 330 ? 2.913 14.135 20.613 1.00 91.00 330 ARG A C 1
ATOM 2632 O O . ARG A 1 330 ? 3.589 13.111 20.587 1.00 91.00 330 ARG A O 1
ATOM 2639 N N . ALA A 1 331 ? 2.845 14.933 21.679 1.00 89.69 331 ALA A N 1
ATOM 2640 C CA . ALA A 1 331 ? 3.534 14.645 22.937 1.00 89.69 331 ALA A CA 1
ATOM 2641 C C . ALA A 1 331 ? 2.937 13.430 23.673 1.00 89.69 331 ALA A C 1
ATOM 2643 O O . ALA A 1 331 ? 3.670 12.664 24.297 1.00 89.69 331 ALA A O 1
ATOM 2644 N N . GLU A 1 332 ? 1.623 13.220 23.571 1.00 93.25 332 GLU A N 1
ATOM 2645 C CA . GLU A 1 332 ? 0.906 12.106 24.210 1.00 93.25 332 GLU A CA 1
ATOM 2646 C C . GLU A 1 332 ? 0.970 10.797 23.400 1.00 93.25 332 GLU A C 1
ATOM 2648 O O . GLU A 1 332 ? 0.862 9.702 23.969 1.00 93.25 332 GLU A O 1
ATOM 2653 N N . LEU A 1 333 ? 1.186 10.887 22.080 1.00 93.00 333 LEU A N 1
ATOM 2654 C CA . LEU A 1 333 ? 1.193 9.758 21.144 1.00 93.00 333 LEU A CA 1
ATOM 2655 C C . LEU A 1 333 ? 2.062 8.570 21.601 1.00 93.00 333 LEU A C 1
ATOM 2657 O O . LEU A 1 333 ? 1.557 7.445 21.547 1.00 93.00 333 LEU A O 1
ATOM 2661 N N . PRO A 1 334 ? 3.302 8.745 22.111 1.00 93.56 334 PRO A N 1
ATOM 2662 C CA . PRO A 1 334 ? 4.106 7.621 22.594 1.00 93.56 334 PRO A CA 1
ATOM 2663 C C . PRO A 1 334 ? 3.398 6.786 23.669 1.00 93.56 334 PRO A C 1
ATOM 2665 O O . PRO A 1 334 ? 3.494 5.558 23.659 1.00 93.56 334 PRO A O 1
ATOM 2668 N N . GLY A 1 335 ? 2.632 7.426 24.559 1.00 94.50 335 GLY A N 1
ATOM 2669 C CA . GLY A 1 335 ? 1.851 6.737 25.584 1.00 94.50 335 GLY A CA 1
ATOM 2670 C C . GLY A 1 335 ? 0.695 5.925 24.995 1.00 94.50 335 GLY A C 1
ATOM 2671 O O . GLY A 1 335 ? 0.455 4.794 25.425 1.00 94.50 335 GLY A O 1
ATOM 2672 N N . HIS A 1 336 ? -0.003 6.458 23.986 1.00 95.81 336 HIS A N 1
ATOM 2673 C CA . HIS A 1 336 ? -1.047 5.712 23.269 1.00 95.81 336 HIS A CA 1
ATOM 2674 C C . HIS A 1 336 ? -0.466 4.511 22.521 1.00 95.81 336 HIS A C 1
ATOM 2676 O O . HIS A 1 336 ? -1.007 3.410 22.621 1.00 95.81 336 HIS A O 1
ATOM 2682 N N . VAL A 1 337 ? 0.669 4.699 21.846 1.00 94.50 337 VAL A N 1
ATOM 2683 C CA . VAL A 1 337 ? 1.365 3.642 21.107 1.00 94.50 337 VAL A CA 1
ATOM 2684 C C . VAL A 1 337 ? 1.824 2.517 22.037 1.00 94.50 337 VAL A C 1
ATOM 2686 O O . VAL A 1 337 ? 1.559 1.351 21.754 1.00 94.50 337 VAL A O 1
ATOM 2689 N N . GLN A 1 338 ? 2.433 2.830 23.185 1.00 95.56 338 GLN A N 1
ATOM 2690 C CA . GLN A 1 338 ? 2.860 1.812 24.157 1.00 95.56 338 GLN A CA 1
ATOM 2691 C C . GLN A 1 338 ? 1.684 0.988 24.699 1.00 95.56 338 GLN A C 1
ATOM 2693 O O . GLN A 1 338 ? 1.777 -0.239 24.789 1.00 95.56 338 GLN A O 1
ATOM 2698 N N . ARG A 1 339 ? 0.557 1.640 25.018 1.00 97.44 339 ARG A N 1
ATOM 2699 C CA . ARG A 1 339 ? -0.667 0.936 25.437 1.00 97.44 339 ARG A CA 1
ATOM 2700 C C . ARG A 1 339 ? -1.212 0.041 24.324 1.00 97.44 339 ARG A C 1
ATOM 2702 O O . ARG A 1 339 ? -1.644 -1.074 24.615 1.00 97.44 339 ARG A O 1
ATOM 2709 N N . ALA A 1 340 ? -1.170 0.503 23.077 1.00 97.38 340 ALA A N 1
ATOM 2710 C CA . ALA A 1 340 ? -1.650 -0.254 21.927 1.00 97.38 340 ALA A CA 1
ATOM 2711 C C . ALA A 1 340 ? -0.779 -1.487 21.648 1.00 97.38 340 ALA A C 1
ATOM 2713 O O . ALA A 1 340 ? -1.325 -2.573 21.475 1.00 97.38 340 ALA A O 1
ATOM 2714 N N . ILE A 1 341 ? 0.551 -1.351 21.717 1.00 96.31 341 ILE A N 1
ATOM 2715 C CA . ILE A 1 341 ? 1.509 -2.467 21.619 1.00 96.31 341 ILE A CA 1
ATOM 2716 C C . ILE A 1 341 ? 1.227 -3.506 22.708 1.00 96.31 341 ILE A C 1
ATOM 2718 O O . ILE A 1 341 ? 1.085 -4.692 22.419 1.00 96.31 341 ILE A O 1
ATOM 2722 N N . ALA A 1 342 ? 1.103 -3.079 23.969 1.00 97.44 342 ALA A N 1
ATOM 2723 C CA . ALA A 1 342 ? 0.811 -3.995 25.071 1.00 97.44 342 ALA A CA 1
ATOM 2724 C C . ALA A 1 342 ? -0.523 -4.733 24.860 1.00 97.44 342 ALA A C 1
ATOM 2726 O O . ALA A 1 342 ? -0.603 -5.946 25.061 1.00 97.44 342 ALA A O 1
ATOM 2727 N N . LYS A 1 343 ? -1.561 -4.014 24.415 1.00 98.06 343 LYS A N 1
ATOM 2728 C CA . LYS A 1 343 ? -2.887 -4.581 24.152 1.00 98.06 343 LYS A CA 1
ATOM 2729 C C . LYS A 1 343 ? -2.873 -5.570 22.987 1.00 98.06 343 LYS A C 1
ATOM 2731 O O . LYS A 1 343 ? -3.432 -6.651 23.132 1.00 98.06 343 LYS A O 1
ATOM 2736 N N . ALA A 1 344 ? -2.249 -5.223 21.866 1.00 97.31 344 ALA A N 1
ATOM 2737 C CA . ALA A 1 344 ? -2.198 -6.076 20.683 1.00 97.31 344 ALA A CA 1
ATOM 2738 C C . ALA A 1 344 ? -1.364 -7.342 20.924 1.00 97.31 344 ALA A C 1
ATOM 2740 O O . ALA A 1 344 ? -1.834 -8.434 20.614 1.00 97.31 344 ALA A O 1
ATOM 2741 N N . ASN A 1 345 ? -0.218 -7.228 21.605 1.00 96.19 345 ASN A N 1
ATOM 2742 C CA . ASN A 1 345 ? 0.578 -8.385 22.027 1.00 96.19 345 ASN A CA 1
ATOM 2743 C C . ASN A 1 345 ? -0.202 -9.324 22.958 1.00 96.19 345 ASN A C 1
ATOM 2745 O O . ASN A 1 345 ? -0.142 -10.540 22.798 1.00 96.19 345 ASN A O 1
ATOM 2749 N N . ALA A 1 346 ? -0.969 -8.780 23.909 1.00 97.88 346 ALA A N 1
ATOM 2750 C CA . ALA A 1 346 ? -1.812 -9.588 24.792 1.00 97.88 346 ALA A CA 1
ATOM 2751 C C . ALA A 1 346 ? -2.945 -10.318 24.045 1.00 97.88 346 ALA A C 1
ATOM 2753 O O . ALA A 1 346 ? -3.440 -11.333 24.529 1.00 97.88 346 ALA A O 1
ATOM 2754 N N . LEU A 1 347 ? -3.360 -9.799 22.886 1.00 97.06 347 LEU A N 1
ATOM 2755 C CA . LEU A 1 347 ? -4.392 -10.382 22.027 1.00 97.06 347 LEU A CA 1
ATOM 2756 C C . LEU A 1 347 ? -3.825 -11.301 20.932 1.00 97.06 347 LEU A C 1
ATOM 2758 O O . LEU A 1 347 ? -4.610 -11.950 20.249 1.00 97.06 347 LEU A O 1
ATOM 2762 N N . GLY A 1 348 ? -2.499 -11.355 20.753 1.00 94.81 348 GLY A N 1
ATOM 2763 C CA . GLY A 1 348 ? -1.871 -12.069 19.635 1.00 94.81 348 GLY A CA 1
ATOM 2764 C C . GLY A 1 348 ? -2.174 -11.449 18.264 1.00 94.81 348 GLY A C 1
ATOM 2765 O O . GLY A 1 348 ? -2.212 -12.160 17.269 1.00 94.81 348 GLY A O 1
ATOM 2766 N N . LEU A 1 349 ? -2.444 -10.142 18.209 1.00 95.50 349 LEU A N 1
ATOM 2767 C CA . LEU A 1 349 ? -2.727 -9.423 16.965 1.00 95.50 349 LEU A CA 1
ATOM 2768 C C . LEU A 1 349 ? -1.415 -8.929 16.346 1.00 95.50 349 LEU A C 1
ATOM 2770 O O . LEU A 1 349 ? -0.680 -8.184 16.998 1.00 95.50 349 LEU A O 1
ATOM 2774 N N . ALA A 1 350 ? -1.136 -9.277 15.087 1.00 94.81 350 ALA A N 1
ATOM 2775 C CA . ALA A 1 350 ? 0.028 -8.740 14.386 1.00 94.81 350 ALA A CA 1
ATOM 2776 C C . ALA A 1 350 ? -0.144 -7.231 14.133 1.00 94.81 350 ALA A C 1
ATOM 2778 O O . ALA A 1 350 ? -1.228 -6.769 13.777 1.00 94.81 350 ALA A O 1
ATOM 2779 N N . HIS A 1 351 ? 0.917 -6.442 14.325 1.00 95.00 351 HIS A N 1
ATOM 2780 C CA . HIS A 1 351 ? 0.839 -4.985 14.206 1.00 95.00 351 HIS A CA 1
ATOM 2781 C C . HIS A 1 351 ? 2.155 -4.328 13.789 1.00 95.00 351 HIS A C 1
ATOM 2783 O O . HIS A 1 351 ? 3.206 -4.965 13.749 1.00 95.00 351 HIS A O 1
ATOM 2789 N N . ASN A 1 352 ? 2.098 -3.019 13.521 1.00 92.88 352 ASN A N 1
ATOM 2790 C CA . ASN A 1 352 ? 3.259 -2.186 13.197 1.00 92.88 352 ASN A CA 1
ATOM 2791 C C . ASN A 1 352 ? 3.346 -0.886 14.029 1.00 92.88 352 ASN A C 1
ATOM 2793 O O . ASN A 1 352 ? 3.991 0.068 13.593 1.00 92.88 352 ASN A O 1
ATOM 2797 N N . PHE A 1 353 ? 2.685 -0.811 15.190 1.00 92.25 353 PHE A N 1
ATOM 2798 C CA . PHE A 1 353 ? 2.597 0.409 16.009 1.00 92.25 353 PHE A CA 1
ATOM 2799 C C . PHE A 1 353 ? 3.952 1.052 16.346 1.00 92.25 353 PHE A C 1
ATOM 2801 O O . PHE A 1 353 ? 4.042 2.270 16.481 1.00 92.25 353 PHE A O 1
ATOM 2808 N N . GLU A 1 354 ? 5.023 0.267 16.430 1.00 88.38 354 GLU A N 1
ATOM 2809 C CA . GLU A 1 354 ? 6.394 0.734 16.638 1.00 88.38 354 GLU A CA 1
ATOM 2810 C C . GLU A 1 354 ? 6.870 1.703 15.550 1.00 88.38 354 GLU A C 1
ATOM 2812 O O . GLU A 1 354 ? 7.750 2.524 15.804 1.00 88.38 354 GLU A O 1
ATOM 2817 N N . ASN A 1 355 ? 6.280 1.647 14.352 1.00 86.12 355 ASN A N 1
ATOM 2818 C CA . ASN A 1 355 ? 6.566 2.586 13.269 1.00 86.12 355 ASN A CA 1
ATOM 2819 C C . ASN A 1 355 ? 6.060 4.008 13.554 1.00 86.12 355 ASN A C 1
ATOM 2821 O O . ASN A 1 355 ? 6.478 4.928 12.858 1.00 86.12 355 ASN A O 1
ATOM 2825 N N . LEU A 1 356 ? 5.187 4.191 14.551 1.00 85.06 356 LEU A N 1
ATOM 2826 C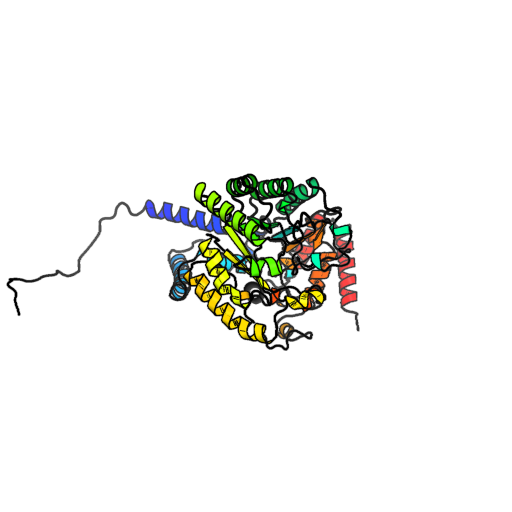 CA . LEU A 1 356 ? 4.692 5.501 14.987 1.00 85.06 356 LEU A CA 1
ATOM 2827 C C . LEU A 1 356 ? 5.583 6.148 16.056 1.00 85.06 356 LEU A C 1
ATOM 2829 O O . LEU A 1 356 ? 5.390 7.319 16.381 1.00 85.06 356 LEU A O 1
ATOM 2833 N N . LEU A 1 357 ? 6.534 5.403 16.633 1.00 79.81 357 LEU A N 1
ATOM 2834 C CA . LEU A 1 357 ? 7.451 5.947 17.628 1.00 79.81 357 LEU A CA 1
ATOM 2835 C C . LEU A 1 357 ? 8.619 6.662 16.939 1.00 79.81 357 LEU A C 1
ATOM 2837 O O . LEU A 1 357 ? 9.218 6.100 16.015 1.00 79.81 357 LEU A O 1
ATOM 2841 N N . PRO A 1 358 ? 8.999 7.865 17.407 1.00 64.62 358 PRO A N 1
ATOM 2842 C CA . PRO A 1 358 ? 10.200 8.521 16.918 1.00 64.62 358 PRO A CA 1
ATOM 2843 C C . PRO A 1 358 ? 11.425 7.641 17.192 1.00 64.62 358 PRO A C 1
ATOM 2845 O O . PRO A 1 358 ? 11.496 6.931 18.200 1.00 64.62 358 PRO A O 1
ATOM 2848 N N . ALA A 1 359 ? 12.409 7.683 16.294 1.00 56.97 359 ALA A N 1
ATOM 2849 C CA . ALA A 1 359 ? 13.696 7.065 16.573 1.00 56.97 359 ALA A CA 1
ATOM 2850 C C . ALA A 1 359 ? 14.320 7.758 17.799 1.00 56.97 359 ALA A C 1
ATOM 2852 O O . ALA A 1 359 ? 14.424 8.984 17.786 1.00 56.97 359 ALA A O 1
ATOM 2853 N N . PRO A 1 360 ? 14.782 7.020 18.825 1.00 47.47 360 PRO A N 1
ATOM 2854 C CA . PRO A 1 360 ? 15.425 7.622 19.997 1.00 47.47 360 PRO A CA 1
ATOM 2855 C C . PRO A 1 360 ? 16.700 8.423 19.660 1.00 47.47 360 PRO A C 1
ATOM 2857 O O . PRO A 1 360 ? 17.175 9.186 20.493 1.00 47.47 360 PRO A O 1
ATOM 2860 N N . GLU A 1 361 ? 17.239 8.281 18.443 1.00 42.31 361 GLU A N 1
ATOM 2861 C CA . GLU A 1 361 ? 18.452 8.955 17.960 1.00 42.31 361 GLU A CA 1
ATOM 2862 C C . GLU A 1 361 ? 18.184 10.185 17.069 1.00 42.31 361 GLU A C 1
ATOM 2864 O O . GLU A 1 361 ? 19.123 10.902 16.725 1.00 42.31 361 GLU A O 1
ATOM 2869 N N . LEU A 1 362 ? 16.933 10.452 16.675 1.00 41.00 362 LEU A N 1
ATOM 2870 C CA . LEU A 1 362 ? 16.609 11.600 15.822 1.00 41.00 362 LEU A CA 1
ATOM 2871 C C . LEU A 1 362 ? 16.284 12.815 16.692 1.00 41.00 362 LEU A C 1
ATOM 2873 O O . LEU A 1 362 ? 15.133 13.099 17.016 1.00 41.00 362 LEU A O 1
ATOM 2877 N N . GLN A 1 363 ? 17.338 13.548 17.053 1.00 31.55 363 GLN A N 1
ATOM 2878 C CA . GLN A 1 363 ? 17.220 14.951 17.442 1.00 31.55 363 GLN A CA 1
ATOM 2879 C C . GLN A 1 363 ? 16.445 15.714 16.341 1.00 31.55 363 GLN A C 1
ATOM 2881 O O . GLN A 1 363 ? 16.682 15.455 15.156 1.00 31.55 363 GLN A O 1
ATOM 2886 N N . PRO A 1 364 ? 15.579 16.690 16.681 1.00 34.12 364 PRO A N 1
ATOM 2887 C CA . PRO A 1 364 ? 14.787 17.477 15.720 1.00 34.12 364 PRO A CA 1
ATOM 2888 C C . PRO A 1 364 ? 15.592 18.253 14.655 1.00 34.12 364 PRO A C 1
ATOM 2890 O O . PRO A 1 364 ? 15.007 18.914 13.804 1.00 34.12 364 PRO A O 1
ATOM 2893 N N . ALA A 1 365 ? 16.924 18.180 14.678 1.00 30.41 365 ALA A N 1
ATOM 2894 C CA . ALA A 1 365 ? 17.824 18.875 13.766 1.00 30.41 365 ALA A CA 1
ATOM 2895 C C . ALA A 1 365 ? 17.959 18.235 12.364 1.00 30.41 365 ALA A C 1
ATOM 2897 O O . ALA A 1 365 ? 18.511 18.867 11.473 1.00 30.41 365 ALA A O 1
ATOM 2898 N N . ALA A 1 366 ? 17.444 17.024 12.109 1.00 34.62 366 ALA A N 1
ATOM 2899 C CA . ALA A 1 366 ? 17.683 16.320 10.835 1.00 34.62 366 ALA A CA 1
ATOM 2900 C C . ALA A 1 366 ? 16.617 16.536 9.733 1.00 34.62 366 ALA A C 1
ATOM 2902 O O . ALA A 1 366 ? 16.657 15.859 8.705 1.00 34.62 366 ALA A O 1
ATOM 2903 N N . VAL A 1 367 ? 15.665 17.460 9.926 1.00 38.19 367 VAL A N 1
ATOM 2904 C CA . VAL A 1 367 ? 14.634 17.806 8.916 1.00 38.19 367 VAL A CA 1
ATOM 2905 C C . VAL A 1 367 ? 15.027 19.021 8.062 1.00 38.19 367 VAL A C 1
ATOM 2907 O O . VAL A 1 367 ? 14.378 19.315 7.063 1.00 38.19 367 VAL A O 1
ATOM 2910 N N . LEU A 1 368 ? 16.143 19.694 8.345 1.00 32.88 368 LEU A N 1
ATOM 2911 C CA . LEU A 1 368 ? 16.626 20.793 7.509 1.00 32.88 368 LEU A CA 1
ATOM 2912 C C . LEU A 1 368 ? 18.136 20.692 7.318 1.00 32.88 368 LEU A C 1
ATOM 2914 O O . LEU A 1 368 ? 18.904 20.890 8.248 1.00 32.88 368 LEU A O 1
ATOM 2918 N N . GLY A 1 369 ? 18.548 20.449 6.076 1.00 29.45 369 GLY A N 1
ATOM 2919 C CA . GLY A 1 369 ? 19.918 20.682 5.641 1.00 29.45 369 GLY A CA 1
ATOM 2920 C C . GLY A 1 369 ? 20.731 19.417 5.402 1.00 29.45 369 GLY A C 1
ATOM 2921 O O . GLY A 1 369 ? 20.820 18.509 6.221 1.00 29.45 369 GLY A O 1
ATOM 2922 N N . ASN A 1 370 ? 21.348 19.393 4.227 1.00 39.91 370 ASN A N 1
ATOM 2923 C CA . ASN A 1 370 ? 22.444 18.514 3.859 1.00 39.91 370 ASN A CA 1
ATOM 2924 C C . ASN A 1 370 ? 23.422 18.274 5.029 1.00 39.91 370 ASN A C 1
ATOM 2926 O O . ASN A 1 370 ? 23.811 19.227 5.695 1.00 39.91 370 ASN A O 1
ATOM 2930 N N . SER A 1 371 ? 23.898 17.026 5.164 1.00 35.00 371 SER A N 1
ATOM 2931 C CA . SER A 1 371 ? 25.279 16.634 5.539 1.00 35.00 371 SER A CA 1
ATOM 2932 C C . SER A 1 371 ? 25.522 15.715 6.749 1.00 35.00 371 SER A C 1
ATOM 2934 O O . SER A 1 371 ? 26.562 15.063 6.748 1.00 35.00 371 SER A O 1
ATOM 2936 N N . GLU A 1 372 ? 24.617 15.498 7.709 1.00 37.09 372 GLU A N 1
ATOM 2937 C CA . GLU A 1 372 ? 25.065 14.791 8.938 1.00 37.09 372 GLU A CA 1
ATOM 2938 C C . GLU A 1 372 ? 24.911 13.256 8.955 1.00 37.09 372 GLU A C 1
ATOM 2940 O O . GLU A 1 372 ? 25.719 12.577 9.584 1.00 37.09 372 GLU A O 1
ATOM 2945 N N . ILE A 1 373 ? 24.016 12.651 8.159 1.00 40.81 373 ILE A N 1
ATOM 2946 C CA . ILE A 1 373 ? 24.100 11.193 7.869 1.00 40.81 373 ILE A CA 1
ATOM 2947 C C . ILE A 1 373 ? 25.137 10.917 6.755 1.00 40.81 373 ILE A C 1
ATOM 2949 O O . ILE A 1 373 ? 25.601 9.788 6.575 1.00 40.81 373 ILE A O 1
ATOM 2953 N N . ALA A 1 374 ? 25.557 11.959 6.027 1.00 39.44 374 ALA A N 1
ATOM 2954 C CA . ALA A 1 374 ? 26.548 11.865 4.956 1.00 39.44 374 ALA A CA 1
ATOM 2955 C C . ALA A 1 374 ? 27.993 11.702 5.469 1.00 39.44 374 ALA A C 1
ATOM 2957 O O . ALA A 1 374 ? 28.880 11.387 4.681 1.00 39.44 374 ALA A O 1
ATOM 2958 N N . GLY A 1 375 ? 28.246 11.842 6.776 1.00 44.81 375 GLY A N 1
ATOM 2959 C CA . GLY A 1 375 ? 29.599 11.726 7.332 1.00 44.81 375 GLY A CA 1
ATOM 2960 C C . GLY A 1 375 ? 30.223 10.328 7.213 1.00 44.81 375 GLY A C 1
ATOM 2961 O O . GLY A 1 375 ? 31.442 10.207 7.123 1.00 44.81 375 GLY A O 1
ATOM 2962 N N . GLN A 1 376 ? 29.415 9.259 7.182 1.00 60.84 376 GLN A N 1
ATOM 2963 C CA . GLN A 1 376 ? 29.933 7.880 7.171 1.00 60.84 376 GLN A CA 1
ATOM 2964 C C . GLN A 1 376 ? 30.017 7.255 5.767 1.00 60.84 376 GLN A C 1
ATOM 2966 O O . GLN A 1 376 ? 30.778 6.307 5.562 1.00 60.84 376 GLN A O 1
ATOM 2971 N N . TRP A 1 377 ? 29.250 7.756 4.795 1.00 67.94 377 TRP A N 1
ATOM 2972 C CA . TRP A 1 377 ? 29.121 7.139 3.473 1.00 67.94 377 TRP A CA 1
ATOM 2973 C C . TRP A 1 377 ? 29.323 8.164 2.356 1.00 67.94 377 TRP A C 1
ATOM 2975 O O . TRP A 1 377 ? 28.703 9.223 2.399 1.00 67.94 377 TRP A O 1
ATOM 2985 N N . PRO A 1 378 ? 30.125 7.853 1.319 1.00 69.25 378 PRO A N 1
ATOM 2986 C CA . PRO A 1 378 ? 30.296 8.752 0.185 1.00 69.25 378 PRO A CA 1
ATOM 2987 C C . PRO A 1 378 ? 28.972 9.066 -0.522 1.00 69.25 378 PRO A C 1
ATOM 2989 O O . PRO A 1 378 ? 28.107 8.196 -0.661 1.00 69.25 378 PRO A O 1
ATOM 2992 N N . VAL A 1 379 ? 28.868 10.283 -1.059 1.00 72.19 379 VAL A N 1
ATOM 2993 C CA . VAL A 1 379 ? 27.837 10.667 -2.036 1.00 72.19 379 VAL A CA 1
ATOM 2994 C C . VAL A 1 379 ? 27.794 9.634 -3.167 1.00 72.19 379 VAL A C 1
ATOM 2996 O O . VAL A 1 379 ? 28.835 9.145 -3.617 1.00 72.19 379 VAL A O 1
ATOM 2999 N N . GLY A 1 380 ? 26.595 9.263 -3.618 1.00 76.06 380 GLY A N 1
ATOM 3000 C CA . GLY A 1 380 ? 26.441 8.229 -4.640 1.00 76.06 380 GLY A CA 1
ATOM 3001 C C . GLY A 1 380 ? 26.351 6.799 -4.089 1.00 76.06 380 GLY A C 1
ATOM 3002 O O . GLY A 1 380 ? 26.277 5.851 -4.878 1.00 76.06 380 GLY A O 1
ATOM 3003 N N . HIS A 1 381 ? 26.394 6.602 -2.763 1.00 84.44 381 HIS A N 1
ATOM 3004 C CA . HIS A 1 381 ? 26.346 5.278 -2.139 1.00 84.44 381 HIS A CA 1
ATOM 3005 C C . HIS A 1 381 ? 24.956 4.938 -1.587 1.00 84.44 381 HIS A C 1
ATOM 3007 O O . HIS A 1 381 ? 24.416 5.665 -0.758 1.00 84.44 381 HIS A O 1
ATOM 3013 N N . ILE A 1 382 ? 24.390 3.786 -1.972 1.00 88.69 382 ILE A N 1
ATOM 3014 C CA . ILE A 1 382 ? 23.018 3.396 -1.588 1.00 88.69 382 ILE A CA 1
ATOM 3015 C C . ILE A 1 382 ? 22.817 3.272 -0.071 1.00 88.69 382 ILE A C 1
ATOM 3017 O O . ILE A 1 382 ? 21.735 3.532 0.438 1.00 88.69 382 ILE A O 1
ATOM 3021 N N . ALA A 1 383 ? 23.878 2.938 0.668 1.00 87.00 383 ALA A N 1
ATOM 3022 C CA . ALA A 1 383 ? 23.869 2.903 2.132 1.00 87.00 383 ALA A CA 1
ATOM 3023 C C . ALA A 1 383 ? 23.664 4.292 2.780 1.00 87.00 383 ALA A C 1
ATOM 3025 O O . ALA A 1 383 ? 23.191 4.379 3.915 1.00 87.00 383 ALA A O 1
ATOM 3026 N N . GLY A 1 384 ? 24.003 5.362 2.051 1.00 83.69 384 GLY A N 1
ATOM 3027 C CA . GLY A 1 384 ? 23.781 6.754 2.438 1.00 83.69 384 GLY A CA 1
ATOM 3028 C C . GLY A 1 384 ? 22.441 7.329 1.962 1.00 83.69 384 GLY A C 1
ATOM 3029 O O . GLY A 1 384 ? 22.044 8.386 2.444 1.00 83.69 384 GLY A O 1
ATOM 3030 N N . ALA A 1 385 ? 21.708 6.645 1.073 1.00 88.12 385 ALA A N 1
ATOM 3031 C CA . ALA A 1 385 ? 20.433 7.141 0.550 1.00 88.12 385 ALA A CA 1
ATOM 3032 C C . ALA A 1 385 ? 19.393 7.337 1.672 1.00 88.12 385 ALA A C 1
ATOM 3034 O O . ALA A 1 385 ? 19.286 6.525 2.602 1.00 88.12 385 ALA A O 1
ATOM 3035 N N . ARG A 1 386 ? 18.602 8.419 1.600 1.00 86.50 386 ARG A N 1
ATOM 3036 C CA . ARG A 1 386 ? 17.542 8.713 2.585 1.00 86.50 386 ARG A CA 1
ATOM 3037 C C . ARG A 1 386 ? 16.473 7.622 2.587 1.00 86.50 386 ARG A C 1
ATOM 3039 O O . ARG A 1 386 ? 16.200 7.058 3.640 1.00 86.50 386 ARG A O 1
ATOM 3046 N N . CYS A 1 387 ? 15.928 7.305 1.415 1.00 89.75 387 CYS A N 1
ATOM 3047 C CA . CYS A 1 387 ? 14.924 6.265 1.210 1.00 89.75 387 CYS A CA 1
ATOM 3048 C C . CYS A 1 387 ? 15.502 5.122 0.359 1.00 89.75 387 CYS A C 1
ATOM 3050 O O . CYS A 1 387 ? 16.484 5.308 -0.351 1.00 89.75 387 CYS A O 1
ATOM 3052 N N . LEU A 1 388 ? 14.906 3.930 0.444 1.00 92.19 388 LEU A N 1
ATOM 3053 C CA . LEU A 1 388 ? 15.315 2.743 -0.326 1.00 92.19 388 LEU A CA 1
ATOM 3054 C C . LEU A 1 388 ? 14.222 2.278 -1.302 1.00 92.19 388 LEU A C 1
ATOM 3056 O O . LEU A 1 388 ? 14.468 1.382 -2.110 1.00 92.19 388 LEU A O 1
ATOM 3060 N N . GLU A 1 389 ? 13.040 2.902 -1.253 1.00 92.00 389 GLU A N 1
ATOM 3061 C CA . GLU A 1 389 ? 11.880 2.540 -2.072 1.00 92.00 389 GLU A CA 1
ATOM 3062 C C . GLU A 1 389 ? 12.157 2.559 -3.578 1.00 92.00 389 GLU A C 1
ATOM 3064 O O . GLU A 1 389 ? 11.844 1.564 -4.229 1.00 92.00 389 GLU A O 1
ATOM 3069 N N . PRO A 1 390 ? 12.851 3.571 -4.141 1.00 93.56 390 PRO A N 1
ATOM 3070 C CA . PRO A 1 390 ? 13.031 3.659 -5.595 1.00 93.56 390 PRO A CA 1
ATOM 3071 C C . PRO A 1 390 ? 13.836 2.505 -6.210 1.00 93.56 390 PRO A C 1
ATOM 3073 O O . PRO A 1 390 ? 13.851 2.324 -7.430 1.00 93.56 390 PRO A O 1
ATOM 3076 N N . TRP A 1 391 ? 14.552 1.735 -5.386 1.00 94.25 391 TRP A N 1
ATOM 3077 C CA . TRP A 1 391 ? 15.293 0.535 -5.789 1.00 94.25 391 TRP A CA 1
ATOM 3078 C C . TRP A 1 391 ? 14.575 -0.769 -5.442 1.00 94.25 391 TRP A C 1
ATOM 3080 O O . TRP A 1 391 ? 14.979 -1.832 -5.926 1.00 94.25 391 TRP A O 1
ATOM 3090 N N . ARG A 1 392 ? 13.557 -0.696 -4.581 1.00 92.44 392 ARG A N 1
ATOM 3091 C CA . ARG A 1 392 ? 12.799 -1.834 -4.063 1.00 92.44 392 ARG A CA 1
ATOM 3092 C C . ARG A 1 392 ? 11.510 -2.051 -4.839 1.00 92.44 392 ARG A C 1
ATOM 3094 O O . ARG A 1 392 ? 11.216 -3.198 -5.172 1.00 92.44 392 ARG A O 1
ATOM 3101 N N . GLY A 1 393 ? 10.771 -0.984 -5.105 1.00 94.12 393 GLY A N 1
ATOM 3102 C CA . GLY A 1 393 ? 9.419 -1.045 -5.634 1.00 94.12 393 GLY A CA 1
ATOM 3103 C C . GLY A 1 393 ? 9.195 -0.103 -6.806 1.00 94.12 393 GLY A C 1
ATOM 3104 O O . GLY A 1 393 ? 10.012 0.771 -7.101 1.00 94.12 393 GLY A O 1
ATOM 3105 N N . LEU A 1 394 ? 8.075 -0.319 -7.486 1.00 95.62 394 LEU A N 1
ATOM 3106 C CA . LEU A 1 394 ? 7.560 0.539 -8.544 1.00 95.62 394 LEU A CA 1
ATOM 3107 C C . LEU A 1 394 ? 6.050 0.689 -8.366 1.00 95.62 394 LEU A C 1
ATOM 3109 O O . LEU A 1 394 ? 5.375 -0.293 -8.062 1.00 95.62 394 LEU A O 1
ATOM 3113 N N . VAL A 1 395 ? 5.516 1.886 -8.596 1.00 96.62 395 VAL A N 1
ATOM 3114 C CA . VAL A 1 395 ? 4.069 2.135 -8.600 1.00 96.62 395 VAL A CA 1
ATOM 3115 C C . VAL A 1 395 ? 3.618 2.453 -10.017 1.00 96.62 395 VAL A C 1
ATOM 3117 O O . VAL A 1 395 ? 4.266 3.240 -10.692 1.00 96.62 395 VAL A O 1
ATOM 3120 N N . VAL A 1 396 ? 2.513 1.878 -10.481 1.00 97.19 396 VAL A N 1
ATOM 3121 C CA . VAL A 1 396 ? 1.888 2.240 -11.760 1.00 97.19 396 VAL A CA 1
ATOM 3122 C C . VAL A 1 396 ? 0.507 2.817 -11.488 1.00 97.19 396 VAL A C 1
ATOM 3124 O O . VAL A 1 396 ? -0.394 2.121 -11.017 1.00 97.19 396 VAL A O 1
ATOM 3127 N N . SER A 1 397 ? 0.352 4.106 -11.781 1.00 95.44 397 SER A N 1
ATOM 3128 C CA . SER A 1 397 ? -0.902 4.845 -11.615 1.00 95.44 397 SER A CA 1
ATOM 3129 C C . SER A 1 397 ? -1.976 4.409 -12.620 1.00 95.44 397 SER A C 1
ATOM 3131 O O . SER A 1 397 ? -1.684 3.773 -13.632 1.00 95.44 397 SER A O 1
ATOM 3133 N N . SER A 1 398 ? -3.223 4.823 -12.389 1.00 94.75 398 SER A N 1
ATOM 3134 C CA . SER A 1 398 ? -4.372 4.529 -13.263 1.00 94.75 398 SER A CA 1
ATOM 3135 C C . SER A 1 398 ? -4.176 4.988 -14.702 1.00 94.75 398 SER A C 1
ATOM 3137 O O . SER A 1 398 ? -4.689 4.353 -15.621 1.00 94.75 398 SER A O 1
ATOM 3139 N N . SER A 1 399 ? -3.411 6.061 -14.897 1.00 93.81 399 SER A N 1
ATOM 3140 C CA . SER A 1 399 ? -3.088 6.637 -16.200 1.00 93.81 399 SER A CA 1
ATOM 3141 C C . SER A 1 399 ? -1.924 5.947 -16.907 1.00 93.81 399 SER A C 1
ATOM 3143 O O . SER A 1 399 ? -1.657 6.228 -18.075 1.00 93.81 399 SER A O 1
ATOM 3145 N N . GLY A 1 400 ? -1.269 5.006 -16.229 1.00 95.56 400 GLY A N 1
ATOM 3146 C CA . GLY A 1 400 ? -0.161 4.210 -16.736 1.00 95.56 400 GLY A CA 1
ATOM 3147 C C . GLY A 1 400 ? 1.221 4.766 -16.403 1.00 95.56 400 GLY A C 1
ATOM 3148 O O . GLY A 1 400 ? 2.204 4.072 -16.641 1.00 95.56 400 GLY A O 1
ATOM 3149 N N . HIS A 1 401 ? 1.313 5.966 -15.823 1.00 95.88 401 HIS A N 1
ATOM 3150 C CA . HIS A 1 401 ? 2.592 6.536 -15.393 1.00 95.88 401 HIS A CA 1
ATOM 3151 C C . HIS A 1 401 ? 3.198 5.690 -14.275 1.00 95.88 401 HIS A C 1
ATOM 3153 O O . HIS A 1 401 ? 2.493 5.317 -13.327 1.00 95.88 401 HIS A O 1
ATOM 3159 N N . ALA A 1 402 ? 4.491 5.411 -14.398 1.00 96.25 402 ALA A N 1
ATOM 3160 C CA . ALA A 1 402 ? 5.260 4.577 -13.497 1.00 96.25 402 ALA A CA 1
ATOM 3161 C C . ALA A 1 402 ? 6.185 5.424 -12.610 1.00 96.25 402 ALA A C 1
ATOM 3163 O O . ALA A 1 402 ? 7.006 6.205 -13.085 1.00 96.25 402 ALA A O 1
ATOM 3164 N N . LEU A 1 403 ? 6.036 5.258 -11.301 1.00 94.25 403 LEU A N 1
ATOM 3165 C CA . LEU A 1 403 ? 6.424 6.220 -10.278 1.00 94.25 403 LEU A CA 1
ATOM 3166 C C . LEU A 1 403 ? 7.315 5.550 -9.221 1.00 94.25 403 LEU A C 1
ATOM 3168 O O . LEU A 1 403 ? 7.126 4.367 -8.915 1.00 94.25 403 LEU A O 1
ATOM 3172 N N . PRO A 1 404 ? 8.268 6.284 -8.621 1.00 92.94 404 PRO A N 1
ATOM 3173 C CA . PRO A 1 404 ? 9.230 5.717 -7.672 1.00 92.94 404 PRO A CA 1
ATOM 3174 C C . PRO A 1 404 ? 8.620 5.348 -6.309 1.00 92.94 404 PRO A C 1
ATOM 3176 O O . PRO A 1 404 ? 9.249 4.621 -5.543 1.00 92.94 404 PRO A O 1
ATOM 3179 N N . CYS A 1 405 ? 7.437 5.879 -5.979 1.00 90.38 405 CYS A N 1
ATOM 3180 C CA . CYS A 1 405 ? 6.698 5.645 -4.736 1.00 90.38 405 CYS A CA 1
ATOM 3181 C C . CYS A 1 405 ? 5.239 6.123 -4.906 1.00 90.38 405 CYS A C 1
ATOM 3183 O O . CYS A 1 405 ? 4.948 6.907 -5.807 1.00 90.38 405 CYS A O 1
ATOM 3185 N N . CYS A 1 406 ? 4.328 5.684 -4.032 1.00 81.69 406 CYS A N 1
ATOM 3186 C CA . CYS A 1 406 ? 2.902 6.034 -4.059 1.00 81.69 406 CYS A CA 1
ATOM 3187 C C . CYS A 1 406 ? 2.594 7.509 -3.739 1.00 81.69 406 CYS A C 1
ATOM 3189 O O . CYS A 1 406 ? 1.471 7.947 -3.950 1.00 81.69 406 CYS A O 1
ATOM 3191 N N . TYR A 1 407 ? 3.578 8.272 -3.255 1.00 77.31 407 TYR A N 1
ATOM 3192 C CA . TYR A 1 407 ? 3.467 9.717 -3.005 1.00 77.31 407 TYR A CA 1
ATOM 3193 C C . TYR A 1 407 ? 3.727 10.593 -4.223 1.00 77.31 407 TYR A C 1
ATOM 3195 O O . TYR A 1 407 ? 3.544 11.804 -4.157 1.00 77.31 407 TYR A O 1
ATOM 3203 N N . PHE A 1 408 ? 4.255 10.008 -5.291 1.00 75.62 408 PHE A N 1
ATOM 3204 C CA . PHE A 1 408 ? 4.717 10.766 -6.437 1.00 75.62 408 PHE A CA 1
ATOM 3205 C C . PHE A 1 408 ? 3.691 10.674 -7.542 1.00 75.62 408 PHE A C 1
ATOM 3207 O O . PHE A 1 408 ? 3.232 9.584 -7.866 1.00 75.62 408 PHE A O 1
ATOM 3214 N N . TRP A 1 409 ? 3.390 11.804 -8.166 1.00 82.38 409 TRP A N 1
ATOM 3215 C CA . TRP A 1 409 ? 2.780 11.827 -9.480 1.00 82.38 409 TRP A CA 1
ATOM 3216 C C . TRP A 1 409 ? 3.400 12.959 -10.293 1.00 82.38 409 TRP A C 1
ATOM 3218 O O . TRP A 1 409 ? 3.452 14.096 -9.835 1.00 82.38 409 TRP A O 1
ATOM 3228 N N . GLU A 1 410 ? 3.900 12.639 -11.484 1.00 83.88 410 GLU A N 1
ATOM 3229 C CA . GLU A 1 410 ? 4.486 13.615 -12.397 1.00 83.88 410 GLU A CA 1
ATOM 3230 C C . GLU A 1 410 ? 4.134 13.247 -13.837 1.00 83.88 410 GLU A C 1
ATOM 3232 O O . GLU A 1 410 ? 4.247 12.087 -14.237 1.00 83.88 410 GLU A O 1
ATOM 3237 N N . GLU A 1 411 ? 3.770 14.246 -14.638 1.00 85.31 411 GLU A N 1
ATOM 3238 C CA . GLU A 1 411 ? 3.420 14.057 -16.050 1.00 85.31 411 GLU A CA 1
ATOM 3239 C C . GLU A 1 411 ? 4.605 13.549 -16.888 1.00 85.31 411 GLU A C 1
ATOM 3241 O O . GLU A 1 411 ? 4.429 12.775 -17.822 1.00 85.31 411 GLU A O 1
ATOM 3246 N N . LYS A 1 412 ? 5.838 13.923 -16.521 1.00 89.44 412 LYS A N 1
ATOM 3247 C CA . LYS A 1 412 ? 7.064 13.488 -17.214 1.00 89.44 412 LYS A CA 1
ATOM 3248 C C . LYS A 1 412 ? 7.452 12.024 -16.956 1.00 89.44 412 LYS A C 1
ATOM 3250 O O . LYS A 1 412 ? 8.438 11.560 -17.529 1.00 89.44 412 LYS A O 1
ATOM 3255 N N . ALA A 1 413 ? 6.759 11.325 -16.056 1.00 92.81 413 ALA A N 1
ATOM 3256 C CA . ALA A 1 413 ? 7.079 9.941 -15.731 1.00 92.81 413 ALA A CA 1
ATOM 3257 C C . ALA A 1 413 ? 6.831 9.018 -16.936 1.00 92.81 413 ALA A C 1
ATOM 3259 O O . ALA A 1 413 ? 5.871 9.183 -17.685 1.00 92.81 413 ALA A O 1
ATOM 3260 N N . ASP A 1 414 ? 7.683 8.007 -17.108 1.00 95.69 414 ASP A N 1
ATOM 3261 C CA . ASP A 1 414 ? 7.491 7.016 -18.168 1.00 95.69 414 ASP A CA 1
ATOM 3262 C C . ASP A 1 414 ? 6.167 6.255 -17.976 1.00 95.69 414 ASP A C 1
ATOM 3264 O O . ASP A 1 414 ? 5.767 5.968 -16.845 1.00 95.69 414 ASP A O 1
ATOM 3268 N N . SER A 1 415 ? 5.494 5.888 -19.072 1.00 96.44 415 SER A N 1
ATOM 3269 C CA . SER A 1 415 ? 4.184 5.238 -19.018 1.00 96.44 415 SER A CA 1
ATOM 3270 C C . SER A 1 415 ? 4.195 3.830 -19.599 1.00 96.44 415 SER A C 1
ATOM 3272 O O . SER A 1 415 ? 4.837 3.525 -20.604 1.00 96.44 415 SER A O 1
ATOM 3274 N N . ILE A 1 416 ? 3.416 2.946 -18.977 1.00 97.50 416 ILE A N 1
ATOM 3275 C CA . ILE A 1 416 ? 3.180 1.596 -19.491 1.00 97.50 416 ILE A CA 1
ATOM 3276 C C . ILE A 1 416 ? 2.384 1.622 -20.801 1.00 97.50 416 ILE A C 1
ATOM 3278 O O . ILE A 1 416 ? 2.322 0.610 -21.492 1.00 97.50 416 ILE A O 1
ATOM 3282 N N . ARG A 1 417 ? 1.754 2.748 -21.163 1.00 96.00 417 ARG A N 1
ATOM 3283 C CA . ARG A 1 417 ? 0.987 2.877 -22.413 1.00 96.00 417 ARG A CA 1
ATOM 3284 C C . ARG A 1 417 ? 1.866 2.682 -23.648 1.00 96.00 417 ARG A C 1
ATOM 3286 O O . ARG A 1 417 ? 1.423 2.049 -24.601 1.00 96.00 417 ARG A O 1
ATOM 3293 N N . ASP A 1 418 ? 3.088 3.191 -23.603 1.00 93.94 418 ASP A N 1
ATOM 3294 C CA . ASP A 1 418 ? 4.038 3.234 -24.714 1.00 93.94 418 ASP A CA 1
ATOM 3295 C C . ASP A 1 418 ? 5.316 2.421 -24.456 1.00 93.94 418 ASP A C 1
ATOM 3297 O O . ASP A 1 418 ? 6.028 2.093 -25.406 1.00 93.94 418 ASP A O 1
ATOM 3301 N N . LYS A 1 419 ? 5.602 2.046 -23.200 1.00 96.62 419 LYS A N 1
ATOM 3302 C CA . LYS A 1 419 ? 6.817 1.303 -22.827 1.00 96.62 419 LYS A CA 1
ATOM 3303 C C . LYS A 1 419 ? 6.519 -0.001 -22.090 1.00 96.62 419 LYS A C 1
ATOM 3305 O O . LYS A 1 419 ? 5.497 -0.161 -21.417 1.00 96.62 419 LYS A O 1
ATOM 3310 N N . SER A 1 420 ? 7.454 -0.944 -22.207 1.00 97.06 420 SER A N 1
ATOM 3311 C CA . SER A 1 420 ? 7.456 -2.163 -21.396 1.00 97.06 420 SER A CA 1
ATOM 3312 C C . SER A 1 420 ? 7.891 -1.853 -19.961 1.00 97.06 420 SER A C 1
ATOM 3314 O O . SER A 1 420 ? 8.693 -0.942 -19.729 1.00 97.06 420 SER A O 1
ATOM 3316 N N . LEU A 1 421 ? 7.436 -2.646 -18.987 1.00 97.38 421 LEU A N 1
ATOM 3317 C CA . LEU A 1 421 ? 7.855 -2.488 -17.589 1.00 97.38 421 LEU A CA 1
ATOM 3318 C C . LEU A 1 421 ? 9.381 -2.540 -17.397 1.00 97.38 421 LEU A C 1
ATOM 3320 O O . LEU A 1 421 ? 9.931 -1.828 -16.558 1.00 97.38 421 LEU A O 1
ATOM 3324 N N . HIS A 1 422 ? 10.073 -3.370 -18.181 1.00 95.62 422 HIS A N 1
ATOM 3325 C CA . HIS A 1 422 ? 11.533 -3.465 -18.155 1.00 95.62 422 HIS A CA 1
ATOM 3326 C C . HIS A 1 422 ? 12.193 -2.149 -18.592 1.00 95.62 422 HIS A C 1
ATOM 3328 O O . HIS A 1 422 ? 13.114 -1.669 -17.927 1.00 95.62 422 HIS A O 1
ATOM 3334 N N . ASP A 1 423 ? 11.714 -1.560 -19.691 1.00 96.44 423 ASP A N 1
ATOM 3335 C CA . ASP A 1 423 ? 12.279 -0.323 -20.237 1.00 96.44 423 ASP A CA 1
ATOM 3336 C C . ASP A 1 423 ? 12.012 0.873 -19.331 1.00 96.44 423 ASP A C 1
ATOM 3338 O O . ASP A 1 423 ? 12.878 1.730 -19.192 1.00 96.44 423 ASP A O 1
ATOM 3342 N N . ILE A 1 424 ? 10.860 0.890 -18.659 1.00 97.38 424 ILE A N 1
ATOM 3343 C CA . ILE A 1 424 ? 10.528 1.866 -17.618 1.00 97.38 424 ILE A CA 1
ATOM 3344 C C . ILE A 1 424 ? 11.474 1.722 -16.425 1.00 97.38 424 ILE A C 1
ATOM 3346 O O . ILE A 1 424 ? 12.078 2.699 -15.989 1.00 97.38 424 ILE A O 1
ATOM 3350 N N . TRP A 1 425 ? 11.645 0.502 -15.898 1.00 96.31 425 TRP A N 1
ATOM 3351 C CA . TRP A 1 425 ? 12.456 0.259 -14.699 1.00 96.31 425 TRP A CA 1
ATOM 3352 C C . TRP A 1 425 ? 13.908 0.729 -14.851 1.00 96.31 425 TRP A C 1
ATOM 3354 O O . TRP A 1 425 ? 14.524 1.184 -13.881 1.00 96.31 425 TRP A O 1
ATOM 3364 N N . LEU A 1 426 ? 14.448 0.623 -16.067 1.00 94.50 426 LEU A N 1
ATOM 3365 C CA . LEU A 1 426 ? 15.793 1.065 -16.446 1.00 94.50 426 LEU A CA 1
ATOM 3366 C C . LEU A 1 426 ? 15.789 2.386 -17.238 1.00 94.50 426 LEU A C 1
ATOM 3368 O O . LEU A 1 426 ? 16.824 2.776 -17.785 1.00 94.50 426 LEU A O 1
ATOM 3372 N N . GLY A 1 427 ? 14.635 3.047 -17.310 1.00 93.94 427 GLY A N 1
ATOM 3373 C CA . GLY A 1 427 ? 14.394 4.262 -18.074 1.00 93.94 427 GLY A CA 1
ATOM 3374 C C . GLY A 1 427 ? 15.091 5.480 -17.482 1.00 93.94 427 GLY A C 1
ATOM 3375 O O . GLY A 1 427 ? 15.620 5.442 -16.365 1.00 93.94 427 GLY A O 1
ATOM 3376 N N . ALA A 1 428 ? 15.106 6.569 -18.253 1.00 93.50 428 ALA A N 1
ATOM 3377 C CA . ALA A 1 428 ? 15.764 7.814 -17.861 1.00 93.50 428 ALA A CA 1
ATOM 3378 C C . ALA A 1 428 ? 15.143 8.385 -16.581 1.00 93.50 428 ALA A C 1
ATOM 3380 O O . ALA A 1 428 ? 15.871 8.633 -15.625 1.00 93.50 428 ALA A O 1
ATOM 3381 N N . TYR A 1 429 ? 13.809 8.442 -16.519 1.00 94.75 429 TYR A N 1
ATOM 3382 C CA . TYR A 1 429 ? 13.060 9.002 -15.395 1.00 94.75 429 TYR A CA 1
ATOM 3383 C C . TYR A 1 429 ? 13.454 8.395 -14.036 1.00 94.75 429 TYR A C 1
ATOM 3385 O O . TYR A 1 429 ? 13.957 9.084 -13.148 1.00 94.75 429 TYR A O 1
ATOM 3393 N N . LEU A 1 430 ? 13.308 7.073 -13.876 1.00 94.75 430 LEU A N 1
ATOM 3394 C CA . LEU A 1 430 ? 13.657 6.398 -12.617 1.00 94.75 430 LEU A CA 1
ATOM 3395 C C . LEU A 1 430 ? 15.168 6.379 -12.360 1.00 94.75 430 LEU A C 1
ATOM 3397 O O . LEU A 1 430 ? 15.603 6.312 -11.210 1.00 94.75 430 LEU A O 1
ATOM 3401 N N . THR A 1 431 ? 15.986 6.402 -13.414 1.00 93.44 431 THR A N 1
ATOM 3402 C CA . THR A 1 431 ? 17.445 6.459 -13.275 1.00 93.44 431 THR A CA 1
ATOM 3403 C C . THR A 1 431 ? 17.898 7.806 -12.722 1.00 93.44 431 THR A C 1
ATOM 3405 O O . THR A 1 431 ? 18.748 7.823 -11.832 1.00 93.44 431 THR A O 1
ATOM 3408 N N . GLU A 1 432 ? 17.331 8.904 -13.214 1.00 92.94 432 GLU A N 1
ATOM 3409 C CA . GLU A 1 432 ? 17.583 10.263 -12.730 1.00 92.94 432 GLU A CA 1
ATOM 3410 C C . GLU A 1 432 ? 17.116 10.410 -11.282 1.00 92.94 432 GLU A C 1
ATOM 3412 O O . GLU A 1 432 ? 17.931 10.743 -10.423 1.00 92.94 432 GLU A O 1
ATOM 3417 N N . PHE A 1 433 ? 15.883 9.995 -10.970 1.00 92.88 433 PHE A N 1
ATOM 3418 C CA . PHE A 1 433 ? 15.348 10.033 -9.603 1.00 92.88 433 PHE A CA 1
ATOM 3419 C C . PHE A 1 433 ? 16.248 9.299 -8.593 1.00 92.88 433 PHE A C 1
ATOM 3421 O O . PHE A 1 433 ? 16.548 9.789 -7.502 1.00 92.88 433 PHE A O 1
ATOM 3428 N N . ARG A 1 434 ? 16.731 8.102 -8.955 1.00 93.06 434 ARG A N 1
ATOM 3429 C CA . ARG A 1 434 ? 17.670 7.334 -8.119 1.00 93.06 434 ARG A CA 1
ATOM 3430 C C . ARG A 1 434 ? 19.008 8.051 -7.951 1.00 93.06 434 ARG A C 1
ATOM 3432 O O . ARG A 1 434 ? 19.591 7.974 -6.874 1.00 93.06 434 ARG A O 1
ATOM 3439 N N . GLN A 1 435 ? 19.524 8.703 -8.993 1.00 90.50 435 GLN A N 1
ATOM 3440 C CA . GLN A 1 435 ? 20.787 9.444 -8.916 1.00 90.50 435 GLN A CA 1
ATOM 3441 C C . GLN A 1 435 ? 20.662 10.669 -8.013 1.00 90.50 435 GLN A C 1
ATOM 3443 O O . GLN A 1 435 ? 21.518 10.859 -7.153 1.00 90.50 435 GLN A O 1
ATOM 3448 N N . GLU A 1 436 ? 19.586 11.439 -8.151 1.00 89.25 436 GLU A N 1
ATOM 3449 C CA . GLU A 1 436 ? 19.275 12.564 -7.266 1.00 89.25 436 GLU A CA 1
ATOM 3450 C C . GLU A 1 436 ? 19.222 12.107 -5.806 1.00 89.25 436 GLU A C 1
ATOM 3452 O O . GLU A 1 436 ? 19.952 12.633 -4.963 1.00 89.25 436 GLU A O 1
ATOM 3457 N N . MET A 1 437 ? 18.485 11.028 -5.522 1.00 88.62 437 MET A N 1
ATOM 3458 C CA . MET A 1 437 ? 18.375 10.490 -4.166 1.00 88.62 437 MET A CA 1
ATOM 3459 C C . MET A 1 437 ? 19.712 9.981 -3.600 1.00 88.62 437 MET A C 1
ATOM 3461 O O . MET A 1 437 ? 19.970 10.140 -2.405 1.00 88.62 437 MET A O 1
ATOM 3465 N N . LEU A 1 438 ? 20.582 9.390 -4.428 1.00 88.00 438 LEU A N 1
ATOM 3466 C CA . LEU A 1 438 ? 21.942 9.003 -4.018 1.00 88.00 438 LEU A CA 1
ATOM 3467 C C . LEU A 1 438 ? 22.853 10.206 -3.767 1.00 88.00 438 LEU A C 1
ATOM 3469 O O . LEU A 1 438 ? 23.809 10.099 -2.994 1.00 88.00 438 LEU A O 1
ATOM 3473 N N . ASN A 1 439 ? 22.568 11.328 -4.423 1.00 84.38 439 ASN A N 1
ATOM 3474 C CA . ASN A 1 439 ? 23.295 12.579 -4.265 1.00 84.38 439 ASN A CA 1
ATOM 3475 C C . ASN A 1 439 ? 22.745 13.448 -3.124 1.00 84.38 439 ASN A C 1
ATOM 3477 O O . ASN A 1 439 ? 23.245 14.545 -2.900 1.00 84.38 439 ASN A O 1
ATOM 3481 N N . GLY A 1 440 ? 21.732 12.966 -2.395 1.00 82.56 440 GLY A N 1
ATOM 3482 C CA . GLY A 1 440 ? 21.074 13.725 -1.330 1.00 82.56 440 GLY A CA 1
ATOM 3483 C C . GLY A 1 440 ? 20.117 14.805 -1.842 1.00 82.56 440 GLY A C 1
ATOM 3484 O O . GLY A 1 440 ? 19.592 15.577 -1.047 1.00 82.56 440 GLY A O 1
ATOM 3485 N N . ILE A 1 441 ? 19.851 14.845 -3.149 1.00 85.50 441 ILE A N 1
ATOM 3486 C CA . ILE A 1 441 ? 18.869 15.743 -3.750 1.00 85.50 441 ILE A CA 1
ATOM 3487 C C . ILE A 1 441 ? 17.496 15.102 -3.546 1.00 85.50 441 ILE A C 1
ATOM 3489 O O . ILE A 1 441 ? 17.165 14.084 -4.154 1.00 85.50 441 ILE A O 1
ATOM 3493 N N . LEU A 1 442 ? 16.718 15.670 -2.625 1.00 85.00 442 LEU A N 1
ATOM 3494 C CA . LEU A 1 442 ? 15.386 15.180 -2.285 1.00 85.00 442 LEU A CA 1
ATOM 3495 C C . LEU A 1 442 ? 14.314 16.061 -2.943 1.00 85.00 442 LEU A C 1
ATOM 3497 O O . LEU A 1 442 ? 14.266 17.266 -2.641 1.00 85.00 442 LEU A O 1
ATOM 3501 N N . PRO A 1 443 ? 13.434 15.475 -3.781 1.00 81.88 443 PRO A N 1
ATOM 3502 C CA . PRO A 1 443 ? 12.203 16.124 -4.222 1.00 81.88 443 PRO A CA 1
ATOM 3503 C C . PRO A 1 443 ? 11.366 16.583 -3.029 1.00 81.88 443 PRO A C 1
ATOM 3505 O O . PRO A 1 443 ? 11.468 15.999 -1.950 1.00 81.88 443 PRO A O 1
ATOM 3508 N N . GLU A 1 444 ? 10.529 17.600 -3.224 1.00 79.25 444 GLU A N 1
ATOM 3509 C CA . GLU A 1 444 ? 9.736 18.212 -2.149 1.00 79.25 444 GLU A CA 1
ATOM 3510 C C . GLU A 1 444 ? 8.957 17.171 -1.310 1.00 79.25 444 GLU A C 1
ATOM 3512 O O . GLU A 1 444 ? 9.221 17.119 -0.102 1.00 79.25 444 GLU A O 1
ATOM 3517 N N . PRO A 1 445 ? 8.208 16.207 -1.900 1.00 78.81 445 PRO A N 1
ATOM 3518 C CA . PRO A 1 445 ? 7.464 15.224 -1.105 1.00 78.81 445 PRO A CA 1
ATOM 3519 C C . PRO A 1 445 ? 8.362 14.304 -0.265 1.00 78.81 445 PRO A C 1
ATOM 3521 O O . PRO A 1 445 ? 7.952 13.783 0.769 1.00 78.81 445 PRO A O 1
ATOM 3524 N N . CYS A 1 446 ? 9.617 14.089 -0.679 1.00 81.88 446 CYS A N 1
ATOM 3525 C CA . CYS A 1 446 ? 10.580 13.276 0.071 1.00 81.88 446 CYS A CA 1
ATOM 3526 C C . CYS A 1 446 ? 11.108 13.983 1.329 1.00 81.88 446 CYS A C 1
ATOM 3528 O O . CYS A 1 446 ? 11.642 13.302 2.206 1.00 81.88 446 CYS A O 1
ATOM 3530 N N . ARG A 1 447 ? 11.025 15.318 1.410 1.00 80.38 447 ARG A N 1
ATOM 3531 C CA . ARG A 1 447 ? 11.584 16.100 2.530 1.00 80.38 447 ARG A CA 1
ATOM 3532 C C . ARG A 1 447 ? 10.715 16.012 3.778 1.00 80.38 447 ARG A C 1
ATOM 3534 O O . ARG A 1 447 ? 11.246 16.001 4.883 1.00 80.38 447 ARG A O 1
ATOM 3541 N N . THR A 1 448 ? 9.404 15.914 3.589 1.00 74.31 448 THR A N 1
ATOM 3542 C CA . THR A 1 448 ? 8.395 15.860 4.657 1.00 74.31 448 THR A CA 1
ATOM 3543 C C . THR A 1 448 ? 7.870 14.443 4.910 1.00 74.31 448 THR A C 1
ATOM 3545 O O . THR A 1 448 ? 7.165 14.205 5.888 1.00 74.31 448 THR A O 1
ATOM 3548 N N . CYS A 1 449 ? 8.236 13.470 4.069 1.00 77.94 449 CYS A N 1
ATOM 3549 C CA . CYS A 1 449 ? 7.807 12.084 4.218 1.00 77.94 449 CYS A CA 1
ATOM 3550 C C . CYS A 1 449 ? 8.427 11.405 5.455 1.00 77.94 449 CYS A C 1
ATOM 3552 O O . CYS A 1 449 ? 9.647 11.254 5.550 1.00 77.94 449 CYS A O 1
ATOM 3554 N N . GLY A 1 450 ? 7.573 10.895 6.349 1.00 77.50 450 GLY A N 1
ATOM 3555 C CA . GLY A 1 450 ? 7.984 10.135 7.539 1.00 77.50 450 GLY A CA 1
ATOM 3556 C C . GLY A 1 450 ? 8.275 8.647 7.295 1.00 77.50 450 GLY A C 1
ATOM 3557 O O . GLY A 1 450 ? 8.729 7.951 8.201 1.00 77.50 450 GLY A O 1
ATOM 3558 N N . PHE A 1 451 ? 8.038 8.118 6.086 1.00 82.56 451 PHE A N 1
ATOM 3559 C CA . PHE A 1 451 ? 8.263 6.694 5.793 1.00 82.56 451 PHE A CA 1
ATOM 3560 C C . PHE A 1 451 ? 9.697 6.220 6.095 1.00 82.56 451 PHE A C 1
ATOM 3562 O O . PHE A 1 451 ? 9.842 5.162 6.720 1.00 82.56 451 PHE A O 1
ATOM 3569 N N . PRO A 1 452 ? 10.764 6.964 5.730 1.00 84.62 452 PRO A N 1
ATOM 3570 C CA . PRO A 1 452 ? 12.126 6.522 6.011 1.00 84.62 452 PRO A CA 1
ATOM 3571 C C . PRO A 1 452 ? 12.517 6.569 7.502 1.00 84.62 452 PRO A C 1
ATOM 3573 O O . PRO A 1 452 ? 13.598 6.104 7.859 1.00 84.62 452 PRO A O 1
ATOM 3576 N N . ASP A 1 453 ? 11.656 7.102 8.376 1.00 81.19 453 ASP A N 1
ATOM 3577 C CA . ASP A 1 453 ? 11.854 7.098 9.834 1.00 81.19 453 ASP A CA 1
ATOM 3578 C C . ASP A 1 453 ? 11.173 5.907 10.524 1.00 81.19 453 ASP A C 1
ATOM 3580 O O . ASP A 1 453 ? 11.487 5.586 11.677 1.00 81.19 453 ASP A O 1
ATOM 3584 N N . SER A 1 454 ? 10.301 5.193 9.799 1.00 81.25 454 SER A N 1
ATOM 3585 C CA . SER A 1 454 ? 9.666 3.966 10.285 1.00 81.25 454 SER A CA 1
ATOM 3586 C C . SER A 1 454 ? 10.711 2.937 10.726 1.00 81.25 454 SER A C 1
ATOM 3588 O O . SER A 1 454 ? 11.766 2.773 10.104 1.00 81.25 454 SER A O 1
ATOM 3590 N N . LEU A 1 455 ? 10.417 2.200 11.800 1.00 80.62 455 LEU A N 1
ATOM 3591 C CA . LEU A 1 455 ? 11.318 1.174 12.324 1.00 80.62 455 LEU A CA 1
ATOM 3592 C C . LEU A 1 455 ? 11.629 0.109 11.262 1.00 80.62 455 LEU A C 1
ATOM 3594 O O . LEU A 1 455 ? 12.780 -0.311 11.129 1.00 80.62 455 LEU A O 1
ATOM 3598 N N . THR A 1 456 ? 10.630 -0.300 10.475 1.00 81.94 456 THR A N 1
ATOM 3599 C CA . THR A 1 456 ? 10.807 -1.265 9.379 1.00 81.94 456 THR A CA 1
ATOM 3600 C C . THR A 1 456 ? 11.816 -0.777 8.334 1.00 81.94 456 THR A C 1
ATOM 3602 O O . THR A 1 456 ? 12.673 -1.554 7.899 1.00 81.94 456 THR A O 1
ATOM 3605 N N . HIS A 1 457 ? 11.756 0.500 7.935 1.00 86.44 457 HIS A N 1
ATOM 3606 C CA . HIS A 1 457 ? 12.718 1.071 6.987 1.00 86.44 457 HIS A CA 1
ATOM 3607 C C . HIS A 1 457 ? 14.107 1.230 7.612 1.00 86.44 457 HIS A C 1
ATOM 3609 O O . HIS A 1 457 ? 15.092 0.817 6.996 1.00 86.44 457 HIS A O 1
ATOM 3615 N N . ARG A 1 458 ? 14.197 1.731 8.851 1.00 84.44 458 ARG A N 1
ATOM 3616 C CA . ARG A 1 458 ? 15.476 1.883 9.565 1.00 84.44 458 ARG A CA 1
ATOM 3617 C C . ARG A 1 458 ? 16.216 0.554 9.704 1.00 84.44 458 ARG A C 1
ATOM 3619 O O . ARG A 1 458 ? 17.380 0.473 9.317 1.00 84.44 458 ARG A O 1
ATOM 3626 N N . LYS A 1 459 ? 15.522 -0.520 10.099 1.00 83.75 459 LYS A N 1
ATOM 3627 C CA . LYS A 1 459 ? 16.082 -1.885 10.138 1.00 83.75 459 LYS A CA 1
ATOM 3628 C C . LYS A 1 459 ? 16.609 -2.345 8.772 1.00 83.75 459 LYS A C 1
ATOM 3630 O O . LYS A 1 459 ? 17.681 -2.950 8.695 1.00 83.75 459 LYS A O 1
ATOM 3635 N N . LEU A 1 460 ? 15.883 -2.063 7.683 1.00 86.50 460 LEU A N 1
ATOM 3636 C CA . LEU A 1 460 ? 16.352 -2.374 6.325 1.00 86.50 460 LEU A CA 1
ATOM 3637 C C . LEU A 1 460 ? 17.624 -1.596 5.992 1.00 86.50 460 LEU A C 1
ATOM 3639 O O . LEU A 1 460 ? 18.581 -2.164 5.459 1.00 86.50 460 LEU A O 1
ATOM 3643 N N . LYS A 1 461 ? 17.644 -0.303 6.315 1.00 87.19 461 LYS A N 1
ATOM 3644 C CA . LYS A 1 461 ? 18.782 0.580 6.071 1.00 87.19 461 LYS A CA 1
ATOM 3645 C C . LYS A 1 461 ? 20.019 0.137 6.849 1.00 87.19 461 LYS A C 1
ATOM 3647 O O . LYS A 1 461 ? 21.086 0.031 6.249 1.00 87.19 461 LYS A O 1
ATOM 3652 N N . GLU A 1 462 ? 19.872 -0.235 8.116 1.00 85.12 462 GLU A N 1
ATOM 3653 C CA . GLU A 1 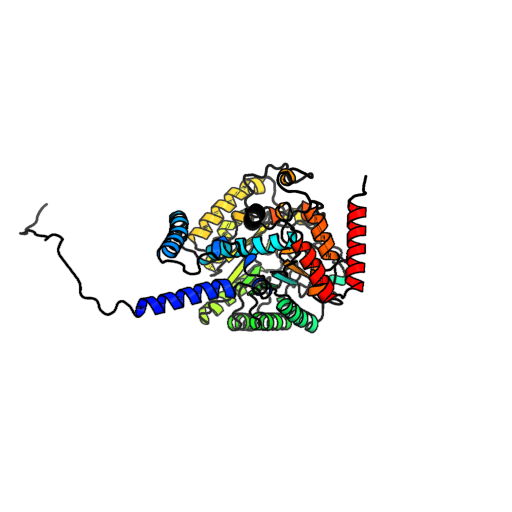462 ? 20.942 -0.841 8.916 1.00 85.12 462 GLU A CA 1
ATOM 3654 C C . GLU A 1 462 ? 21.467 -2.129 8.267 1.00 85.12 462 GLU A C 1
ATOM 3656 O O . GLU A 1 462 ? 22.678 -2.315 8.136 1.00 85.12 462 GLU A O 1
ATOM 3661 N N . CYS A 1 463 ? 20.578 -3.005 7.785 1.00 85.19 463 CYS A N 1
ATOM 3662 C CA . CYS A 1 463 ? 20.980 -4.221 7.074 1.00 85.19 463 CYS A CA 1
ATOM 3663 C C . CYS A 1 463 ? 21.751 -3.908 5.781 1.00 85.19 463 CYS A C 1
ATOM 3665 O O . CYS A 1 463 ? 22.732 -4.590 5.472 1.00 85.19 463 CYS A O 1
ATOM 3667 N N . VAL A 1 464 ? 21.342 -2.882 5.025 1.00 86.62 464 VAL A N 1
ATOM 3668 C CA . VAL A 1 464 ? 22.055 -2.407 3.825 1.00 86.62 464 VAL A CA 1
ATOM 3669 C C . VAL A 1 464 ? 23.437 -1.878 4.193 1.00 86.62 464 VAL A C 1
ATOM 3671 O O . VAL A 1 464 ? 24.414 -2.251 3.545 1.00 86.62 464 VAL A O 1
ATOM 3674 N N . GLN A 1 465 ? 23.539 -1.058 5.239 1.00 85.75 465 GLN A N 1
ATOM 3675 C CA . GLN A 1 465 ? 24.805 -0.510 5.726 1.00 85.75 465 GLN A CA 1
ATOM 3676 C C . GLN A 1 465 ? 25.756 -1.632 6.167 1.00 85.75 465 GLN A C 1
ATOM 3678 O O . GLN A 1 465 ? 26.893 -1.694 5.703 1.00 85.75 465 GLN A O 1
ATOM 3683 N N . GLN A 1 466 ? 25.274 -2.601 6.949 1.00 83.62 466 GLN A N 1
ATOM 3684 C CA . GLN A 1 466 ? 26.056 -3.777 7.355 1.00 83.62 466 GLN A CA 1
ATOM 3685 C C . GLN A 1 466 ? 26.504 -4.631 6.155 1.00 83.62 466 GLN A C 1
ATOM 3687 O O . GLN A 1 466 ? 27.651 -5.095 6.094 1.00 83.62 466 GLN A O 1
ATOM 3692 N N . ALA A 1 467 ? 25.614 -4.842 5.180 1.00 82.62 467 ALA A N 1
ATOM 3693 C CA . ALA A 1 467 ? 25.926 -5.584 3.961 1.00 82.62 467 ALA A CA 1
ATOM 3694 C C . ALA A 1 467 ? 26.961 -4.852 3.089 1.00 82.62 467 ALA A C 1
ATOM 3696 O O . ALA A 1 467 ? 27.814 -5.504 2.481 1.00 82.62 467 ALA A O 1
ATOM 3697 N N . ALA A 1 468 ? 26.917 -3.519 3.058 1.00 80.38 468 ALA A N 1
ATOM 3698 C CA . ALA A 1 468 ? 27.870 -2.678 2.345 1.00 80.38 468 ALA A CA 1
ATOM 3699 C C . ALA A 1 468 ? 29.254 -2.633 3.025 1.00 80.38 468 ALA A C 1
ATOM 3701 O O . ALA A 1 468 ? 30.262 -2.628 2.322 1.00 80.38 468 ALA A O 1
ATOM 3702 N N . SER A 1 469 ? 29.323 -2.657 4.363 1.00 72.69 469 SER A N 1
ATOM 3703 C CA . SER A 1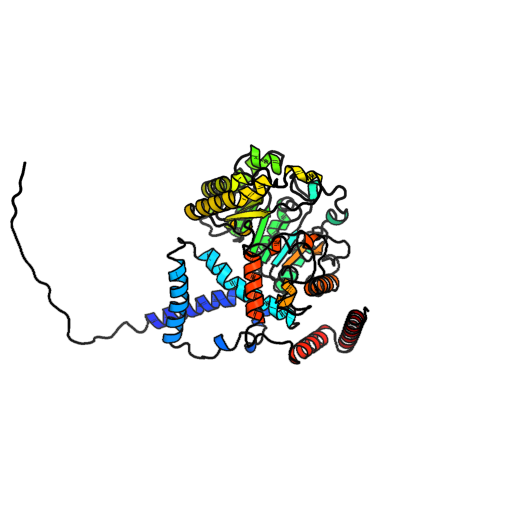 469 ? 30.582 -2.588 5.132 1.00 72.69 469 SER A CA 1
ATOM 3704 C C . SER A 1 469 ? 31.325 -3.923 5.289 1.00 72.69 469 SER A C 1
ATOM 3706 O O . SER A 1 469 ? 32.474 -3.942 5.725 1.00 72.69 469 SER A O 1
ATOM 3708 N N . SER A 1 470 ? 30.694 -5.062 4.989 1.00 62.22 470 SER A N 1
ATOM 3709 C CA . SER A 1 470 ? 31.296 -6.385 5.217 1.00 62.22 470 SER A CA 1
ATOM 3710 C C . SER A 1 470 ? 32.581 -6.598 4.382 1.00 62.22 470 SER A C 1
ATOM 3712 O O . SER A 1 470 ? 32.588 -6.243 3.207 1.00 62.22 470 SER A O 1
ATOM 3714 N N . PRO A 1 471 ? 33.657 -7.241 4.891 1.00 40.69 471 PRO A N 1
ATOM 3715 C CA . PRO A 1 471 ? 34.855 -7.561 4.105 1.00 40.69 471 PRO A CA 1
ATOM 3716 C C . PRO A 1 471 ? 34.525 -8.648 3.068 1.00 40.69 471 PRO A C 1
ATOM 3718 O O . PRO A 1 471 ? 34.438 -9.839 3.371 1.00 40.69 471 PRO A O 1
ATOM 3721 N N . GLY A 1 472 ? 34.254 -8.224 1.837 1.00 45.88 472 GLY A N 1
ATOM 3722 C CA . GLY A 1 472 ? 33.622 -9.039 0.791 1.00 45.88 472 GLY A CA 1
ATOM 3723 C C . GLY A 1 472 ? 32.389 -8.373 0.178 1.00 45.88 472 GLY A C 1
ATOM 3724 O O . GLY A 1 472 ? 31.943 -8.807 -0.883 1.00 45.88 472 GLY A O 1
ATOM 3725 N N . GLY A 1 473 ? 31.895 -7.306 0.814 1.00 38.28 473 GLY A N 1
ATOM 3726 C CA . GLY A 1 473 ? 31.117 -6.230 0.220 1.00 38.28 473 GLY A CA 1
ATOM 3727 C C . GLY A 1 473 ? 31.887 -5.745 -0.990 1.00 38.28 473 GLY A C 1
ATOM 3728 O O . GLY A 1 473 ? 33.000 -5.225 -0.901 1.00 38.28 473 GLY A O 1
ATOM 3729 N N . MET A 1 474 ? 31.361 -6.125 -2.144 1.00 44.66 474 MET A N 1
ATOM 3730 C CA . MET A 1 474 ? 32.034 -5.962 -3.412 1.00 44.66 474 MET A CA 1
ATOM 3731 C C . MET A 1 474 ? 32.145 -4.466 -3.659 1.00 44.66 474 MET A C 1
ATOM 3733 O O . MET A 1 474 ? 31.146 -3.812 -3.940 1.00 44.66 474 MET A O 1
ATOM 3737 N N . SER A 1 475 ? 33.363 -3.936 -3.529 1.00 37.84 475 SER A N 1
ATOM 3738 C CA . SER A 1 475 ? 33.703 -2.663 -4.146 1.00 37.84 475 SER A CA 1
ATOM 3739 C C . SER A 1 475 ? 33.350 -2.753 -5.635 1.00 37.84 475 SER A C 1
ATOM 3741 O O . SER A 1 475 ? 33.359 -3.865 -6.189 1.00 37.84 475 SER A O 1
ATOM 3743 N N . PRO A 1 476 ? 33.064 -1.629 -6.316 1.00 40.16 476 PRO A N 1
ATOM 3744 C CA . PRO A 1 476 ? 32.887 -1.607 -7.761 1.00 40.16 476 PRO A CA 1
ATOM 3745 C C . PRO A 1 476 ? 34.244 -1.888 -8.422 1.00 40.16 476 PRO A C 1
ATOM 3747 O O . PRO A 1 476 ? 34.897 -1.022 -8.996 1.00 40.16 476 PRO A O 1
ATOM 3750 N N . GLY A 1 477 ? 34.729 -3.121 -8.303 1.00 40.34 477 GLY A N 1
ATOM 3751 C CA . GLY A 1 477 ? 35.929 -3.575 -8.967 1.00 40.34 477 GLY A CA 1
ATOM 3752 C C . GLY A 1 477 ? 35.697 -3.504 -10.468 1.00 40.34 477 GLY A C 1
ATOM 3753 O O . GLY A 1 477 ? 34.562 -3.608 -10.937 1.00 40.34 477 GLY A O 1
ATOM 3754 N N . ARG A 1 478 ? 36.788 -3.407 -11.235 1.00 41.81 478 ARG A N 1
ATOM 3755 C CA . ARG A 1 478 ? 36.835 -3.411 -12.714 1.00 41.81 478 ARG A CA 1
ATOM 3756 C C . ARG A 1 478 ? 35.839 -4.377 -13.396 1.00 41.81 478 ARG A C 1
ATOM 3758 O O . ARG A 1 478 ? 35.444 -4.144 -14.528 1.00 41.81 478 ARG A O 1
ATOM 3765 N N . ARG A 1 479 ? 35.387 -5.429 -12.705 1.00 41.97 479 ARG A N 1
ATOM 3766 C CA . ARG A 1 479 ? 34.374 -6.399 -13.146 1.00 41.97 479 ARG A CA 1
ATOM 3767 C C . ARG A 1 479 ? 32.931 -5.877 -13.236 1.00 41.97 479 ARG A C 1
ATOM 3769 O O . ARG A 1 479 ? 32.219 -6.359 -14.104 1.00 41.97 479 ARG A O 1
ATOM 3776 N N . GLY A 1 480 ? 32.492 -4.920 -12.413 1.00 43.78 480 GLY A N 1
ATOM 3777 C CA . GLY A 1 480 ? 31.143 -4.331 -12.521 1.00 43.78 480 GLY A CA 1
ATOM 3778 C C . GLY A 1 480 ? 30.985 -3.471 -13.780 1.00 43.78 480 GLY A C 1
ATOM 3779 O O . GLY A 1 480 ? 29.972 -3.537 -14.471 1.00 43.78 480 GLY A O 1
ATOM 3780 N N . LEU A 1 481 ? 32.052 -2.753 -14.149 1.00 51.09 481 LEU A N 1
ATOM 3781 C CA . LEU A 1 481 ? 32.169 -2.056 -15.433 1.00 51.09 481 LEU A CA 1
ATOM 3782 C C . LEU A 1 481 ? 32.169 -3.031 -16.615 1.00 51.09 481 LEU A C 1
ATOM 3784 O O . LEU A 1 481 ? 31.480 -2.786 -17.598 1.00 51.09 481 LEU A O 1
ATOM 3788 N N . VAL A 1 482 ? 32.881 -4.158 -16.500 1.00 52.81 482 VAL A N 1
ATOM 3789 C CA . VAL A 1 482 ? 32.871 -5.217 -17.524 1.00 52.81 482 VAL A CA 1
ATOM 3790 C C . VAL A 1 482 ? 31.490 -5.869 -17.642 1.00 52.81 482 VAL A C 1
ATOM 3792 O O . VAL A 1 482 ? 31.039 -6.105 -18.755 1.00 52.81 482 VAL A O 1
ATOM 3795 N N . ALA A 1 483 ? 30.779 -6.099 -16.534 1.00 49.56 483 ALA A N 1
ATOM 3796 C CA . ALA A 1 483 ? 29.419 -6.637 -16.554 1.00 49.56 483 ALA A CA 1
ATOM 3797 C C . ALA A 1 483 ? 28.425 -5.654 -17.192 1.00 49.56 483 ALA A C 1
ATOM 3799 O O . ALA A 1 483 ? 27.655 -6.059 -18.054 1.00 49.56 483 ALA A O 1
ATOM 3800 N N . LYS A 1 484 ? 28.487 -4.359 -16.850 1.00 51.62 484 LYS A N 1
ATOM 3801 C CA . LYS A 1 484 ? 27.694 -3.299 -17.503 1.00 51.62 484 LYS A CA 1
ATOM 3802 C C . LYS A 1 484 ? 28.003 -3.182 -18.995 1.00 51.62 484 LYS A C 1
ATOM 3804 O O . LYS A 1 484 ? 27.080 -3.067 -19.796 1.00 51.62 484 LYS A O 1
ATOM 3809 N N . ALA A 1 485 ? 29.280 -3.244 -19.370 1.00 58.44 485 ALA A N 1
ATOM 3810 C CA . ALA A 1 485 ? 29.702 -3.220 -20.766 1.00 58.44 485 ALA A CA 1
ATOM 3811 C C . ALA A 1 485 ? 29.175 -4.445 -21.519 1.00 58.44 485 ALA A C 1
ATOM 3813 O O . ALA A 1 485 ? 28.582 -4.285 -22.578 1.00 58.44 485 ALA A O 1
ATOM 3814 N N . TRP A 1 486 ? 29.309 -5.642 -20.944 1.00 57.66 486 TRP A N 1
ATOM 3815 C CA . TRP A 1 486 ? 28.835 -6.889 -21.538 1.00 57.66 486 TRP A CA 1
ATOM 3816 C C . TRP A 1 486 ? 27.311 -6.934 -21.676 1.00 57.66 486 TRP A C 1
ATOM 3818 O O . TRP A 1 486 ? 26.802 -7.308 -22.726 1.00 57.66 486 TRP A O 1
ATOM 3828 N N . ASN A 1 487 ? 26.572 -6.510 -20.648 1.00 50.34 487 ASN A N 1
ATOM 3829 C CA . ASN A 1 487 ? 25.109 -6.496 -20.677 1.00 50.34 487 ASN A CA 1
ATOM 3830 C C . ASN A 1 487 ? 24.582 -5.446 -21.670 1.00 50.34 487 ASN A C 1
ATOM 3832 O O . ASN A 1 487 ? 23.646 -5.713 -22.418 1.00 50.34 487 ASN A O 1
ATOM 3836 N N . SER A 1 488 ? 25.238 -4.281 -21.741 1.00 54.31 488 SER A N 1
ATOM 3837 C CA . SER A 1 488 ? 24.952 -3.261 -22.756 1.00 54.31 488 SER A CA 1
ATOM 3838 C C . SER A 1 488 ? 25.226 -3.784 -24.168 1.00 54.31 488 SER A C 1
ATOM 3840 O O . SER A 1 488 ? 24.375 -3.638 -25.040 1.00 54.31 488 SER A O 1
ATOM 3842 N N . LEU A 1 489 ? 26.365 -4.453 -24.380 1.00 64.25 489 LEU A N 1
ATOM 3843 C CA . LEU A 1 489 ? 26.731 -5.068 -25.660 1.00 64.25 489 LEU A CA 1
ATOM 3844 C C . LEU A 1 489 ? 25.733 -6.143 -26.089 1.00 64.25 489 LEU A C 1
ATOM 3846 O O . LEU A 1 489 ? 25.350 -6.185 -27.255 1.00 64.25 489 LEU A O 1
ATOM 3850 N N . ARG A 1 490 ? 25.291 -6.986 -25.149 1.00 62.97 490 ARG A N 1
ATOM 3851 C CA . ARG A 1 490 ? 24.333 -8.065 -25.414 1.00 62.97 490 ARG A CA 1
ATOM 3852 C C . ARG A 1 490 ? 22.956 -7.538 -25.807 1.00 62.97 490 ARG A C 1
ATOM 3854 O O . ARG A 1 490 ? 22.329 -8.106 -26.690 1.00 62.97 490 ARG A O 1
ATOM 3861 N N . ASN A 1 491 ? 22.493 -6.481 -25.146 1.00 53.19 491 ASN A N 1
ATOM 3862 C CA . ASN A 1 491 ? 21.116 -6.011 -25.295 1.00 53.19 491 ASN A CA 1
ATOM 3863 C C . ASN A 1 491 ? 20.966 -4.888 -26.335 1.00 53.19 491 ASN A C 1
ATOM 3865 O O . ASN A 1 491 ? 19.858 -4.645 -26.801 1.00 53.19 491 ASN A O 1
ATOM 3869 N N . HIS A 1 492 ? 22.049 -4.188 -26.690 1.00 64.94 492 HIS A N 1
ATOM 3870 C CA . HIS A 1 492 ? 21.991 -3.010 -27.567 1.00 64.94 492 HIS A CA 1
ATOM 3871 C C . HIS A 1 492 ? 23.000 -3.040 -28.726 1.00 64.94 492 HIS A C 1
ATOM 3873 O O . HIS A 1 492 ? 22.958 -2.175 -29.593 1.00 64.94 492 HIS A O 1
ATOM 3879 N N . GLY A 1 493 ? 23.906 -4.019 -28.780 1.00 67.62 493 GLY A N 1
ATOM 3880 C CA . GLY A 1 493 ? 24.932 -4.087 -29.820 1.00 67.62 493 GLY A CA 1
ATOM 3881 C C . GLY A 1 493 ? 26.018 -3.009 -29.689 1.00 67.62 493 GLY A C 1
ATOM 3882 O O . GLY A 1 493 ? 25.887 -2.003 -28.993 1.00 67.62 493 GLY A O 1
ATOM 3883 N N . LEU A 1 494 ? 27.143 -3.219 -30.378 1.00 70.75 494 LEU A N 1
ATOM 3884 C CA . LEU A 1 494 ? 28.373 -2.444 -30.169 1.00 70.75 494 LEU A CA 1
ATOM 3885 C C . LEU A 1 494 ? 28.200 -0.930 -30.412 1.00 70.75 494 LEU A C 1
ATOM 3887 O O . LEU A 1 494 ? 28.698 -0.122 -29.627 1.00 70.75 494 LEU A O 1
ATOM 3891 N N . ARG A 1 495 ? 27.488 -0.534 -31.478 1.00 71.25 495 ARG A N 1
ATOM 3892 C CA . ARG A 1 495 ? 27.299 0.885 -31.843 1.00 71.25 495 ARG A CA 1
ATOM 3893 C C . ARG A 1 495 ? 26.509 1.656 -30.783 1.00 71.25 495 ARG A C 1
ATOM 3895 O O . ARG A 1 495 ? 26.966 2.715 -30.347 1.00 71.25 495 ARG A O 1
ATOM 3902 N N . ASP A 1 496 ? 25.374 1.127 -30.331 1.00 59.12 496 ASP A N 1
ATOM 3903 C CA . ASP A 1 496 ? 24.539 1.814 -29.341 1.00 59.12 496 ASP A CA 1
ATOM 3904 C C . ASP A 1 496 ? 25.136 1.745 -27.934 1.00 59.12 496 ASP A C 1
ATOM 3906 O O . ASP A 1 496 ? 25.030 2.717 -27.182 1.00 59.12 496 ASP A O 1
ATOM 3910 N N . SER A 1 497 ? 25.858 0.673 -27.588 1.00 62.28 497 SER A N 1
ATOM 3911 C CA . SER A 1 497 ? 26.635 0.621 -26.344 1.00 62.28 497 SER A CA 1
ATOM 3912 C C . SER A 1 497 ? 27.697 1.720 -26.282 1.00 62.28 497 SER A C 1
ATOM 3914 O O . SER A 1 497 ? 27.841 2.374 -25.246 1.00 62.28 497 SER A O 1
ATOM 3916 N N . ILE A 1 498 ? 28.413 1.971 -27.386 1.00 72.88 498 ILE A N 1
ATOM 3917 C CA . ILE A 1 498 ? 29.404 3.055 -27.476 1.00 72.88 498 ILE A CA 1
ATOM 3918 C C . ILE A 1 498 ? 28.717 4.423 -27.382 1.00 72.88 498 ILE A C 1
ATOM 3920 O O . ILE A 1 498 ? 29.211 5.299 -26.665 1.00 72.88 498 ILE A O 1
ATOM 3924 N N . ARG A 1 499 ? 27.570 4.613 -28.050 1.00 69.62 499 ARG A N 1
ATOM 3925 C CA . ARG A 1 499 ? 26.790 5.862 -27.978 1.00 69.62 499 ARG A CA 1
ATOM 3926 C C . ARG A 1 499 ? 26.335 6.157 -26.547 1.00 69.62 499 ARG A C 1
ATOM 3928 O O . ARG A 1 499 ? 26.621 7.239 -26.036 1.00 69.62 499 ARG A O 1
ATOM 3935 N N . ARG A 1 500 ? 25.723 5.179 -25.872 1.00 63.00 500 ARG A N 1
ATOM 3936 C CA . ARG A 1 500 ? 25.263 5.294 -24.476 1.00 63.00 500 ARG A CA 1
ATOM 3937 C C . ARG A 1 500 ? 26.416 5.531 -23.504 1.00 63.00 500 ARG A C 1
ATOM 3939 O O . ARG A 1 500 ? 26.295 6.354 -22.603 1.00 63.00 500 ARG A O 1
ATOM 3946 N N . TYR A 1 501 ? 27.562 4.874 -23.700 1.00 65.19 501 TYR A N 1
ATOM 3947 C CA . TYR A 1 501 ? 28.749 5.120 -22.874 1.00 65.19 501 TYR A CA 1
ATOM 3948 C C . TYR A 1 501 ? 29.296 6.544 -23.047 1.00 65.19 501 TYR A C 1
ATOM 3950 O O . TYR A 1 501 ? 29.683 7.178 -22.064 1.00 65.19 501 TYR A O 1
ATOM 3958 N N . ARG A 1 502 ? 29.306 7.074 -24.279 1.00 65.62 502 ARG A N 1
ATOM 3959 C CA . ARG A 1 502 ? 29.701 8.466 -24.556 1.00 65.62 502 ARG A CA 1
ATOM 3960 C C . ARG A 1 502 ? 28.734 9.466 -23.920 1.00 65.62 502 ARG A C 1
ATOM 3962 O O . ARG A 1 502 ? 29.206 10.413 -23.301 1.00 65.62 502 ARG A O 1
ATOM 3969 N N . GLN A 1 503 ? 27.426 9.220 -24.007 1.00 63.41 503 GLN A N 1
ATOM 3970 C CA . GLN A 1 503 ? 26.395 10.031 -23.346 1.00 63.41 503 GLN A CA 1
ATOM 3971 C C . GLN A 1 503 ? 26.558 10.007 -21.821 1.00 63.41 503 GLN A C 1
ATOM 3973 O O . GLN A 1 503 ? 26.659 11.059 -21.199 1.00 63.41 503 GLN A O 1
ATOM 3978 N N . TRP A 1 504 ? 26.714 8.823 -21.224 1.00 61.62 504 TRP A N 1
ATOM 3979 C CA . TRP A 1 504 ? 26.980 8.678 -19.791 1.00 61.62 504 TRP A CA 1
ATOM 3980 C C . TRP A 1 504 ? 28.265 9.407 -19.364 1.00 61.62 504 TRP A C 1
ATOM 3982 O O . TRP A 1 504 ? 28.262 10.131 -18.374 1.00 61.62 504 TRP A O 1
ATOM 3992 N N . ARG A 1 505 ? 29.360 9.298 -20.132 1.00 54.53 505 ARG A N 1
ATOM 3993 C CA . ARG A 1 505 ? 30.611 10.043 -19.878 1.00 54.53 505 ARG A CA 1
ATOM 3994 C C . ARG A 1 505 ? 30.442 11.555 -20.016 1.00 54.53 505 ARG A C 1
ATOM 3996 O O . ARG A 1 505 ? 31.116 12.279 -19.289 1.00 54.53 505 ARG A O 1
ATOM 4003 N N . ALA A 1 506 ? 29.601 12.026 -20.934 1.00 59.78 506 ALA A N 1
ATOM 4004 C CA . ALA A 1 506 ? 29.291 13.444 -21.087 1.00 59.78 506 ALA A CA 1
ATOM 4005 C C . ALA A 1 506 ? 28.511 13.968 -19.873 1.00 59.78 506 ALA A C 1
ATOM 4007 O O . ALA A 1 506 ? 28.936 14.957 -19.283 1.00 59.78 506 ALA A O 1
ATOM 4008 N N . ILE A 1 507 ? 27.485 13.237 -19.422 1.00 51.25 507 ILE A N 1
ATOM 4009 C CA . ILE A 1 507 ? 26.719 13.538 -18.200 1.00 51.25 507 ILE A CA 1
ATOM 4010 C C . ILE A 1 507 ? 27.647 13.564 -16.978 1.00 51.25 507 ILE A C 1
ATOM 4012 O O . ILE A 1 507 ? 27.674 14.534 -16.235 1.00 51.25 507 ILE A O 1
ATOM 4016 N N . GLN A 1 508 ? 28.503 12.552 -16.806 1.00 46.75 508 GLN A N 1
ATOM 4017 C CA . GLN A 1 508 ? 29.454 12.495 -15.686 1.00 46.75 508 GLN A CA 1
ATOM 4018 C C . GLN A 1 508 ? 30.515 13.604 -15.721 1.00 46.75 508 GLN A C 1
ATOM 4020 O O . GLN A 1 508 ? 31.052 13.970 -14.679 1.00 46.75 508 GLN A O 1
ATOM 4025 N N . ARG A 1 509 ? 30.864 14.119 -16.906 1.00 55.91 509 ARG A N 1
ATOM 4026 C CA . ARG A 1 509 ? 31.759 15.278 -17.041 1.00 55.91 509 ARG A CA 1
ATOM 4027 C C . ARG A 1 509 ? 31.037 16.587 -16.750 1.00 55.91 509 ARG A C 1
ATOM 4029 O O . ARG A 1 509 ? 31.667 17.452 -16.160 1.00 55.91 509 ARG A O 1
ATOM 4036 N N . ALA A 1 510 ? 29.770 16.716 -17.141 1.00 52.94 510 ALA A N 1
ATOM 4037 C CA . ALA A 1 510 ? 28.935 17.868 -16.814 1.00 52.94 510 ALA A CA 1
ATOM 4038 C C . ALA A 1 510 ? 28.705 17.963 -15.296 1.00 52.94 510 ALA A C 1
ATOM 4040 O O . ALA A 1 510 ? 29.011 18.988 -14.706 1.00 52.94 510 ALA A O 1
ATOM 4041 N N . LEU A 1 511 ? 28.356 16.847 -14.647 1.00 40.75 511 LEU A N 1
ATOM 4042 C CA . LEU A 1 511 ? 28.176 16.747 -13.189 1.00 40.75 511 LEU A CA 1
ATOM 4043 C C . LEU A 1 511 ? 29.455 17.004 -12.367 1.00 40.75 511 LEU A C 1
ATOM 4045 O O . LEU A 1 511 ? 29.380 17.208 -11.164 1.00 40.75 511 LEU A O 1
ATOM 4049 N N . ARG A 1 512 ? 30.642 16.948 -12.986 1.00 47.03 512 ARG A N 1
ATOM 4050 C CA . ARG A 1 512 ? 31.934 17.270 -12.343 1.00 47.03 512 ARG A CA 1
ATOM 4051 C C . ARG A 1 512 ? 32.422 18.690 -12.638 1.00 47.03 512 ARG A C 1
ATOM 4053 O O . ARG A 1 512 ? 33.504 19.046 -12.186 1.00 47.03 512 ARG A O 1
ATOM 4060 N N . LYS A 1 513 ? 31.699 19.436 -13.476 1.00 42.06 513 LYS A N 1
ATOM 4061 C CA . LYS A 1 513 ? 32.076 20.761 -13.981 1.00 42.06 513 LYS A CA 1
ATOM 4062 C C . LYS A 1 513 ? 31.114 21.868 -13.540 1.00 42.06 513 LYS A C 1
ATOM 4064 O O . LYS A 1 513 ? 31.184 22.952 -14.111 1.00 42.06 513 LYS A O 1
ATOM 4069 N N . GLU A 1 514 ? 30.253 21.632 -12.555 1.00 31.12 514 GLU A N 1
ATOM 4070 C CA . GLU A 1 514 ? 29.627 22.762 -11.867 1.00 31.12 514 GLU A CA 1
ATOM 4071 C C . GLU A 1 514 ? 30.646 23.375 -10.889 1.00 31.12 514 GLU A C 1
ATOM 4073 O O . GLU A 1 514 ? 31.349 22.608 -10.222 1.00 31.12 514 GLU A O 1
ATOM 4078 N N . PRO A 1 515 ? 30.823 24.710 -10.912 1.00 37.94 515 PRO A N 1
ATOM 4079 C CA . PRO A 1 515 ? 31.812 25.427 -10.108 1.00 37.94 515 PRO A CA 1
ATOM 4080 C C . PRO A 1 515 ? 31.560 25.344 -8.601 1.00 37.94 515 PRO A C 1
ATOM 4082 O O . PRO A 1 515 ? 30.381 25.245 -8.193 1.00 37.94 515 PRO A O 1
#

pLDDT: mean 73.84, std 26.75, range [21.62, 98.56]

Secondary structure (DSSP, 8-state):
------------------------SSSHHHHHHHHHHHHHHHHHHHHH--HHHHHS-GGGS-HHHHS-SS--HHHHHHHHHHHHHHHHHHTTTS-S-HHHHHHHHHHHHHHHHHHHHHHTT--PPPSEEEE---S--S---TT-HHHH-TT--GGGGSPPPHHHHHHHHHHHHHHT--EEEE-SSS-GGGGHHHHHHHHHHHHHTT-EEEEEE-STT--HHHHHHHHHHT--EEEEE---SSHHHHHHHH-TTHHHHHHHHHHHHHHHHHHHT---PEEEEEEEE-TTTTT-HHHHHHHHHHTT-SEEEEEE----SGGGGGGSPPHHHHHHHHHHHHHHHHHHHHHT-EE-GGGGSPPTT--GGGGS-S-SGGGSS-TT-GGG-S--HHHHEEEE-TTSBEESSTT---TTS-BTTTS-HHHHHTSHHHHHHHHHHHTT---HHHHH--GGGSHHHHHHHHHHHHHHHSBTB----HHHHHHHHHHHHHHHHHHHHHHHHHHHHHHHHHTT---

Solvent-accessible surface area (backbone atoms only — not comparable to full-atom values): 29172 Å² total; per-residue (Å²): 133,88,82,91,83,88,84,91,86,86,91,85,87,85,88,89,88,84,86,84,87,88,87,80,95,73,69,71,66,58,56,55,56,50,50,53,49,52,48,46,54,46,45,58,53,55,67,68,47,36,70,64,62,71,67,52,62,78,78,77,57,57,68,86,81,66,77,55,100,62,80,48,71,67,56,54,50,47,48,50,46,51,54,45,57,48,48,55,65,45,55,79,76,47,79,94,67,64,66,70,57,49,47,54,69,54,48,36,60,52,50,17,51,50,55,54,35,44,72,36,59,67,62,62,55,38,43,31,39,37,35,12,76,29,58,54,56,97,68,68,26,68,73,41,57,82,63,61,46,91,70,64,59,70,57,44,74,49,52,56,58,68,70,58,55,54,48,47,53,54,42,38,56,74,57,36,41,44,33,42,37,39,26,94,59,25,35,40,61,81,45,46,70,56,49,55,52,48,52,52,52,40,45,75,73,69,36,45,39,35,40,43,33,55,33,65,72,70,46,73,68,55,49,52,48,39,40,74,64,52,37,46,34,38,31,33,50,53,49,43,77,43,53,74,47,15,26,75,42,38,35,90,67,43,38,65,43,23,50,55,40,47,46,50,48,39,50,51,31,60,76,68,70,46,89,24,44,44,40,28,37,35,26,59,46,26,51,77,36,49,81,40,48,37,53,37,39,54,45,38,50,74,56,62,38,52,34,47,42,62,44,79,66,70,87,78,48,85,84,39,56,80,43,50,61,48,76,66,53,60,71,48,37,62,61,34,41,54,50,18,51,55,48,19,59,75,67,69,38,43,69,43,59,67,43,77,44,78,55,96,80,64,62,88,68,78,75,64,75,92,59,81,75,48,74,86,33,62,82,65,30,69,67,48,26,75,67,64,48,68,68,37,31,39,24,32,44,18,46,24,36,46,30,56,41,89,89,56,85,61,90,84,37,49,36,58,84,85,40,53,63,66,58,44,70,74,22,69,59,56,49,49,54,50,50,35,34,23,61,71,49,66,58,74,72,62,64,76,51,63,64,55,60,16,49,72,46,42,55,35,48,53,39,23,37,54,52,59,70,39,99,77,37,72,68,75,46,78,60,32,59,49,49,44,51,51,52,34,35,74,76,53,35,69,69,51,34,51,51,52,50,51,52,51,52,48,52,56,49,52,76,69,63,69,131

Nearest PDB structures (foldseek):
  6efn-assembly1_A-2  TM=7.944E-01  e=1.993E-13  Bacillus subtilis subsp. subtilis str. 168
  8hzv-assembly1_C  TM=6.138E-01  e=1.083E-11  Homo sapiens
  8hzy-assembly1_A  TM=6.568E-01  e=1.307E-09  Homo sapiens
  8hzy-assembly2_B  TM=6.087E-01  e=1.960E-10  Homo sapiens
  3iix-assembly1_A  TM=5.567E-01  e=6.681E-06  Thermotoga maritima MSB8

Sequence (515 aa):
MLMRSGPGGFEKLPDQRRMRRSTFIGSINRRILKAQNLKLLRRIYWGHCSPYERSLPHRWYGKQFYRRKEWSCRTLLAFRRFCFSRAGRYNSLFGSDSTAILGECFVQPVMARRLVHWQNGLCPPPWELMICPTHRCNLKCGICARTWEEHLHPTLLNEVPDDRWLRLVDEAVALGVRYLSIGGGGEPTLRRELIMRICAKAKGHGLEGHLQTNGTLLREDDVDALIALGWDHVTISLDGPTATVNDAIRFQNAFNESVKRIDMLCAAKKRKRAAAPDIQVHMVLTALNCDQLSAMAAFSAAHGVESLFVSPLLEYSSDMKSFVLSPQQRAELPGHVQRAIAKANALGLAHNFENLLPAPELQPAAVLGNSEIAGQWPVGHIAGARCLEPWRGLVVSSSGHALPCCYFWEEKADSIRDKSLHDIWLGAYLTEFRQEMLNGILPEPCRTCGFPDSLTHRKLKECVQQAASSPGGMSPGRRGLVAKAWNSLRNHGLRDSIRRYRQWRAIQRALRKEP